Protein AF-A0A257LVV8-F1 (afdb_monomer)

Nearest PDB structures (foldseek):
  3ak5-assembly2_B  TM=1.690E-01  e=4.657E+00  Escherichia coli

Foldseek 3Di:
DAEAAEDEAEDQAAEFWEDEDDDDAEEDEGEYAYNEYEYEHEEYEAFYAAYQDPHAYGYGYEYHYQAYEYEYAEAEFWHHADNPDAYETAYEYEFQAYEYEYNEEHEYPPHPHHGAAEYAHHHYEYHDLQYEYYECHFHHYHYAEHEYENHNEHHNLAEHEDAYAYEYEYAADHERQHEYEYQDHEYEYQHAYHQNHAYEYAAYEYEDAYQEEHHHCAYEFHAHEYEYEDAHPDHAYEHEHEYYHYDANGAYEYEYPPDPHYFYFYPQADDLQASAQRYHHQQAGWHQPVVGTTDGGDPADEFAQAVTEEQEADQSHAYEYAHDDHHGDAHEYNDLEGHYAEYEQDCHPHAAEYEHQNANGEYEYLEYEYGQRHHAYEYHPAAQGHEYEHNDAQGEYEYEYNHPPYYHHYRHHYDGPVHDYHYHYYDDDD

Structure (mmCIF, N/CA/C/O backbone):
data_AF-A0A257LVV8-F1
#
_entry.id   AF-A0A257LVV8-F1
#
loop_
_atom_site.group_PDB
_atom_site.id
_atom_site.type_symbol
_atom_site.label_atom_id
_atom_site.label_alt_id
_atom_site.label_comp_id
_atom_site.label_asym_id
_atom_site.label_entity_id
_atom_site.label_seq_id
_atom_site.pdbx_PDB_ins_code
_atom_site.Cartn_x
_atom_site.Cartn_y
_atom_site.Cartn_z
_atom_site.occupancy
_atom_site.B_iso_or_equiv
_atom_site.auth_seq_id
_atom_site.auth_comp_id
_atom_site.auth_asym_id
_atom_site.auth_atom_id
_atom_site.pdbx_PDB_model_num
ATOM 1 N N . GLU A 1 1 ? 31.522 7.917 -22.500 1.00 91.88 1 GLU A N 1
ATOM 2 C CA . GLU A 1 1 ? 30.280 8.571 -22.048 1.00 91.88 1 GLU A CA 1
ATOM 3 C C . GLU A 1 1 ? 29.671 9.295 -23.235 1.00 91.88 1 GLU A C 1
ATOM 5 O O . GLU A 1 1 ? 30.430 9.820 -24.041 1.00 91.88 1 GLU A O 1
ATOM 10 N N . ILE A 1 2 ? 28.350 9.245 -23.392 1.00 93.50 2 ILE A N 1
ATOM 11 C CA . ILE A 1 2 ? 27.605 9.974 -24.424 1.00 93.50 2 ILE A CA 1
ATOM 12 C C . ILE A 1 2 ? 26.550 10.810 -23.709 1.00 93.50 2 ILE A C 1
ATOM 14 O O . ILE A 1 2 ? 25.803 10.263 -22.900 1.00 93.50 2 ILE A O 1
ATOM 18 N N . THR A 1 3 ? 26.456 12.091 -24.052 1.00 96.38 3 THR A N 1
ATOM 19 C CA . THR A 1 3 ? 25.418 12.995 -23.546 1.00 96.38 3 THR A CA 1
ATOM 20 C C . THR A 1 3 ? 24.669 13.606 -24.722 1.00 96.38 3 THR A C 1
ATOM 22 O O . THR A 1 3 ? 25.287 14.025 -25.701 1.00 96.38 3 THR A O 1
ATOM 25 N N . PHE A 1 4 ? 23.342 13.619 -24.643 1.00 97.31 4 PHE A N 1
ATOM 26 C CA . PHE A 1 4 ? 22.460 14.176 -25.660 1.00 97.31 4 PHE A CA 1
ATOM 27 C C . PHE A 1 4 ? 21.374 15.026 -25.004 1.00 97.31 4 PHE A C 1
ATOM 29 O O . PHE A 1 4 ? 20.543 14.505 -24.263 1.00 97.31 4 PHE A O 1
ATOM 36 N N . ASP A 1 5 ? 21.367 16.324 -25.300 1.00 95.94 5 ASP A N 1
ATOM 37 C CA . ASP A 1 5 ? 20.530 17.286 -24.573 1.00 95.94 5 ASP A CA 1
ATOM 38 C C . ASP A 1 5 ? 19.396 17.883 -25.415 1.00 95.94 5 ASP A C 1
ATOM 40 O O . ASP A 1 5 ? 18.349 18.234 -24.877 1.00 95.94 5 ASP A O 1
ATOM 44 N N . THR A 1 6 ? 19.563 18.013 -26.735 1.00 95.69 6 THR A N 1
ATOM 45 C CA . THR A 1 6 ? 18.555 18.618 -27.626 1.00 95.69 6 THR A CA 1
ATOM 46 C C . THR A 1 6 ? 18.601 18.014 -29.032 1.00 95.69 6 THR A C 1
ATOM 48 O O . THR A 1 6 ? 19.588 17.395 -29.422 1.00 95.69 6 THR A O 1
ATOM 51 N N . GLY A 1 7 ? 17.542 18.222 -29.821 1.00 97.38 7 GLY A N 1
ATOM 52 C CA . GLY A 1 7 ? 17.459 17.766 -31.213 1.00 97.38 7 GLY A CA 1
ATOM 53 C C . GLY A 1 7 ? 16.895 16.351 -31.356 1.00 97.38 7 GLY A C 1
ATOM 54 O O . GLY A 1 7 ? 16.061 15.927 -30.553 1.00 97.38 7 GLY A O 1
ATOM 55 N N . THR A 1 8 ? 17.345 15.622 -32.386 1.00 97.50 8 THR A N 1
ATOM 56 C CA . THR A 1 8 ? 16.972 14.216 -32.627 1.00 97.50 8 THR A CA 1
ATOM 57 C C . THR A 1 8 ? 18.205 13.316 -32.645 1.00 97.50 8 THR A C 1
ATOM 59 O O . THR A 1 8 ? 19.123 13.545 -33.428 1.00 97.50 8 THR A O 1
ATOM 62 N N . LEU A 1 9 ? 18.201 12.266 -31.825 1.00 96.75 9 LEU A N 1
ATOM 63 C CA . LEU A 1 9 ? 19.157 11.163 -31.874 1.00 96.75 9 LEU A CA 1
ATOM 64 C C . LEU A 1 9 ? 18.457 9.938 -32.461 1.00 96.75 9 LEU A C 1
ATOM 66 O O . LEU A 1 9 ? 17.406 9.533 -31.973 1.00 96.75 9 LEU A O 1
ATOM 70 N N . SER A 1 10 ? 19.044 9.324 -33.482 1.00 96.69 10 SER A N 1
ATOM 71 C CA . SER A 1 10 ? 18.554 8.069 -34.049 1.00 96.69 10 SER A CA 1
ATOM 72 C C . SER A 1 10 ? 19.703 7.076 -34.142 1.00 96.69 10 SER A C 1
ATOM 74 O O . SER A 1 10 ? 20.728 7.366 -34.758 1.00 96.69 10 SER A O 1
ATOM 76 N N . ALA A 1 11 ? 19.544 5.916 -33.512 1.00 96.12 11 ALA A N 1
ATOM 77 C CA . ALA A 1 11 ? 20.502 4.822 -33.570 1.00 96.12 11 ALA A CA 1
ATOM 78 C C . ALA A 1 11 ? 19.753 3.522 -33.857 1.00 96.12 11 ALA A C 1
ATOM 80 O O . ALA A 1 11 ? 18.865 3.147 -33.100 1.00 96.12 11 ALA A O 1
ATOM 81 N N . LEU A 1 12 ? 20.127 2.804 -34.919 1.00 95.19 12 LEU A N 1
ATOM 82 C CA . LEU A 1 12 ? 19.520 1.504 -35.243 1.00 95.19 12 LEU A CA 1
ATOM 83 C C . LEU A 1 12 ? 19.854 0.429 -34.193 1.00 95.19 12 LEU A C 1
ATOM 85 O O . LEU A 1 12 ? 19.052 -0.458 -33.913 1.00 95.19 12 LEU A O 1
ATOM 89 N N . THR A 1 13 ? 21.040 0.513 -33.598 1.00 95.56 13 THR A N 1
ATOM 90 C CA . THR A 1 13 ? 21.495 -0.363 -32.514 1.00 95.56 13 THR A CA 1
ATOM 91 C C . THR A 1 13 ? 22.334 0.441 -31.535 1.00 95.56 13 THR A C 1
ATOM 93 O O . THR A 1 13 ? 23.171 1.239 -31.959 1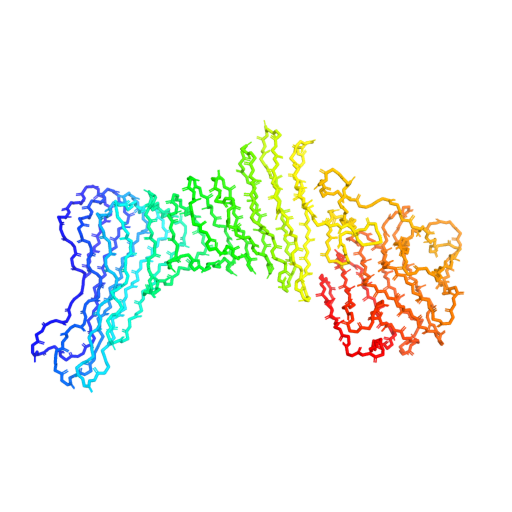.00 95.56 13 THR A O 1
ATOM 96 N N . THR A 1 14 ? 22.170 0.177 -30.243 1.00 96.12 14 THR A N 1
ATOM 97 C CA . THR A 1 14 ? 22.904 0.855 -29.173 1.00 96.12 14 THR A CA 1
ATOM 98 C C . THR A 1 14 ? 23.541 -0.182 -28.257 1.00 96.12 14 THR A C 1
ATOM 100 O O . THR A 1 14 ? 22.874 -0.776 -27.414 1.00 96.12 14 THR A O 1
ATOM 103 N N . THR A 1 15 ? 24.849 -0.394 -28.380 1.00 94.56 15 THR A N 1
ATOM 104 C CA . THR A 1 15 ? 25.611 -1.245 -27.455 1.00 94.56 15 THR A CA 1
ATOM 105 C C . THR A 1 15 ? 26.387 -0.359 -26.492 1.00 94.56 15 THR A C 1
ATOM 107 O O . THR A 1 15 ? 27.301 0.350 -26.897 1.00 94.56 15 THR A O 1
ATOM 110 N N . MET A 1 16 ? 26.022 -0.379 -25.211 1.00 95.00 16 MET A N 1
ATOM 111 C CA . MET A 1 16 ? 26.584 0.563 -24.235 1.00 95.00 16 MET A CA 1
ATOM 112 C C . MET A 1 16 ? 27.927 0.107 -23.676 1.00 95.00 16 MET A C 1
ATOM 114 O O . MET A 1 16 ? 28.816 0.919 -23.428 1.00 95.00 16 MET A O 1
ATOM 118 N N . THR A 1 17 ? 28.075 -1.191 -23.410 1.00 91.69 17 THR A N 1
ATOM 119 C CA . THR A 1 17 ? 29.296 -1.741 -22.810 1.00 91.69 17 THR A CA 1
ATOM 120 C C . THR A 1 17 ? 29.394 -3.230 -23.090 1.00 91.69 17 THR A C 1
ATOM 122 O O . THR A 1 17 ? 28.424 -3.960 -22.886 1.00 91.69 17 THR A O 1
ATOM 125 N N . GLY A 1 18 ? 30.575 -3.684 -23.508 1.00 87.62 18 GLY A N 1
ATOM 126 C CA . GLY A 1 18 ? 30.867 -5.090 -23.748 1.00 87.62 18 GLY A CA 1
ATOM 127 C C . GLY A 1 18 ? 32.313 -5.435 -23.396 1.00 87.62 18 GLY A C 1
ATOM 128 O O . GLY A 1 18 ? 33.232 -4.696 -23.736 1.00 87.62 18 GLY A O 1
ATOM 129 N N . ARG A 1 19 ? 32.517 -6.573 -22.735 1.00 87.06 19 ARG A N 1
ATOM 130 C CA . ARG A 1 19 ? 33.800 -7.263 -22.593 1.00 87.06 19 ARG A CA 1
ATOM 131 C C . ARG A 1 19 ? 33.719 -8.556 -23.394 1.00 87.06 19 ARG A C 1
ATOM 133 O O . ARG A 1 19 ? 33.265 -9.578 -22.884 1.00 87.06 19 ARG A O 1
ATOM 140 N N . GLY A 1 20 ? 34.156 -8.485 -24.646 1.00 77.00 20 GLY A N 1
ATOM 141 C CA . GLY A 1 20 ? 34.410 -9.639 -25.506 1.00 77.00 20 GLY A CA 1
ATOM 142 C C . GLY A 1 20 ? 35.852 -9.578 -26.013 1.00 77.00 20 GLY A C 1
ATOM 143 O O . GLY A 1 20 ? 36.301 -8.512 -26.421 1.00 77.00 20 GLY A O 1
ATOM 144 N N . GLY A 1 21 ? 36.593 -10.689 -25.952 1.00 66.81 21 GLY A N 1
ATOM 145 C CA . GLY A 1 21 ? 37.979 -10.770 -26.443 1.00 66.81 21 GLY A CA 1
ATOM 146 C C . GLY A 1 21 ? 39.080 -10.819 -25.367 1.00 66.81 21 GLY A C 1
ATOM 147 O O . GLY A 1 21 ? 38.837 -10.633 -24.176 1.00 66.81 21 GLY A O 1
ATOM 148 N N . ALA A 1 22 ? 40.305 -11.121 -25.810 1.00 59.16 22 ALA A N 1
ATOM 149 C CA . ALA A 1 22 ? 41.353 -11.784 -25.023 1.00 59.16 22 ALA A CA 1
ATOM 150 C C . ALA A 1 22 ? 42.231 -10.916 -24.093 1.00 59.16 22 ALA A C 1
ATOM 152 O O . ALA A 1 22 ? 43.123 -11.458 -23.450 1.00 59.16 22 ALA A O 1
ATOM 153 N N . THR A 1 23 ? 42.034 -9.598 -23.986 1.00 60.69 23 THR A N 1
ATOM 154 C CA . THR A 1 23 ? 43.064 -8.727 -23.362 1.00 60.69 23 THR A CA 1
ATOM 155 C C . THR A 1 23 ? 42.558 -7.638 -22.417 1.00 60.69 23 THR A C 1
ATOM 157 O O . THR A 1 23 ? 43.364 -6.887 -21.872 1.00 60.69 23 THR A O 1
ATOM 160 N N . VAL A 1 24 ? 41.252 -7.546 -22.145 1.00 60.62 24 VAL A N 1
ATOM 161 C CA . VAL A 1 24 ? 40.735 -6.499 -21.243 1.00 60.62 24 VAL A CA 1
ATOM 162 C C . VAL A 1 24 ? 40.844 -6.941 -19.781 1.00 60.62 24 VAL A C 1
ATOM 164 O O . VAL A 1 24 ? 39.983 -7.666 -19.276 1.00 60.62 24 VAL A O 1
ATOM 167 N N . SER A 1 25 ? 41.890 -6.483 -19.092 1.00 69.69 25 SER A N 1
ATOM 168 C CA . SER A 1 25 ? 41.992 -6.533 -17.628 1.00 69.69 25 SER A CA 1
ATOM 169 C C . SER A 1 25 ? 41.281 -5.320 -17.016 1.00 69.69 25 SER A C 1
ATOM 171 O O . SER A 1 25 ? 41.481 -4.199 -17.476 1.00 69.69 25 SER A O 1
ATOM 173 N N . GLY A 1 26 ? 40.448 -5.538 -15.995 1.00 79.50 26 GLY A N 1
ATOM 174 C CA . GLY A 1 26 ? 39.775 -4.464 -15.255 1.00 79.50 26 GLY A CA 1
ATOM 175 C C . GLY A 1 26 ? 38.312 -4.186 -15.648 1.00 79.50 26 GLY A C 1
ATOM 176 O O . GLY A 1 26 ? 37.785 -4.775 -16.601 1.00 79.50 26 GLY A O 1
ATOM 177 N N .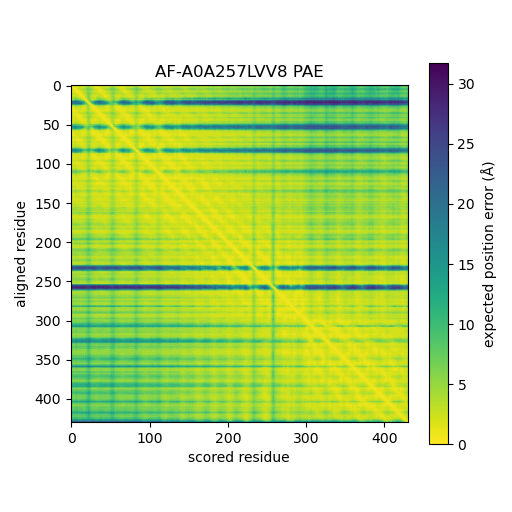 PRO A 1 27 ? 37.621 -3.342 -14.856 1.00 88.81 27 PRO A N 1
ATOM 178 C CA . PRO A 1 27 ? 36.225 -2.975 -15.075 1.00 88.81 27 PRO A CA 1
ATOM 179 C C . PRO A 1 27 ? 36.068 -2.021 -16.268 1.00 88.81 27 PRO A C 1
ATOM 181 O O . PRO A 1 27 ? 36.911 -1.157 -16.496 1.00 88.81 27 PRO A O 1
ATOM 184 N N . VAL A 1 28 ? 34.960 -2.142 -16.999 1.00 91.81 28 VAL A N 1
ATOM 185 C CA . VAL A 1 28 ? 34.564 -1.196 -18.054 1.00 91.81 28 VAL A CA 1
ATOM 186 C C . VAL A 1 28 ? 33.194 -0.609 -17.747 1.00 91.81 28 VAL A C 1
ATOM 188 O O . VAL A 1 28 ? 32.286 -1.333 -17.337 1.00 91.81 28 VAL A O 1
ATOM 191 N N . THR A 1 29 ? 33.043 0.694 -17.984 1.00 95.56 29 THR A N 1
ATOM 192 C CA . THR A 1 29 ? 31.790 1.416 -17.750 1.00 95.56 29 THR A CA 1
ATOM 193 C C . THR A 1 29 ? 31.406 2.231 -18.977 1.00 95.56 29 THR A C 1
ATOM 195 O O . THR A 1 29 ? 32.198 3.040 -19.459 1.00 95.56 29 THR A O 1
ATOM 198 N N . GLY A 1 30 ? 30.182 2.050 -19.465 1.00 97.19 30 GLY A N 1
ATOM 199 C CA . GLY A 1 30 ? 29.561 2.906 -20.468 1.00 97.19 30 GLY A CA 1
ATOM 200 C C . GLY A 1 30 ? 28.373 3.655 -19.881 1.00 97.19 30 GLY A C 1
ATOM 201 O O . GLY A 1 30 ? 27.520 3.066 -19.221 1.00 97.19 30 GLY A O 1
ATOM 202 N N . THR A 1 31 ? 28.298 4.952 -20.157 1.00 98.19 31 THR A N 1
ATOM 203 C CA . THR A 1 31 ? 27.182 5.804 -19.736 1.00 98.19 31 THR A CA 1
ATOM 204 C C . THR A 1 31 ? 26.614 6.522 -20.951 1.00 98.19 31 THR A C 1
ATOM 206 O O . THR A 1 31 ? 27.380 7.106 -21.723 1.00 98.19 31 THR A O 1
ATOM 209 N N . ILE A 1 32 ? 25.292 6.466 -21.108 1.00 98.00 32 ILE A N 1
ATOM 210 C CA . ILE A 1 32 ? 24.517 7.322 -22.009 1.00 98.00 32 ILE A CA 1
ATOM 211 C C . ILE A 1 32 ? 23.590 8.167 -21.139 1.00 98.00 32 ILE A C 1
ATOM 213 O O . ILE A 1 32 ? 22.840 7.615 -20.337 1.00 98.00 32 ILE A O 1
ATOM 217 N N . THR A 1 33 ? 23.620 9.480 -21.326 1.00 98.31 33 THR A N 1
ATOM 218 C CA . THR A 1 33 ? 22.743 10.435 -20.651 1.00 98.31 33 THR A CA 1
ATOM 219 C C . THR A 1 33 ? 21.914 11.188 -21.684 1.00 98.31 33 THR A C 1
ATOM 221 O O . THR A 1 33 ? 22.458 11.834 -22.575 1.00 98.31 33 THR A O 1
ATOM 224 N N . ILE A 1 34 ? 20.592 11.112 -21.554 1.00 98.25 34 ILE A N 1
ATOM 225 C CA . ILE A 1 34 ? 19.630 11.884 -22.336 1.00 98.25 34 ILE A CA 1
ATOM 226 C C . ILE A 1 34 ? 19.089 13.008 -21.448 1.00 98.25 34 ILE A C 1
ATOM 228 O O . ILE A 1 34 ? 18.314 12.757 -20.523 1.00 98.25 34 ILE A O 1
ATOM 232 N N . GLY A 1 35 ? 19.530 14.240 -21.698 1.00 97.12 35 GLY A N 1
ATOM 233 C CA . GLY A 1 35 ? 19.073 15.450 -21.014 1.00 97.12 35 GLY A CA 1
ATOM 234 C C . GLY A 1 35 ? 17.785 16.036 -21.598 1.00 97.12 35 GLY A C 1
ATOM 235 O O . GLY A 1 35 ? 17.022 16.674 -20.876 1.00 97.12 35 GLY A O 1
ATOM 236 N N . GLY A 1 36 ? 17.503 15.787 -22.881 1.00 95.81 36 GLY A N 1
ATOM 237 C CA . GLY A 1 36 ? 16.352 16.349 -23.589 1.00 95.81 36 GLY A CA 1
ATOM 238 C C . GLY A 1 36 ? 16.246 15.877 -25.043 1.00 95.81 36 GLY A C 1
ATOM 239 O O . GLY A 1 36 ? 16.862 14.889 -25.436 1.00 95.81 36 GLY A O 1
ATOM 240 N N . GLY A 1 37 ? 15.434 16.566 -25.850 1.00 97.88 37 GLY A N 1
ATOM 241 C CA . GLY A 1 37 ? 15.199 16.210 -27.256 1.00 97.88 37 GLY A CA 1
ATOM 242 C C . GLY A 1 37 ? 14.401 14.913 -27.455 1.00 97.88 37 GLY A C 1
ATOM 243 O O . GLY A 1 37 ? 13.694 14.452 -26.556 1.00 97.88 37 GLY A O 1
ATOM 244 N N . THR A 1 38 ? 14.492 14.344 -28.660 1.00 98.31 38 THR A N 1
ATOM 245 C CA . THR A 1 38 ? 13.891 13.045 -29.009 1.00 98.31 38 THR A CA 1
ATOM 246 C C . THR A 1 38 ? 14.987 12.040 -29.342 1.00 98.31 38 THR A C 1
ATOM 248 O O . THR A 1 38 ? 15.811 12.297 -30.216 1.00 98.31 38 THR A O 1
ATOM 251 N N . ALA A 1 39 ? 14.997 10.886 -28.679 1.00 98.12 39 ALA A N 1
ATOM 252 C CA . ALA A 1 39 ? 15.935 9.804 -28.956 1.00 98.12 39 ALA A CA 1
ATOM 253 C C . ALA A 1 39 ? 15.186 8.539 -29.394 1.00 98.12 39 ALA A C 1
ATOM 255 O O . ALA A 1 39 ? 14.360 8.002 -28.660 1.00 98.12 39 ALA A O 1
ATOM 256 N N . SER A 1 40 ? 15.493 8.045 -30.587 1.00 97.88 40 SER A N 1
ATOM 257 C CA . SER A 1 40 ? 15.040 6.753 -31.091 1.00 97.88 40 SER A CA 1
ATOM 258 C C . SER A 1 40 ? 16.196 5.771 -31.03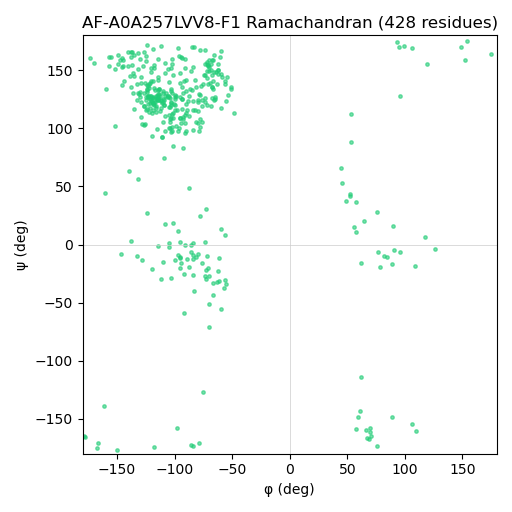2 1.00 97.88 40 SER A C 1
ATOM 260 O O . SER A 1 40 ? 17.080 5.774 -31.891 1.00 97.88 40 SER A O 1
ATOM 262 N N . LEU A 1 41 ? 16.196 4.938 -30.000 1.00 97.88 41 LEU A N 1
ATOM 263 C CA . LEU A 1 41 ? 17.142 3.846 -29.859 1.00 97.88 41 LEU A CA 1
ATOM 264 C C . LEU A 1 41 ? 16.503 2.589 -30.456 1.00 97.88 41 LEU A C 1
ATOM 266 O O . LEU A 1 41 ? 15.363 2.240 -30.162 1.00 97.88 41 LEU A O 1
ATOM 270 N N . GLY A 1 42 ? 17.224 1.891 -31.321 1.00 97.06 42 GLY A N 1
ATOM 271 C CA . GLY A 1 42 ? 16.785 0.602 -31.828 1.00 97.06 42 GLY A CA 1
ATOM 272 C C . GLY A 1 42 ? 16.972 -0.481 -30.769 1.00 97.06 42 GLY A C 1
ATOM 273 O O . GLY A 1 42 ? 16.510 -0.347 -29.633 1.00 97.06 42 GLY A O 1
ATOM 274 N N . ALA A 1 43 ? 17.653 -1.572 -31.110 1.00 97.44 43 ALA A N 1
ATOM 275 C CA . ALA A 1 43 ? 17.983 -2.588 -30.113 1.00 97.44 43 ALA A CA 1
ATOM 276 C C . ALA A 1 43 ? 19.073 -2.068 -29.160 1.00 97.44 43 ALA A C 1
ATOM 278 O O . ALA A 1 43 ? 20.184 -1.751 -29.594 1.00 97.44 43 ALA A O 1
ATOM 279 N N . VAL A 1 44 ? 18.774 -1.999 -27.861 1.00 98.19 44 VAL A N 1
ATOM 280 C CA . VAL A 1 44 ? 19.723 -1.586 -26.822 1.00 98.19 44 VAL A CA 1
ATOM 281 C C . VAL A 1 44 ? 20.290 -2.817 -26.120 1.00 98.19 44 VAL A C 1
ATOM 283 O O . VAL A 1 44 ? 19.548 -3.641 -25.593 1.00 98.19 44 VAL A O 1
ATOM 286 N N . THR A 1 45 ? 21.615 -2.936 -26.086 1.00 97.19 45 THR A N 1
ATOM 287 C CA . THR A 1 45 ? 22.335 -3.971 -25.334 1.00 97.19 45 THR A CA 1
ATOM 288 C C . THR A 1 45 ? 23.183 -3.319 -24.248 1.00 97.19 45 THR A C 1
ATOM 290 O O . THR A 1 45 ? 24.086 -2.523 -24.533 1.00 97.19 45 THR A O 1
ATOM 293 N N . MET A 1 46 ? 22.900 -3.665 -22.994 1.00 98.06 46 MET A N 1
ATOM 294 C CA . MET A 1 46 ? 23.515 -3.071 -21.810 1.00 98.06 46 MET A CA 1
ATOM 295 C C . MET A 1 46 ? 24.352 -4.104 -21.060 1.00 98.06 46 MET A C 1
ATOM 297 O O . MET A 1 46 ? 23.824 -5.125 -20.632 1.00 98.06 46 MET A O 1
ATOM 301 N N . ALA A 1 47 ? 25.632 -3.790 -20.843 1.00 96.44 47 ALA A N 1
ATOM 302 C CA . ALA A 1 47 ? 26.573 -4.575 -20.044 1.00 96.44 47 ALA A CA 1
ATOM 303 C C . ALA A 1 47 ? 26.673 -6.054 -20.457 1.00 96.44 47 ALA A C 1
ATOM 305 O O . ALA A 1 47 ? 26.025 -6.932 -19.894 1.00 96.44 47 ALA A O 1
ATOM 306 N N . VAL A 1 48 ? 27.556 -6.346 -21.410 1.00 93.94 48 VAL A N 1
ATOM 307 C CA . VAL A 1 48 ? 27.912 -7.721 -21.786 1.00 93.94 48 VAL A CA 1
ATOM 308 C C . VAL A 1 48 ? 29.290 -8.058 -21.221 1.00 93.94 48 VAL A C 1
ATOM 310 O O . VAL A 1 48 ? 30.246 -7.328 -21.447 1.00 93.94 48 VAL A O 1
ATOM 313 N N . ASN A 1 49 ? 29.422 -9.159 -20.493 1.00 92.12 49 ASN A N 1
ATOM 314 C CA . ASN A 1 49 ? 30.672 -9.698 -19.971 1.00 92.12 49 ASN A CA 1
ATOM 315 C C . ASN A 1 49 ? 30.772 -11.183 -20.338 1.00 92.12 49 ASN A C 1
ATOM 317 O O . ASN A 1 49 ? 30.573 -12.078 -19.516 1.00 92.12 49 ASN A O 1
ATOM 321 N N . THR A 1 50 ? 31.064 -11.426 -21.613 1.00 88.50 50 THR A N 1
ATOM 322 C CA . THR A 1 50 ? 31.193 -12.759 -22.218 1.00 88.50 50 THR A CA 1
ATOM 323 C C . THR A 1 50 ? 32.661 -13.168 -22.380 1.00 88.50 50 THR A C 1
ATOM 325 O O . THR A 1 50 ? 32.986 -14.028 -23.196 1.00 88.50 50 THR A O 1
ATOM 328 N N . ASN A 1 51 ? 33.576 -12.522 -21.650 1.00 79.12 51 ASN A N 1
ATOM 329 C CA . ASN A 1 51 ? 35.004 -12.800 -21.742 1.00 79.12 51 ASN A CA 1
ATOM 330 C C . ASN A 1 51 ? 35.309 -14.222 -21.239 1.00 79.12 51 ASN A C 1
ATOM 332 O O . ASN A 1 51 ? 34.992 -14.560 -20.100 1.00 79.12 51 ASN A O 1
ATOM 336 N N . THR A 1 52 ? 35.959 -15.026 -22.081 1.00 75.25 52 THR A N 1
ATOM 337 C CA . THR A 1 52 ? 36.272 -16.441 -21.837 1.00 75.25 52 THR A CA 1
ATOM 338 C C . THR A 1 52 ? 37.569 -16.681 -21.050 1.00 75.25 52 THR A C 1
ATOM 340 O O . THR A 1 52 ? 37.920 -17.830 -20.798 1.00 75.25 52 THR A O 1
ATOM 343 N N . PHE A 1 53 ? 38.309 -15.634 -20.667 1.00 72.38 53 PHE A N 1
ATOM 344 C CA . PHE A 1 53 ? 39.615 -15.739 -20.002 1.00 72.38 53 PHE A CA 1
ATOM 345 C C . PHE A 1 53 ? 39.524 -15.632 -18.472 1.00 72.38 53 PHE A C 1
ATOM 347 O O . PHE A 1 53 ? 38.556 -15.122 -17.908 1.00 72.38 53 PHE A O 1
ATOM 354 N N . THR A 1 54 ? 40.573 -16.072 -17.773 1.00 71.56 54 THR A N 1
ATOM 355 C CA . THR A 1 54 ? 40.680 -16.125 -16.301 1.00 71.56 54 THR A CA 1
ATOM 356 C C . THR A 1 54 ? 40.973 -14.768 -15.638 1.00 71.56 54 THR A C 1
ATOM 358 O O . THR A 1 54 ? 41.485 -14.708 -14.523 1.00 71.56 54 THR A O 1
ATOM 361 N N . THR A 1 55 ? 40.632 -13.647 -16.275 1.00 70.69 55 THR A N 1
ATOM 362 C CA . THR A 1 55 ? 40.787 -12.318 -15.666 1.00 70.69 55 THR A CA 1
ATOM 363 C C . THR A 1 55 ? 39.515 -11.890 -14.939 1.00 70.69 55 THR A C 1
ATOM 365 O O . THR A 1 55 ? 38.390 -12.123 -15.398 1.00 70.69 55 THR A O 1
ATOM 368 N N . THR A 1 56 ? 39.673 -11.246 -13.785 1.00 73.25 56 THR A N 1
ATOM 369 C CA . THR A 1 56 ? 38.567 -10.581 -13.093 1.00 73.25 56 THR A CA 1
ATOM 370 C C . THR A 1 56 ? 38.150 -9.316 -13.853 1.00 73.25 56 THR A C 1
ATOM 372 O O . THR A 1 56 ? 38.889 -8.763 -14.673 1.00 73.25 56 THR A O 1
ATOM 375 N N . GLY A 1 57 ? 36.912 -8.875 -13.643 1.00 80.25 57 GLY A N 1
ATOM 376 C CA . GLY A 1 57 ? 36.429 -7.586 -14.136 1.00 80.25 57 GLY A CA 1
ATOM 377 C C . GLY A 1 57 ? 34.927 -7.576 -14.390 1.00 80.25 57 GLY A C 1
ATOM 378 O O . GLY A 1 57 ? 34.299 -8.624 -14.579 1.00 80.25 57 GLY A O 1
ATOM 379 N N . SER A 1 58 ? 34.366 -6.373 -14.405 1.00 90.88 58 SER A N 1
ATOM 380 C CA . SER A 1 58 ? 32.940 -6.116 -14.574 1.00 90.88 58 SER A CA 1
ATOM 381 C C . SER A 1 58 ? 32.660 -5.312 -15.841 1.00 90.88 58 SER A C 1
ATOM 383 O O . SER A 1 58 ? 33.499 -4.536 -16.296 1.00 90.88 58 SER A O 1
ATOM 385 N N . ALA A 1 59 ? 31.474 -5.503 -16.414 1.00 94.62 59 ALA A N 1
ATOM 386 C CA . ALA A 1 59 ? 30.912 -4.594 -17.406 1.00 94.62 59 ALA A CA 1
ATOM 387 C C . ALA A 1 59 ? 29.745 -3.842 -16.767 1.00 94.62 59 ALA A C 1
ATOM 389 O O . ALA A 1 59 ? 28.816 -4.482 -16.279 1.00 94.62 59 ALA A O 1
ATOM 390 N N . THR A 1 60 ? 29.782 -2.513 -16.780 1.00 97.44 60 THR A N 1
ATOM 391 C CA . THR A 1 60 ? 28.729 -1.662 -16.218 1.00 97.44 60 THR A CA 1
ATOM 392 C C . THR A 1 60 ? 28.159 -0.754 -17.300 1.00 97.44 60 THR A C 1
ATOM 394 O O . THR A 1 60 ? 28.911 -0.043 -17.955 1.00 97.44 60 THR A O 1
ATOM 397 N N . ALA A 1 61 ? 26.841 -0.736 -17.477 1.00 98.56 61 ALA A N 1
ATOM 398 C CA . ALA A 1 61 ? 26.154 0.162 -18.401 1.00 98.56 61 ALA A CA 1
ATOM 399 C C . ALA A 1 61 ? 25.111 1.001 -17.656 1.00 98.56 61 ALA A C 1
ATOM 401 O O . ALA A 1 61 ? 24.253 0.441 -16.978 1.00 98.56 61 ALA A O 1
ATOM 402 N N . ASN A 1 62 ? 25.159 2.325 -17.815 1.00 98.50 62 ASN A N 1
ATOM 403 C CA . ASN A 1 62 ? 24.213 3.265 -17.211 1.00 98.50 62 ASN A CA 1
ATOM 404 C C . ASN A 1 62 ? 23.480 4.058 -18.298 1.00 98.50 62 ASN A C 1
ATOM 406 O O . ASN A 1 62 ? 24.104 4.854 -19.000 1.00 98.50 62 ASN A O 1
ATOM 410 N N . LEU A 1 63 ? 22.173 3.848 -18.436 1.00 98.50 63 LEU A N 1
ATOM 411 C CA . LEU A 1 63 ? 21.296 4.665 -19.273 1.00 98.50 63 LEU A CA 1
ATOM 412 C C . LEU A 1 63 ? 20.528 5.636 -18.379 1.00 98.50 63 LEU A C 1
ATOM 414 O O . LEU A 1 63 ? 19.641 5.224 -17.637 1.00 98.50 63 LEU A O 1
ATOM 418 N N . ASN A 1 64 ? 20.865 6.918 -18.455 1.00 98.62 64 ASN A N 1
ATOM 419 C CA . ASN A 1 64 ? 20.216 7.974 -17.691 1.00 98.62 64 ASN A CA 1
ATOM 420 C C . ASN A 1 64 ? 19.277 8.761 -18.603 1.00 98.62 64 ASN A C 1
ATOM 422 O O . ASN A 1 64 ? 19.701 9.282 -19.632 1.00 98.62 64 ASN A O 1
ATOM 426 N N . ILE A 1 65 ? 18.016 8.875 -18.210 1.00 98.56 65 ILE A N 1
ATOM 427 C CA . ILE A 1 65 ? 17.005 9.689 -18.878 1.00 98.56 65 ILE A CA 1
ATOM 428 C C . ILE A 1 65 ? 16.609 10.774 -17.886 1.00 98.56 65 ILE A C 1
ATOM 430 O O . ILE A 1 65 ? 15.866 10.534 -16.936 1.00 98.56 65 ILE A O 1
ATOM 434 N N . ASN A 1 66 ? 17.182 11.957 -18.080 1.00 98.38 66 ASN A N 1
ATOM 435 C CA . ASN A 1 66 ? 16.948 13.135 -17.251 1.00 98.38 66 ASN A CA 1
ATOM 436 C C . ASN A 1 66 ? 15.864 14.041 -17.859 1.00 98.38 66 ASN A C 1
ATOM 438 O O . ASN A 1 66 ? 15.246 14.823 -17.144 1.00 98.38 66 ASN A O 1
ATOM 442 N N . GLY A 1 67 ? 15.600 13.910 -19.162 1.00 97.19 67 GLY A N 1
ATOM 443 C CA . GLY A 1 67 ? 14.577 14.660 -19.887 1.00 97.19 67 GLY A CA 1
ATOM 444 C C . GLY A 1 67 ? 14.308 14.075 -21.274 1.00 97.19 67 GLY A C 1
ATOM 445 O O . GLY A 1 67 ? 14.842 13.028 -21.637 1.00 97.19 67 GLY A O 1
ATOM 446 N N . GLY A 1 68 ? 13.468 14.755 -22.057 1.00 97.88 68 GLY A N 1
ATOM 447 C CA . GLY A 1 68 ? 13.174 14.378 -23.443 1.00 97.88 68 GLY A CA 1
ATOM 448 C C . GLY A 1 68 ? 12.230 13.182 -23.604 1.00 97.88 68 GLY A C 1
ATOM 449 O O . GLY A 1 68 ? 11.637 12.687 -22.644 1.00 97.88 68 GLY A O 1
ATOM 450 N N . THR A 1 69 ? 12.071 12.745 -24.853 1.00 98.38 69 THR A N 1
ATOM 451 C CA . THR A 1 69 ? 11.267 11.574 -25.232 1.00 98.38 69 THR A CA 1
ATOM 452 C C . THR A 1 69 ? 12.171 10.514 -25.834 1.00 98.38 69 THR A C 1
ATOM 454 O O . THR A 1 69 ? 12.789 10.737 -26.873 1.00 98.38 69 THR A O 1
ATOM 457 N N . VAL A 1 70 ? 12.247 9.354 -25.191 1.00 98.69 70 VAL A N 1
ATOM 458 C CA . VAL A 1 70 ? 13.082 8.234 -25.621 1.00 98.69 70 VAL A CA 1
ATOM 459 C C . VAL A 1 70 ? 12.192 7.077 -26.043 1.00 98.69 70 VAL A C 1
ATOM 461 O O . VAL A 1 70 ? 11.264 6.698 -25.331 1.00 98.69 70 VAL A O 1
ATOM 464 N N . THR A 1 71 ? 12.492 6.478 -27.187 1.00 98.56 71 THR A N 1
ATOM 465 C CA . THR A 1 71 ? 11.950 5.178 -27.586 1.00 98.56 71 THR A CA 1
ATOM 466 C C . THR A 1 71 ? 13.078 4.158 -27.650 1.00 98.56 71 THR A C 1
ATOM 468 O O . THR A 1 71 ? 14.205 4.502 -28.010 1.00 98.56 71 THR A O 1
ATOM 471 N N . ALA A 1 72 ? 12.791 2.914 -27.272 1.00 98.38 72 ALA A N 1
ATOM 472 C CA . ALA A 1 72 ? 13.704 1.791 -27.452 1.00 98.38 72 ALA A CA 1
ATOM 473 C C . ALA A 1 72 ? 12.966 0.606 -28.087 1.00 98.38 72 ALA A C 1
ATOM 475 O O . ALA A 1 72 ? 11.896 0.215 -27.613 1.00 98.38 72 ALA A O 1
ATOM 476 N N . SER A 1 73 ? 13.532 0.021 -29.148 1.00 97.62 73 SER A N 1
ATOM 477 C CA . SER A 1 73 ? 12.898 -1.128 -29.818 1.00 97.62 73 SER A CA 1
ATOM 478 C C . SER A 1 73 ? 12.870 -2.358 -28.913 1.00 97.62 73 SER A C 1
ATOM 480 O O . SER A 1 73 ? 11.856 -3.035 -28.802 1.00 97.62 73 SER A O 1
ATOM 482 N N . SER A 1 74 ? 13.979 -2.620 -28.227 1.00 95.75 74 SER A N 1
ATOM 483 C CA . SER A 1 74 ? 14.111 -3.642 -27.189 1.00 95.75 74 SER A CA 1
ATOM 484 C C . SER A 1 74 ? 15.275 -3.272 -26.281 1.00 95.75 74 SER A C 1
ATOM 486 O O . SER A 1 74 ? 16.226 -2.639 -26.747 1.00 95.75 74 SER A O 1
ATOM 488 N N . ILE A 1 75 ? 15.264 -3.716 -25.025 1.00 98.38 75 ILE A N 1
ATOM 489 C CA . ILE A 1 75 ? 16.419 -3.552 -24.136 1.00 98.38 75 ILE A CA 1
ATOM 490 C C . ILE A 1 75 ? 16.811 -4.905 -23.553 1.00 98.38 75 ILE A C 1
ATOM 492 O O . ILE A 1 75 ? 16.033 -5.527 -22.838 1.00 98.38 75 ILE A O 1
ATOM 496 N N . MET A 1 76 ? 18.040 -5.332 -23.829 1.00 97.88 76 MET A N 1
ATOM 497 C CA . MET A 1 76 ? 18.684 -6.462 -23.169 1.00 97.88 76 MET A CA 1
ATOM 498 C C . MET A 1 76 ? 19.624 -5.929 -22.086 1.00 97.88 76 MET A C 1
ATOM 500 O O . MET A 1 76 ? 20.564 -5.185 -22.375 1.00 97.88 76 MET A O 1
ATOM 504 N N . MET A 1 77 ? 19.379 -6.323 -20.843 1.00 98.19 77 MET A N 1
ATOM 505 C CA . MET A 1 77 ? 20.132 -5.925 -19.662 1.00 98.19 77 MET A CA 1
ATOM 506 C C . MET A 1 77 ? 20.981 -7.080 -19.161 1.00 98.19 77 MET A C 1
ATOM 508 O O . MET A 1 77 ? 20.443 -8.152 -18.930 1.00 98.19 77 MET A O 1
ATOM 512 N N . ALA A 1 78 ? 22.264 -6.823 -18.920 1.00 97.19 78 ALA A N 1
ATOM 513 C CA . ALA A 1 78 ? 23.210 -7.721 -18.268 1.00 97.19 78 ALA A CA 1
ATOM 514 C C . ALA A 1 78 ? 23.300 -9.124 -18.903 1.00 97.19 78 ALA A C 1
ATOM 516 O O . ALA A 1 78 ? 22.396 -9.956 -18.825 1.00 97.19 78 ALA A O 1
ATOM 517 N N . ASN A 1 79 ? 24.453 -9.401 -19.499 1.00 94.94 79 ASN A N 1
ATOM 518 C CA . ASN A 1 79 ? 24.804 -10.733 -19.968 1.00 94.94 79 ASN A CA 1
ATOM 519 C C . ASN A 1 79 ? 26.176 -11.105 -19.439 1.00 94.94 79 ASN A C 1
ATOM 521 O O . ASN A 1 79 ? 27.167 -10.526 -19.877 1.00 94.94 79 ASN A O 1
ATOM 525 N N . ALA A 1 80 ? 26.245 -12.044 -18.504 1.00 92.75 80 ALA A N 1
ATOM 526 C CA . ALA A 1 80 ? 27.499 -12.541 -17.964 1.00 92.75 80 ALA A CA 1
ATOM 527 C C . ALA A 1 80 ? 27.605 -14.057 -18.141 1.00 92.75 80 ALA A C 1
ATOM 529 O O . ALA A 1 80 ? 26.742 -14.817 -17.707 1.00 92.75 80 ALA A O 1
ATOM 530 N N . VAL A 1 81 ? 28.711 -14.519 -18.725 1.00 87.44 81 VAL A N 1
ATOM 531 C CA . VAL A 1 81 ? 29.029 -15.956 -18.799 1.00 87.44 81 VAL A CA 1
ATOM 532 C C . VAL A 1 81 ? 29.863 -16.382 -17.594 1.00 87.44 81 VAL A C 1
ATOM 534 O O . VAL A 1 81 ? 30.517 -15.558 -16.958 1.00 87.44 81 VAL A O 1
ATOM 537 N N . ASN A 1 82 ? 29.887 -17.681 -17.295 1.00 81.25 82 ASN A N 1
ATOM 538 C CA . ASN A 1 82 ? 30.759 -18.246 -16.267 1.00 81.25 82 ASN A CA 1
ATOM 539 C C . ASN A 1 82 ? 31.705 -19.283 -16.879 1.00 81.25 82 ASN A C 1
ATOM 541 O O . ASN A 1 82 ? 31.366 -20.454 -17.017 1.00 81.25 82 ASN A O 1
ATOM 545 N N . THR A 1 83 ? 32.899 -18.838 -17.266 1.00 72.88 83 THR A N 1
ATOM 546 C CA . THR A 1 83 ? 33.980 -19.688 -17.788 1.00 72.88 83 THR A CA 1
ATOM 547 C C . THR A 1 83 ? 35.105 -19.757 -16.751 1.00 72.88 83 THR A C 1
ATOM 549 O O . THR A 1 83 ? 36.120 -19.071 -16.866 1.00 72.88 83 THR A O 1
ATOM 552 N N . GLY A 1 84 ? 34.888 -20.521 -15.675 1.00 72.25 84 GLY A N 1
ATOM 553 C CA . GLY A 1 84 ? 35.886 -20.813 -14.631 1.00 72.25 84 GLY A CA 1
ATOM 554 C C . GLY A 1 84 ? 36.136 -19.709 -13.592 1.00 72.25 84 GLY A C 1
ATOM 555 O O . GLY A 1 84 ? 36.628 -20.008 -12.509 1.00 72.25 84 GLY A O 1
ATOM 556 N N . ILE A 1 85 ? 35.774 -18.452 -13.876 1.00 77.19 85 ILE A N 1
ATOM 557 C CA . ILE A 1 85 ? 35.783 -17.334 -12.917 1.00 77.19 85 ILE A CA 1
ATOM 558 C C . ILE A 1 85 ? 34.499 -16.530 -13.093 1.00 77.19 85 ILE A C 1
ATOM 560 O O . ILE A 1 85 ? 34.191 -16.116 -14.214 1.00 77.19 85 ILE A O 1
ATOM 564 N N . ALA A 1 86 ? 33.807 -16.257 -11.983 1.00 74.50 86 ALA A N 1
ATOM 565 C CA . ALA A 1 86 ? 32.582 -15.467 -11.971 1.00 74.50 86 ALA A CA 1
ATOM 566 C C . ALA A 1 86 ? 32.803 -14.094 -12.625 1.00 74.50 86 ALA A C 1
ATOM 568 O O . ALA A 1 86 ? 33.686 -13.323 -12.237 1.00 74.50 86 ALA A O 1
ATOM 569 N N . LYS A 1 87 ? 32.002 -13.803 -13.651 1.00 87.50 87 LYS A N 1
ATOM 570 C CA . LYS A 1 87 ? 31.981 -12.519 -14.354 1.00 87.50 87 LYS A CA 1
ATOM 571 C C . LYS A 1 87 ? 30.793 -11.708 -13.872 1.00 87.50 87 LYS A C 1
ATOM 573 O O . LYS A 1 87 ? 29.744 -12.282 -13.607 1.00 87.50 87 LYS A O 1
ATOM 578 N N . THR A 1 88 ? 30.947 -10.387 -13.811 1.00 92.25 88 THR A N 1
ATOM 579 C CA . THR A 1 88 ? 29.861 -9.489 -13.396 1.00 92.25 88 THR A CA 1
ATOM 580 C C . THR A 1 88 ? 29.427 -8.590 -14.545 1.00 92.25 88 THR A C 1
ATOM 582 O O . THR A 1 88 ? 30.264 -7.923 -15.159 1.00 92.25 88 THR A O 1
ATOM 585 N N . ALA A 1 89 ? 28.129 -8.540 -14.817 1.00 96.12 89 ALA A N 1
ATOM 586 C CA . ALA A 1 89 ? 27.503 -7.556 -15.689 1.00 96.12 89 ALA A CA 1
ATOM 587 C C . ALA A 1 89 ? 26.461 -6.763 -14.891 1.00 96.12 89 ALA A C 1
ATOM 589 O O . ALA A 1 89 ? 25.598 -7.354 -14.249 1.00 96.12 89 ALA A O 1
ATOM 590 N N . THR A 1 90 ? 26.539 -5.435 -14.932 1.00 97.75 90 THR A N 1
ATOM 591 C CA . THR A 1 90 ? 25.622 -4.533 -14.230 1.00 97.75 90 THR A CA 1
ATOM 592 C C . THR A 1 90 ? 25.004 -3.555 -15.223 1.00 97.75 90 THR A C 1
ATOM 594 O O . THR A 1 90 ? 25.706 -2.734 -15.805 1.00 97.75 90 THR A O 1
ATOM 597 N N . ALA A 1 91 ? 23.692 -3.619 -15.418 1.00 98.69 91 ALA A N 1
ATOM 598 C CA . ALA A 1 91 ? 22.940 -2.707 -16.270 1.00 98.69 91 ALA A CA 1
ATOM 599 C C . ALA A 1 91 ? 21.957 -1.887 -15.427 1.00 98.69 91 ALA A C 1
ATOM 601 O O . ALA A 1 91 ? 21.126 -2.451 -14.717 1.00 98.69 91 ALA A O 1
ATOM 602 N N . ASN A 1 92 ? 22.035 -0.562 -15.540 1.00 98.69 92 ASN A N 1
ATOM 603 C CA . ASN A 1 92 ? 21.193 0.379 -14.811 1.00 98.69 92 ASN A CA 1
A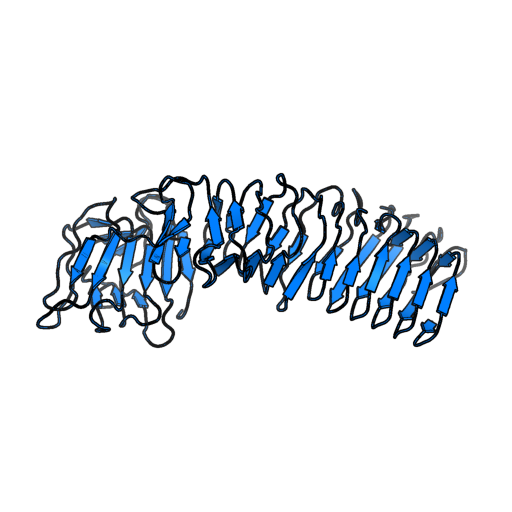TOM 604 C C . ASN A 1 92 ? 20.455 1.295 -15.787 1.00 98.69 92 ASN A C 1
ATOM 606 O O . ASN A 1 92 ? 21.091 1.952 -16.613 1.00 98.69 92 ASN A O 1
ATOM 610 N N . ILE A 1 93 ? 19.134 1.379 -15.659 1.00 98.75 93 ILE A N 1
ATOM 611 C CA . ILE A 1 93 ? 18.308 2.396 -16.317 1.00 98.75 93 ILE A CA 1
ATOM 612 C C . ILE A 1 93 ? 17.793 3.337 -15.232 1.00 98.75 93 ILE A C 1
ATOM 614 O O . ILE A 1 93 ? 17.127 2.888 -14.304 1.00 98.75 93 ILE A O 1
ATOM 618 N N . ASN A 1 94 ? 18.075 4.629 -15.351 1.00 98.75 94 ASN A N 1
ATOM 619 C CA . ASN A 1 94 ? 17.648 5.647 -14.396 1.00 98.75 94 ASN A CA 1
ATOM 620 C C . ASN A 1 94 ? 16.743 6.656 -15.103 1.00 98.75 94 ASN A C 1
ATOM 622 O O . ASN A 1 94 ? 17.194 7.365 -15.999 1.00 98.75 94 ASN A O 1
ATOM 626 N N . LEU A 1 95 ? 15.476 6.724 -14.701 1.00 98.75 95 LEU A N 1
ATOM 627 C CA . LEU A 1 95 ? 14.502 7.686 -15.210 1.00 98.75 95 LEU A CA 1
ATOM 628 C C . LEU A 1 95 ? 14.331 8.818 -14.195 1.00 98.75 95 LEU A C 1
ATOM 630 O O . LEU A 1 95 ? 13.431 8.771 -13.358 1.00 98.75 95 LEU A O 1
ATOM 634 N N . ASN A 1 96 ? 15.209 9.817 -14.273 1.00 98.12 96 ASN A N 1
ATOM 635 C CA . ASN A 1 96 ? 15.195 11.003 -13.408 1.00 98.12 96 ASN A CA 1
ATOM 636 C C . ASN A 1 96 ? 14.227 12.095 -13.908 1.00 98.12 96 ASN A C 1
ATOM 638 O O . ASN A 1 96 ? 13.945 13.065 -13.211 1.00 98.12 96 ASN A O 1
ATOM 642 N N . GLY A 1 97 ? 13.748 11.948 -15.142 1.00 97.31 97 GLY A N 1
ATOM 643 C CA . GLY A 1 97 ? 12.806 12.827 -15.821 1.00 97.31 97 GLY A CA 1
ATOM 644 C C . GLY A 1 97 ? 12.473 12.260 -17.202 1.00 97.31 97 GLY A C 1
ATOM 645 O O . GLY A 1 97 ? 12.768 11.097 -17.485 1.00 97.31 97 GLY A O 1
ATOM 646 N N . GLY A 1 98 ? 11.860 13.069 -18.067 1.00 98.19 98 GLY A N 1
ATOM 647 C CA . GLY A 1 98 ? 11.538 12.669 -19.442 1.00 98.19 98 GLY A CA 1
ATOM 648 C C . GLY A 1 98 ? 10.656 11.419 -19.537 1.00 98.19 98 GLY A C 1
ATOM 649 O O . GLY A 1 98 ? 9.949 11.054 -18.595 1.00 98.19 98 GLY A O 1
ATOM 650 N N . SER A 1 99 ? 10.691 10.755 -20.692 1.00 98.44 99 SER A N 1
ATOM 651 C CA . SER A 1 99 ? 9.974 9.497 -20.915 1.00 98.44 99 SER A CA 1
ATOM 652 C C . SER A 1 99 ? 10.813 8.457 -21.653 1.00 98.44 99 SER A C 1
ATOM 654 O O . SER A 1 99 ? 11.617 8.796 -22.517 1.00 98.44 99 SER A O 1
ATOM 656 N N . LEU A 1 100 ? 10.587 7.184 -21.330 1.00 98.81 100 LEU A N 1
ATOM 657 C CA . LEU A 1 100 ? 11.062 6.016 -22.065 1.00 98.81 100 LEU A CA 1
ATOM 658 C C . LEU A 1 100 ? 9.860 5.172 -22.487 1.00 98.81 100 LEU A C 1
ATOM 660 O O . LEU A 1 100 ? 9.142 4.661 -21.630 1.00 98.81 100 LEU A O 1
ATOM 664 N N . THR A 1 101 ? 9.654 5.007 -23.791 1.00 98.75 101 THR A N 1
ATOM 665 C CA . THR A 1 101 ? 8.621 4.132 -24.359 1.00 98.75 101 THR A CA 1
ATOM 666 C C . THR A 1 101 ? 9.247 2.920 -25.038 1.00 98.75 101 THR A C 1
ATOM 668 O O . THR A 1 101 ? 10.183 3.049 -25.828 1.00 98.75 101 THR A O 1
ATOM 671 N N . LEU A 1 102 ? 8.727 1.734 -24.733 1.00 98.50 102 LEU A N 1
ATOM 672 C CA . LEU A 1 102 ? 9.260 0.466 -25.219 1.00 98.50 102 LEU A CA 1
ATOM 673 C C . LEU A 1 102 ? 8.396 -0.094 -26.347 1.00 98.50 102 LEU A C 1
ATOM 675 O O . LEU A 1 102 ? 7.179 -0.168 -26.208 1.00 98.50 102 LEU A O 1
ATOM 679 N N . ALA A 1 103 ? 9.026 -0.551 -27.430 1.00 98.25 103 ALA A N 1
ATOM 680 C CA . ALA A 1 103 ? 8.334 -1.320 -28.470 1.00 98.25 103 ALA A CA 1
ATOM 681 C C . ALA A 1 103 ? 8.349 -2.840 -28.205 1.00 98.25 103 ALA A C 1
ATOM 683 O O . ALA A 1 103 ? 7.618 -3.583 -28.855 1.00 98.25 103 ALA A O 1
ATOM 684 N N . SER A 1 104 ? 9.173 -3.306 -27.262 1.00 98.38 104 SER A N 1
ATOM 685 C CA . SER A 1 104 ? 9.275 -4.711 -26.859 1.00 98.38 104 SER A CA 1
ATOM 686 C C . SER A 1 104 ? 9.674 -4.837 -25.386 1.00 98.38 104 SER A C 1
ATOM 688 O O . SER A 1 104 ? 9.814 -3.847 -24.669 1.00 98.38 104 SER A O 1
ATOM 690 N N . ASN A 1 105 ? 9.863 -6.064 -24.912 1.00 97.81 105 ASN A N 1
ATOM 691 C CA . ASN A 1 105 ? 10.234 -6.337 -23.529 1.00 97.81 105 ASN A CA 1
ATOM 692 C C . ASN A 1 105 ? 11.600 -5.731 -23.168 1.00 97.81 105 ASN A C 1
ATOM 694 O O . ASN A 1 105 ? 12.522 -5.662 -23.989 1.00 97.81 105 ASN A O 1
ATOM 698 N N . ILE A 1 106 ? 11.746 -5.377 -21.892 1.00 98.44 106 ILE A N 1
ATOM 699 C CA . ILE A 1 106 ? 13.060 -5.256 -21.260 1.00 98.44 106 ILE A CA 1
ATOM 700 C C . ILE A 1 106 ? 13.398 -6.638 -20.711 1.00 98.44 106 ILE A C 1
ATOM 702 O O . ILE A 1 106 ? 12.631 -7.181 -19.923 1.00 98.44 106 ILE A O 1
ATOM 706 N N . THR A 1 107 ? 14.521 -7.227 -21.103 1.00 97.75 107 THR A N 1
ATOM 707 C CA . THR A 1 107 ? 14.903 -8.582 -20.684 1.00 97.75 107 THR A CA 1
ATOM 708 C C . THR A 1 107 ? 16.231 -8.574 -19.948 1.00 97.75 107 THR A C 1
ATOM 710 O O . THR A 1 107 ? 17.111 -7.773 -20.252 1.00 97.75 107 THR A O 1
ATOM 713 N N . ARG A 1 108 ? 16.395 -9.493 -18.992 1.00 96.88 108 ARG A N 1
ATOM 714 C CA . ARG A 1 108 ? 17.713 -9.902 -18.497 1.00 96.88 108 ARG A CA 1
ATOM 715 C C . ARG A 1 108 ? 18.044 -11.272 -19.064 1.00 96.88 108 ARG A C 1
ATOM 717 O O . ARG A 1 108 ? 17.148 -12.107 -19.171 1.00 96.88 108 ARG A O 1
ATOM 724 N N . THR A 1 109 ? 19.295 -11.499 -19.455 1.00 91.25 109 THR A N 1
ATOM 725 C CA . THR A 1 109 ? 19.634 -12.723 -20.199 1.00 91.25 109 THR A CA 1
ATOM 726 C C . THR A 1 109 ? 19.631 -13.988 -19.343 1.00 91.25 109 THR A C 1
ATOM 728 O O . THR A 1 109 ? 19.294 -15.050 -19.858 1.00 91.25 109 THR A O 1
ATOM 731 N N . GLY A 1 110 ? 19.934 -13.891 -18.045 1.00 87.44 110 GLY A N 1
ATOM 732 C CA . GLY A 1 110 ? 19.992 -15.063 -17.172 1.00 87.44 110 GLY A CA 1
ATOM 733 C C . GLY A 1 110 ? 21.255 -15.897 -17.383 1.00 87.44 110 GLY A C 1
ATOM 734 O O . GLY A 1 110 ? 21.221 -17.108 -17.179 1.00 87.44 110 GLY A O 1
ATOM 735 N N . GLY A 1 111 ? 22.348 -15.273 -17.826 1.00 89.06 111 GLY A N 1
ATOM 736 C CA . GLY A 1 111 ? 23.640 -15.917 -18.001 1.00 89.06 111 GLY A CA 1
ATOM 737 C C . GLY A 1 111 ? 24.206 -16.485 -16.697 1.00 89.06 111 GLY A C 1
ATOM 738 O O . GLY A 1 111 ? 23.791 -16.143 -15.591 1.00 89.06 111 GLY A O 1
ATOM 739 N N . ALA A 1 112 ? 25.170 -17.398 -16.835 1.00 88.50 112 ALA A N 1
ATOM 740 C CA . ALA A 1 112 ? 25.723 -18.167 -15.718 1.00 88.50 112 ALA A CA 1
ATOM 741 C C . ALA A 1 112 ? 26.624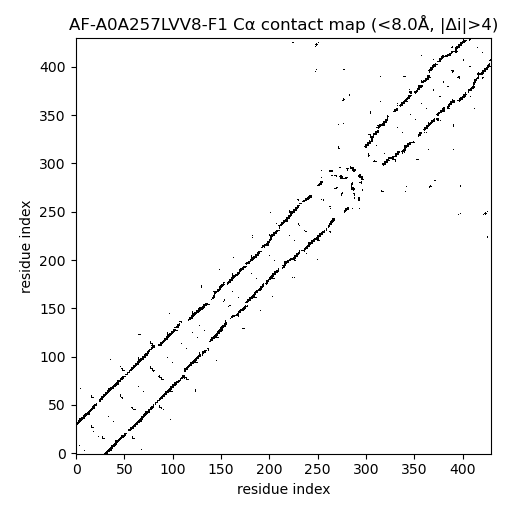 -17.353 -14.761 1.00 88.50 112 ALA A C 1
ATOM 743 O O . ALA A 1 112 ? 27.043 -17.879 -13.729 1.00 88.50 112 ALA A O 1
ATOM 744 N N . GLY A 1 113 ? 26.986 -16.116 -15.122 1.00 90.19 113 GLY A N 1
ATOM 745 C CA . GLY A 1 113 ? 27.724 -15.185 -14.267 1.00 90.19 113 GLY A CA 1
ATOM 746 C C . GLY A 1 113 ? 26.819 -14.372 -13.331 1.00 90.19 113 GLY A C 1
ATOM 747 O O . GLY A 1 113 ? 25.614 -14.587 -13.243 1.00 90.19 113 GLY A O 1
ATOM 748 N N . THR A 1 114 ? 27.400 -13.400 -12.628 1.00 92.56 114 THR A N 1
ATOM 749 C CA . THR A 1 114 ? 26.652 -12.448 -11.797 1.00 92.56 114 THR A CA 1
ATOM 750 C C . THR A 1 114 ? 26.049 -11.359 -12.675 1.00 92.56 114 THR A C 1
ATOM 752 O O . THR A 1 114 ? 26.765 -10.540 -13.254 1.00 92.56 114 THR A O 1
ATOM 755 N N . GLU A 1 115 ? 24.726 -11.304 -12.738 1.00 95.62 115 GLU A N 1
ATOM 756 C CA . GLU A 1 115 ? 24.001 -10.304 -13.517 1.00 95.62 115 GLU A CA 1
ATOM 757 C C . GLU A 1 115 ? 23.134 -9.432 -12.619 1.00 95.62 115 GLU A C 1
ATOM 759 O O . GLU A 1 115 ? 22.205 -9.912 -11.972 1.00 95.62 115 GLU A O 1
ATOM 764 N N . ASN A 1 116 ? 23.406 -8.133 -12.639 1.00 96.94 116 ASN A N 1
ATOM 765 C CA . ASN A 1 116 ? 22.605 -7.126 -11.964 1.00 96.94 116 ASN A CA 1
ATOM 766 C C . ASN A 1 116 ? 21.875 -6.302 -13.027 1.00 96.94 116 ASN A C 1
ATOM 768 O O . ASN A 1 116 ? 22.515 -5.674 -13.870 1.00 96.94 116 ASN A O 1
ATOM 772 N N . ALA A 1 117 ? 20.547 -6.287 -12.991 1.00 98.44 117 ALA A N 1
ATOM 773 C CA . ALA A 1 117 ? 19.731 -5.437 -13.851 1.00 98.44 117 ALA A CA 1
ATOM 774 C C . ALA A 1 117 ? 18.771 -4.631 -12.981 1.00 98.44 117 ALA A C 1
ATOM 776 O O . ALA A 1 117 ? 17.940 -5.220 -12.286 1.00 98.44 117 ALA A O 1
ATOM 777 N N . THR A 1 118 ? 18.887 -3.307 -13.033 1.00 98.62 118 THR A N 1
ATOM 778 C CA . THR A 1 118 ? 18.088 -2.399 -12.210 1.00 98.62 118 THR A CA 1
ATOM 779 C C . THR A 1 118 ? 17.463 -1.309 -13.065 1.00 98.62 118 THR A C 1
ATOM 781 O O . THR A 1 118 ? 18.145 -0.641 -13.841 1.00 98.62 118 THR A O 1
ATOM 784 N N . ILE A 1 119 ? 16.166 -1.101 -12.882 1.00 98.81 119 ILE A N 1
ATOM 785 C CA . ILE A 1 119 ? 15.435 0.060 -13.379 1.00 98.81 119 ILE A CA 1
ATOM 786 C C . ILE A 1 119 ? 15.064 0.913 -12.174 1.00 98.81 119 ILE A C 1
ATOM 788 O O . ILE A 1 119 ? 14.415 0.426 -11.252 1.00 98.81 119 ILE A O 1
ATOM 792 N N . THR A 1 120 ? 15.439 2.184 -12.198 1.00 98.75 120 THR A N 1
ATOM 793 C CA . THR A 1 120 ? 15.066 3.172 -11.188 1.00 98.75 120 THR A CA 1
ATOM 794 C C . THR A 1 120 ? 14.138 4.203 -11.811 1.00 98.75 120 THR A C 1
ATOM 796 O O . THR A 1 120 ? 14.551 4.958 -12.689 1.00 98.75 120 THR A O 1
ATOM 799 N N . LEU A 1 121 ? 12.892 4.249 -11.345 1.00 98.75 121 LEU A N 1
ATOM 800 C CA . LEU A 1 121 ? 11.914 5.271 -11.713 1.00 98.75 121 LEU A CA 1
ATOM 801 C C . LEU A 1 121 ? 11.932 6.372 -10.645 1.00 98.75 121 LEU A C 1
ATOM 803 O O . LEU A 1 121 ? 11.524 6.125 -9.510 1.00 98.75 121 LEU A O 1
ATOM 807 N N . ASN A 1 122 ? 12.453 7.551 -10.989 1.00 98.12 122 ASN A N 1
ATOM 808 C CA . ASN A 1 122 ? 12.650 8.676 -10.073 1.00 98.12 122 ASN A CA 1
ATOM 809 C C . ASN A 1 122 ? 12.302 10.026 -10.734 1.00 98.12 122 ASN A C 1
ATOM 811 O O . ASN A 1 122 ? 13.160 10.877 -10.932 1.00 98.12 122 ASN A O 1
ATOM 815 N N . GLY A 1 123 ? 11.037 10.204 -11.104 1.00 97.19 123 GLY A N 1
ATOM 816 C CA . GLY A 1 123 ? 10.484 11.456 -11.630 1.00 97.19 123 GLY A CA 1
ATOM 817 C C . GLY A 1 123 ? 10.152 11.424 -13.123 1.00 97.19 123 GLY A C 1
ATOM 818 O O . GLY A 1 123 ? 9.353 12.236 -13.582 1.00 97.19 123 GLY A O 1
ATOM 819 N N . GLY A 1 124 ? 10.709 10.472 -13.881 1.00 98.38 124 GLY A N 1
ATOM 820 C CA . GLY A 1 124 ? 10.381 10.260 -15.295 1.00 98.38 124 GLY A CA 1
ATOM 821 C C . GLY A 1 124 ? 9.135 9.402 -15.541 1.00 98.38 124 GLY A C 1
ATOM 822 O O . GLY A 1 124 ? 8.423 9.006 -14.619 1.00 98.38 124 GLY A O 1
ATOM 823 N N . THR A 1 125 ? 8.892 9.089 -16.814 1.00 98.81 125 THR A N 1
ATOM 824 C CA . THR A 1 125 ? 7.846 8.156 -17.262 1.00 98.81 125 THR A CA 1
ATOM 825 C C . THR A 1 125 ? 8.456 6.914 -17.907 1.00 98.81 125 THR A C 1
ATOM 827 O O . THR A 1 125 ? 9.186 7.026 -18.889 1.00 98.81 125 THR A O 1
ATOM 830 N N . LEU A 1 126 ? 8.110 5.725 -17.413 1.00 98.81 126 LEU A N 1
ATOM 831 C CA . LEU A 1 126 ? 8.360 4.448 -18.077 1.00 98.81 126 LEU A CA 1
ATOM 832 C C . LEU A 1 126 ? 7.054 3.923 -18.681 1.00 98.81 126 LEU A C 1
ATOM 834 O O . LEU A 1 126 ? 6.160 3.470 -17.966 1.00 98.81 126 LEU A O 1
ATOM 838 N N . ASN A 1 127 ? 6.951 3.967 -20.005 1.00 98.75 127 ASN A N 1
ATOM 839 C CA . ASN A 1 127 ? 5.825 3.433 -20.757 1.00 98.75 127 ASN A CA 1
ATOM 840 C C . ASN A 1 127 ? 6.208 2.103 -21.405 1.00 98.75 127 ASN A C 1
ATOM 842 O O . ASN A 1 127 ? 6.956 2.059 -22.381 1.00 98.75 127 ASN A O 1
ATOM 846 N N . MET A 1 128 ? 5.655 1.012 -20.889 1.00 98.69 128 MET A N 1
ATOM 847 C CA . MET A 1 128 ? 5.937 -0.319 -21.419 1.00 98.69 128 MET A CA 1
ATOM 848 C C . MET A 1 128 ? 5.102 -0.657 -22.659 1.00 98.69 128 MET A C 1
ATOM 850 O O . MET A 1 128 ? 5.401 -1.642 -23.322 1.00 98.69 128 MET A O 1
ATOM 854 N N . ALA A 1 129 ? 4.085 0.143 -22.997 1.00 98.25 129 ALA A N 1
ATOM 855 C CA . ALA A 1 129 ? 3.212 -0.055 -24.159 1.00 98.25 129 ALA A CA 1
ATOM 856 C C . ALA A 1 129 ? 2.657 -1.494 -24.300 1.00 98.25 129 ALA A C 1
ATOM 858 O O . ALA A 1 129 ? 2.541 -2.023 -25.401 1.00 98.25 129 ALA A O 1
ATOM 859 N N . GLY A 1 130 ? 2.336 -2.138 -23.174 1.00 98.19 130 GLY A N 1
ATOM 860 C CA . GLY A 1 130 ? 1.849 -3.519 -23.091 1.00 98.19 130 GLY A CA 1
ATOM 861 C C . GLY A 1 130 ? 2.946 -4.577 -22.927 1.00 98.19 130 GLY A C 1
ATOM 862 O O . GLY A 1 130 ? 2.639 -5.751 -22.737 1.00 98.19 130 GLY A O 1
ATOM 863 N N . ASN A 1 131 ? 4.222 -4.189 -22.965 1.00 98.50 131 ASN A N 1
ATOM 864 C CA . ASN A 1 131 ? 5.360 -5.098 -22.838 1.00 98.50 131 ASN A CA 1
ATOM 865 C C . ASN A 1 131 ? 5.736 -5.388 -21.376 1.00 98.50 131 ASN A C 1
ATOM 867 O O . ASN A 1 131 ? 5.266 -4.754 -20.429 1.00 98.50 131 ASN A O 1
ATOM 871 N N . SER A 1 132 ? 6.618 -6.368 -21.195 1.00 98.00 132 SER A N 1
ATOM 872 C CA . SER A 1 132 ? 7.053 -6.870 -19.892 1.00 98.00 132 SER A CA 1
ATOM 873 C C . SER A 1 132 ? 8.435 -6.362 -19.484 1.00 98.00 132 SER A C 1
ATOM 875 O O . SER A 1 132 ? 9.299 -6.087 -20.321 1.00 98.00 132 SER A O 1
ATOM 877 N N . ILE A 1 133 ? 8.644 -6.279 -18.172 1.00 98.50 133 ILE A N 1
ATOM 878 C CA . ILE A 1 133 ? 9.944 -6.046 -17.542 1.00 98.50 133 ILE A CA 1
ATOM 879 C C . ILE A 1 133 ? 10.440 -7.379 -16.987 1.00 98.50 133 ILE A C 1
ATOM 881 O O . ILE A 1 133 ? 9.798 -7.962 -16.120 1.00 98.50 133 ILE A O 1
ATOM 885 N N . GLY A 1 134 ? 11.590 -7.844 -17.463 1.00 97.69 134 GLY A N 1
ATOM 886 C CA . GLY A 1 134 ? 12.199 -9.106 -17.060 1.00 97.69 134 GLY A CA 1
ATOM 887 C C . GLY A 1 134 ? 11.416 -10.349 -17.497 1.00 97.69 134 GLY A C 1
ATOM 888 O O . GLY A 1 134 ? 10.526 -10.304 -18.344 1.00 97.69 134 GLY A O 1
ATOM 889 N N . GLY A 1 135 ? 11.791 -11.484 -16.914 1.00 95.31 135 GLY A N 1
ATOM 890 C CA . GLY A 1 135 ? 11.172 -12.795 -17.122 1.00 95.31 135 GLY A CA 1
ATOM 891 C C . GLY A 1 135 ? 11.558 -13.725 -15.974 1.00 95.31 135 GLY A C 1
ATOM 892 O O . GLY A 1 135 ? 11.661 -13.270 -14.837 1.00 95.31 135 GLY A O 1
ATOM 893 N N . ALA A 1 136 ? 11.865 -14.995 -16.260 1.00 93.38 136 ALA A N 1
ATOM 894 C CA . ALA A 1 136 ? 12.449 -15.897 -15.256 1.00 93.38 136 ALA A CA 1
ATOM 895 C C . ALA A 1 136 ? 13.761 -15.329 -14.673 1.00 93.38 136 ALA A C 1
ATOM 897 O O . ALA A 1 136 ? 14.023 -15.413 -13.474 1.00 93.38 136 ALA A O 1
ATOM 898 N N . ALA A 1 137 ? 14.561 -14.681 -15.522 1.00 95.62 137 ALA A N 1
ATOM 899 C CA . ALA A 1 137 ? 15.652 -13.823 -15.095 1.00 95.62 137 ALA A CA 1
ATOM 900 C C . ALA A 1 137 ? 15.088 -12.464 -14.647 1.00 95.62 137 ALA A C 1
ATOM 902 O O . ALA A 1 137 ? 14.748 -11.611 -15.471 1.00 95.62 137 ALA A O 1
ATOM 903 N N . ALA A 1 138 ? 14.976 -12.277 -13.330 1.00 96.81 138 ALA A N 1
ATOM 904 C CA . ALA A 1 138 ? 14.363 -11.082 -12.762 1.00 96.81 138 ALA A CA 1
ATOM 905 C C . ALA A 1 138 ? 15.178 -9.802 -13.021 1.00 96.81 138 ALA A C 1
ATOM 907 O O . ALA A 1 138 ? 16.406 -9.808 -12.906 1.00 96.81 138 ALA A O 1
ATOM 908 N N . VAL A 1 139 ? 14.484 -8.705 -13.315 1.00 98.38 139 VAL A N 1
ATOM 909 C CA . VAL A 1 139 ? 14.990 -7.327 -13.306 1.00 98.38 139 VAL A CA 1
ATOM 910 C C . VAL A 1 139 ? 14.484 -6.645 -12.036 1.00 98.38 139 VAL A C 1
ATOM 912 O O . VAL A 1 139 ? 13.299 -6.734 -11.709 1.00 98.38 139 VAL A O 1
ATOM 915 N N . SER A 1 140 ? 15.375 -5.969 -11.314 1.00 97.94 140 SER A N 1
ATOM 916 C CA . SER A 1 140 ? 15.008 -5.175 -10.143 1.00 97.94 140 SER A CA 1
ATOM 917 C C . SER A 1 140 ? 14.312 -3.890 -10.587 1.00 97.94 140 SER A C 1
ATOM 919 O O . SER A 1 140 ? 14.877 -3.111 -11.355 1.00 97.94 140 SER A O 1
ATOM 921 N N . LEU A 1 141 ? 13.088 -3.668 -10.112 1.00 98.12 141 LEU A N 1
ATOM 922 C CA . LEU A 1 141 ? 12.304 -2.469 -10.395 1.00 98.12 141 LEU A CA 1
ATOM 923 C C . LEU A 1 141 ? 12.202 -1.621 -9.124 1.00 98.12 141 LEU A C 1
ATOM 925 O O . LEU A 1 141 ? 11.462 -1.952 -8.201 1.00 98.12 141 LEU A O 1
ATOM 929 N N . ASN A 1 142 ? 12.950 -0.523 -9.085 1.00 97.81 142 ASN A N 1
ATOM 930 C CA . ASN A 1 142 ? 12.956 0.440 -7.994 1.00 97.81 142 ASN A CA 1
ATOM 931 C C . ASN A 1 142 ? 12.038 1.621 -8.329 1.00 97.81 142 ASN A C 1
ATOM 933 O O . ASN A 1 142 ? 12.423 2.548 -9.047 1.00 97.81 142 ASN A O 1
ATOM 937 N N . THR A 1 143 ? 10.808 1.581 -7.823 1.00 97.38 143 THR A N 1
ATOM 938 C CA . THR A 1 143 ? 9.805 2.624 -8.054 1.00 97.38 143 THR A CA 1
ATOM 939 C C . THR A 1 143 ? 9.882 3.688 -6.954 1.00 97.38 143 THR A C 1
ATOM 941 O O . THR A 1 143 ? 9.297 3.504 -5.886 1.00 97.38 143 THR A O 1
ATOM 944 N N . GLN A 1 144 ? 10.590 4.795 -7.196 1.00 98.06 144 GLN A N 1
ATOM 945 C CA . GLN A 1 144 ? 10.725 5.885 -6.222 1.00 98.06 144 GLN A CA 1
ATOM 946 C C . GLN A 1 144 ? 9.640 6.949 -6.408 1.00 98.06 144 GLN A C 1
ATOM 948 O O . GLN A 1 144 ? 8.840 7.209 -5.508 1.00 98.06 144 GLN A O 1
ATOM 953 N N . SER A 1 145 ? 9.591 7.538 -7.602 1.00 98.44 145 SER A N 1
ATOM 954 C CA . SER A 1 145 ? 8.607 8.546 -7.999 1.00 98.44 145 SER A CA 1
ATOM 955 C C . SER A 1 145 ? 8.457 8.595 -9.522 1.00 98.44 145 SER A C 1
ATOM 957 O O . SER A 1 145 ? 9.347 8.129 -10.225 1.00 98.44 145 SER A O 1
ATOM 959 N N . GLY A 1 146 ? 7.374 9.165 -10.053 1.00 98.56 146 GLY A N 1
ATOM 960 C CA . GLY A 1 146 ? 7.144 9.300 -11.503 1.00 98.56 146 GLY A CA 1
ATOM 961 C C . GLY A 1 146 ? 6.022 8.398 -12.017 1.00 98.56 146 GLY A C 1
ATOM 962 O O . GLY A 1 146 ? 5.193 7.947 -11.231 1.00 98.56 146 GLY A O 1
ATOM 963 N N . THR A 1 147 ? 5.982 8.129 -13.322 1.00 98.81 147 THR A N 1
ATOM 964 C CA . THR A 1 147 ? 4.881 7.386 -13.961 1.00 98.81 147 THR A CA 1
ATOM 965 C C . THR A 1 147 ? 5.352 6.045 -14.512 1.00 98.81 147 THR A C 1
ATOM 967 O O . THR A 1 147 ? 6.281 5.983 -15.312 1.00 98.81 147 THR A O 1
ATOM 970 N N . LEU A 1 148 ? 4.682 4.964 -14.123 1.00 98.69 148 LEU A N 1
ATOM 971 C CA . LEU A 1 148 ? 4.764 3.648 -14.748 1.00 98.69 148 LEU A CA 1
ATOM 972 C C . LEU A 1 148 ? 3.454 3.406 -15.496 1.00 98.69 148 LEU A C 1
ATOM 974 O O . LEU A 1 148 ? 2.383 3.573 -14.920 1.00 98.69 148 LEU A O 1
ATOM 978 N N . GLN A 1 149 ? 3.502 3.042 -16.775 1.00 98.31 149 GLN A N 1
ATOM 979 C CA . GLN A 1 149 ? 2.270 2.899 -17.550 1.00 98.31 149 GLN A CA 1
ATOM 980 C C . GLN A 1 149 ? 2.305 1.781 -18.579 1.00 98.31 149 GLN A C 1
ATOM 982 O O . GLN A 1 149 ? 3.362 1.427 -19.109 1.00 98.31 149 GLN A O 1
ATOM 987 N N . ASN A 1 150 ? 1.108 1.278 -18.887 1.00 98.44 150 ASN A N 1
ATOM 988 C CA . ASN A 1 150 ? 0.875 0.200 -19.846 1.00 98.44 150 ASN A CA 1
ATOM 989 C C . ASN A 1 150 ? 1.735 -1.039 -19.551 1.00 98.44 150 ASN A C 1
ATOM 991 O O . ASN A 1 150 ? 2.367 -1.597 -20.448 1.00 98.44 150 ASN A O 1
ATOM 995 N N . LEU A 1 151 ? 1.835 -1.421 -18.278 1.00 98.12 151 LEU A N 1
ATOM 996 C CA . LEU A 1 151 ? 2.697 -2.506 -17.830 1.00 98.12 151 LEU A CA 1
ATOM 997 C C . LEU A 1 151 ? 2.089 -3.872 -18.170 1.00 98.12 151 LEU A C 1
ATOM 999 O O . LEU A 1 151 ? 1.021 -4.222 -17.666 1.00 98.12 151 LEU A O 1
ATOM 1003 N N . GLY A 1 152 ? 2.805 -4.653 -18.981 1.00 98.00 152 GLY A N 1
ATOM 1004 C CA . GLY A 1 152 ? 2.427 -6.009 -19.373 1.00 98.00 152 GLY A CA 1
ATOM 1005 C C . GLY A 1 152 ? 2.546 -7.001 -18.217 1.00 98.00 152 GLY A C 1
ATOM 1006 O O . GLY A 1 152 ? 1.545 -7.468 -17.678 1.00 98.00 152 GLY A O 1
ATOM 1007 N N . GLN A 1 153 ? 3.784 -7.308 -17.828 1.00 97.19 153 GLN A N 1
ATOM 1008 C CA . GLN A 1 153 ? 4.145 -8.129 -16.667 1.00 97.19 153 GLN A CA 1
ATOM 1009 C C . GLN A 1 153 ? 5.450 -7.620 -16.041 1.00 97.19 153 GLN A C 1
ATOM 1011 O O . GLN A 1 153 ? 6.258 -6.965 -16.702 1.00 97.19 153 GLN A O 1
ATOM 1016 N N . VAL A 1 154 ? 5.685 -7.984 -14.781 1.00 97.50 154 VAL A N 1
ATOM 1017 C CA . VAL A 1 154 ? 6.990 -7.860 -14.115 1.00 97.50 154 VAL A CA 1
ATOM 1018 C C . VAL A 1 154 ? 7.478 -9.265 -13.798 1.00 97.50 154 VAL A C 1
ATOM 1020 O O . VAL A 1 154 ? 6.752 -10.024 -13.171 1.00 97.50 154 VAL A O 1
ATOM 1023 N N . ASN A 1 155 ? 8.679 -9.631 -14.242 1.00 97.44 155 ASN A N 1
ATOM 1024 C CA . ASN A 1 155 ? 9.382 -10.870 -13.897 1.00 97.44 155 ASN A CA 1
ATOM 1025 C C . ASN A 1 155 ? 8.489 -12.124 -13.951 1.00 97.44 155 ASN A C 1
ATOM 1027 O O . ASN A 1 155 ? 8.371 -12.852 -12.970 1.00 97.44 155 ASN A O 1
ATOM 1031 N N . SER A 1 156 ? 7.808 -12.338 -15.084 1.00 95.75 156 SER A N 1
ATOM 1032 C CA . SER A 1 156 ? 6.857 -13.447 -15.283 1.00 95.75 156 SER A CA 1
ATOM 1033 C C . SER A 1 156 ? 5.697 -13.496 -14.268 1.00 95.75 156 SER A C 1
ATOM 1035 O O . SER A 1 156 ? 5.264 -14.575 -13.872 1.00 95.75 156 SER A O 1
ATOM 1037 N N . GLY A 1 157 ? 5.185 -12.334 -13.851 1.00 94.75 157 GLY A N 1
ATOM 1038 C CA . GLY A 1 157 ? 4.113 -12.218 -12.852 1.00 94.75 157 GLY A CA 1
ATOM 1039 C C . GLY A 1 157 ? 4.615 -12.121 -11.408 1.00 94.75 157 GLY A C 1
ATOM 1040 O O . GLY A 1 157 ? 3.841 -12.314 -10.474 1.00 94.75 157 GLY A O 1
ATOM 1041 N N . GLY A 1 158 ? 5.900 -11.825 -11.214 1.00 95.50 158 GLY A N 1
ATOM 1042 C CA . GLY A 1 158 ? 6.474 -11.517 -9.912 1.00 95.50 158 GLY A CA 1
ATOM 1043 C C . GLY A 1 158 ? 5.870 -10.259 -9.281 1.00 95.50 158 GLY A C 1
ATOM 1044 O O . GLY A 1 158 ? 5.366 -9.363 -9.962 1.00 95.50 158 GLY A O 1
ATOM 1045 N N . ALA A 1 159 ? 5.937 -10.197 -7.952 1.00 94.25 159 ALA A N 1
ATOM 1046 C CA . ALA A 1 159 ? 5.516 -9.028 -7.192 1.00 94.25 159 ALA A CA 1
ATOM 1047 C C . ALA A 1 159 ? 6.498 -7.858 -7.364 1.00 94.25 159 ALA A C 1
ATOM 1049 O O . ALA A 1 159 ? 7.691 -8.055 -7.614 1.00 94.25 159 ALA A O 1
ATOM 1050 N N . TRP A 1 160 ? 6.004 -6.639 -7.169 1.00 95.50 160 TRP A N 1
ATOM 1051 C CA . TRP A 1 160 ? 6.829 -5.436 -7.094 1.00 95.50 160 TRP A CA 1
ATOM 1052 C C . TRP A 1 160 ? 6.362 -4.531 -5.952 1.00 95.50 160 TRP A C 1
ATOM 1054 O O . TRP A 1 160 ? 5.205 -4.586 -5.525 1.00 95.50 160 TRP A O 1
ATOM 1064 N N . THR A 1 161 ? 7.282 -3.712 -5.440 1.00 96.31 161 THR A N 1
ATOM 1065 C CA . THR A 1 161 ? 7.080 -2.982 -4.186 1.00 96.31 161 THR A CA 1
ATOM 1066 C C . THR A 1 161 ? 7.409 -1.505 -4.332 1.00 96.31 161 THR A C 1
ATOM 1068 O O . THR A 1 161 ? 8.512 -1.139 -4.733 1.00 96.31 161 THR A O 1
ATOM 1071 N N . LYS A 1 162 ? 6.478 -0.659 -3.894 1.00 97.56 162 LYS A N 1
ATOM 1072 C CA . LYS A 1 162 ? 6.671 0.765 -3.636 1.00 97.56 162 LYS A CA 1
ATOM 1073 C C . LYS A 1 162 ? 7.001 0.968 -2.153 1.00 97.56 162 LYS A C 1
ATOM 1075 O O . LYS A 1 162 ? 6.124 0.838 -1.304 1.00 97.56 162 LYS A O 1
ATOM 1080 N N . SER A 1 163 ? 8.267 1.241 -1.829 1.00 95.19 163 SER A N 1
ATOM 1081 C CA . SER A 1 163 ? 8.765 1.303 -0.438 1.00 95.19 163 SER A CA 1
ATOM 1082 C C . SER A 1 163 ? 9.339 2.656 -0.013 1.00 95.19 163 SER A C 1
ATOM 1084 O O . SER A 1 163 ? 9.424 2.933 1.179 1.00 95.19 163 SER A O 1
ATOM 1086 N N . THR A 1 164 ? 9.753 3.506 -0.952 1.00 96.75 164 THR A N 1
ATOM 1087 C CA . THR A 1 164 ? 10.363 4.805 -0.631 1.00 96.75 164 THR A CA 1
ATOM 1088 C C . THR A 1 164 ? 9.307 5.875 -0.369 1.00 96.75 164 THR A C 1
ATOM 1090 O O . THR A 1 164 ? 8.138 5.707 -0.711 1.00 96.75 164 THR A O 1
ATOM 1093 N N . ALA A 1 165 ? 9.719 7.039 0.136 1.00 95.38 165 ALA A N 1
ATOM 1094 C CA . ALA A 1 165 ? 8.906 8.250 0.029 1.00 95.38 165 ALA A CA 1
ATOM 1095 C C . ALA A 1 165 ? 8.638 8.619 -1.451 1.00 95.38 165 ALA A C 1
ATOM 1097 O O . ALA A 1 165 ? 9.275 8.083 -2.361 1.00 95.38 165 ALA A O 1
ATOM 1098 N N . GLY A 1 166 ? 7.690 9.528 -1.689 1.00 97.94 166 GLY A N 1
ATOM 1099 C CA . GLY A 1 166 ? 7.300 9.981 -3.030 1.00 97.94 166 GLY A CA 1
ATOM 1100 C C . GLY A 1 166 ? 6.121 9.214 -3.632 1.00 97.94 166 GLY A C 1
ATOM 1101 O O . GLY A 1 166 ? 5.640 8.229 -3.059 1.00 97.94 166 GLY A O 1
ATOM 1102 N N . THR A 1 167 ? 5.662 9.684 -4.793 1.00 98.44 167 THR A N 1
ATOM 1103 C CA . THR A 1 167 ? 4.470 9.176 -5.487 1.00 98.44 167 THR A CA 1
ATOM 1104 C C . THR A 1 167 ? 4.843 8.520 -6.804 1.00 98.44 167 THR A C 1
ATOM 1106 O O . THR A 1 167 ? 5.495 9.140 -7.644 1.00 98.44 167 THR A O 1
ATOM 1109 N N . VAL A 1 168 ? 4.377 7.290 -6.998 1.00 98.69 168 VAL A N 1
ATOM 1110 C CA . VAL A 1 168 ? 4.400 6.606 -8.292 1.00 98.69 168 VAL A CA 1
ATOM 1111 C C . VAL A 1 168 ? 2.985 6.577 -8.844 1.00 98.69 168 VAL A C 1
ATOM 1113 O O . VAL A 1 168 ? 2.064 6.149 -8.153 1.00 98.69 168 VAL A O 1
ATOM 1116 N N . ILE A 1 169 ? 2.820 7.041 -10.076 1.00 98.56 169 ILE A N 1
ATOM 1117 C CA . ILE A 1 169 ? 1.567 6.991 -10.818 1.00 98.56 169 ILE A CA 1
ATOM 1118 C C . ILE A 1 169 ? 1.578 5.726 -11.670 1.00 98.56 169 ILE A C 1
ATOM 1120 O O . ILE A 1 169 ? 2.494 5.521 -12.462 1.00 98.56 169 ILE A O 1
ATOM 1124 N N . LEU A 1 170 ? 0.557 4.894 -11.522 1.00 98.25 170 LEU A N 1
ATOM 1125 C CA . LEU A 1 170 ? 0.304 3.736 -12.360 1.00 98.25 170 LEU A CA 1
ATOM 1126 C C . LEU A 1 170 ? -0.815 4.073 -13.351 1.00 98.25 170 LEU A C 1
ATOM 1128 O O . LEU A 1 170 ? -1.995 4.086 -12.992 1.00 98.25 170 LEU A O 1
ATOM 1132 N N . ALA A 1 171 ? -0.430 4.380 -14.588 1.00 98.25 171 ALA A N 1
ATOM 1133 C CA . ALA A 1 171 ? -1.325 4.888 -15.629 1.00 98.25 171 ALA A CA 1
ATOM 1134 C C . ALA A 1 171 ? -1.544 3.878 -16.770 1.00 98.25 171 ALA A C 1
ATOM 1136 O O . ALA A 1 171 ? -0.875 2.846 -16.865 1.00 98.25 171 ALA A O 1
ATOM 1137 N N . GLY A 1 172 ? -2.489 4.181 -17.663 1.00 97.75 172 GLY A N 1
ATOM 1138 C CA . GLY A 1 172 ? -2.797 3.343 -18.825 1.00 97.75 172 GLY A CA 1
ATOM 1139 C C . GLY A 1 172 ? -3.386 1.973 -18.464 1.00 97.75 172 GLY A C 1
ATOM 1140 O O . GLY A 1 172 ? -3.918 1.781 -17.371 1.00 97.75 172 GLY A O 1
ATOM 1141 N N . THR A 1 173 ? -3.309 1.013 -19.386 1.00 97.50 173 THR A N 1
ATOM 1142 C CA . THR A 1 173 ? -3.856 -0.338 -19.180 1.00 97.50 173 THR A CA 1
ATOM 1143 C C . THR A 1 173 ? -2.774 -1.280 -18.676 1.00 97.50 173 THR A C 1
ATOM 1145 O O . THR A 1 173 ? -1.883 -1.664 -19.430 1.00 97.50 173 THR A O 1
ATOM 1148 N N . ASN A 1 174 ? -2.850 -1.674 -17.406 1.00 97.56 174 ASN A N 1
ATOM 1149 C CA . ASN A 1 174 ? -1.869 -2.570 -16.799 1.00 97.56 174 ASN A CA 1
ATOM 1150 C C . ASN A 1 174 ? -2.444 -3.985 -16.692 1.00 97.56 174 ASN A C 1
ATOM 1152 O O . ASN A 1 174 ? -3.494 -4.196 -16.085 1.00 97.56 174 ASN A O 1
ATOM 1156 N N . THR A 1 175 ? -1.757 -4.958 -17.288 1.00 96.75 175 THR A N 1
ATOM 1157 C CA . THR A 1 175 ? -2.226 -6.351 -17.387 1.00 96.75 175 THR A CA 1
ATOM 1158 C C . THR A 1 175 ? -1.512 -7.304 -16.436 1.00 96.75 175 THR A C 1
ATOM 1160 O O . THR A 1 175 ? -1.852 -8.490 -16.413 1.00 96.75 175 THR A O 1
ATOM 1163 N N . TYR A 1 176 ? -0.540 -6.809 -15.665 1.00 96.56 176 TYR A N 1
ATOM 1164 C CA . TYR A 1 176 ? 0.251 -7.636 -14.762 1.00 96.56 176 TYR A CA 1
ATOM 1165 C C . TYR A 1 176 ? -0.636 -8.336 -13.730 1.00 96.56 176 TYR A C 1
ATOM 1167 O O . TYR A 1 176 ? -1.655 -7.805 -13.291 1.00 96.56 176 TYR A O 1
ATOM 1175 N N . THR A 1 177 ? -0.235 -9.541 -13.340 1.00 95.06 177 THR A N 1
ATOM 1176 C CA . THR A 1 177 ? -0.991 -10.379 -12.393 1.00 95.06 177 THR A CA 1
ATOM 1177 C C . THR A 1 177 ? -0.297 -10.524 -11.042 1.00 95.06 177 THR A C 1
ATOM 1179 O O . THR A 1 177 ? -0.924 -10.953 -10.080 1.00 95.06 177 THR A O 1
ATOM 1182 N N . GLY A 1 178 ? 0.990 -10.172 -10.958 1.00 94.12 178 GLY A N 1
ATOM 1183 C CA . GLY A 1 178 ? 1.744 -10.166 -9.705 1.00 94.12 178 GLY A CA 1
ATOM 1184 C C . GLY A 1 178 ? 1.244 -9.113 -8.716 1.00 94.12 178 GLY A C 1
ATOM 1185 O O . GLY A 1 178 ? 0.620 -8.125 -9.102 1.00 94.12 178 GLY A O 1
ATOM 1186 N N . ALA 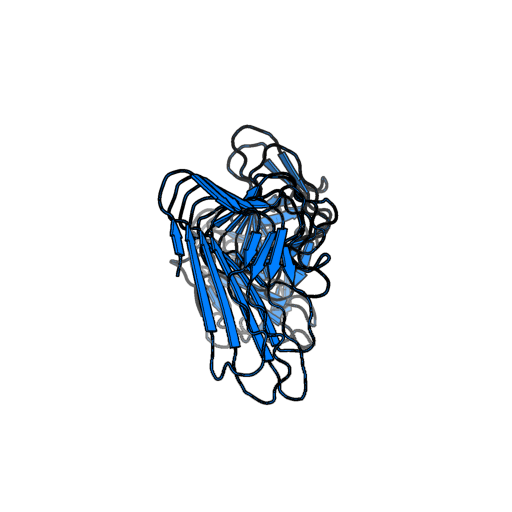A 1 179 ? 1.544 -9.308 -7.432 1.00 93.81 179 ALA A N 1
ATOM 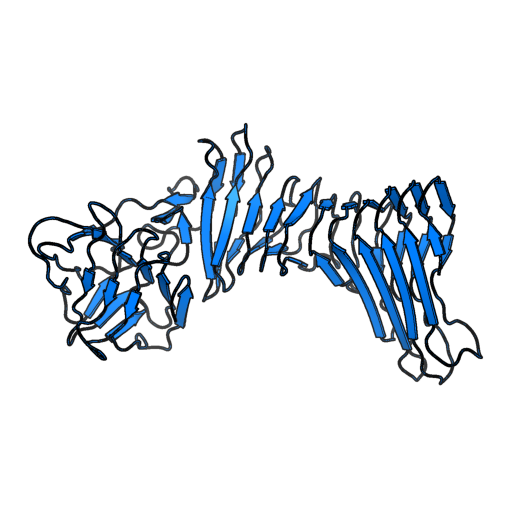1187 C CA . ALA A 1 179 ? 1.126 -8.377 -6.390 1.00 93.81 179 ALA A CA 1
ATOM 1188 C C . ALA A 1 179 ? 1.837 -7.017 -6.515 1.00 93.81 179 ALA A C 1
ATOM 1190 O O . ALA A 1 179 ? 3.061 -6.969 -6.668 1.00 93.81 179 ALA A O 1
ATOM 1191 N N . ALA A 1 180 ? 1.092 -5.919 -6.373 1.00 96.56 180 ALA A N 1
ATOM 1192 C CA . ALA A 1 180 ? 1.665 -4.591 -6.142 1.00 96.56 180 ALA A CA 1
ATOM 1193 C C . ALA A 1 180 ? 1.615 -4.274 -4.642 1.00 96.56 180 ALA A C 1
ATOM 1195 O O . ALA A 1 180 ? 0.534 -4.180 -4.062 1.00 96.56 180 ALA A O 1
ATOM 1196 N N . THR A 1 181 ? 2.783 -4.133 -4.012 1.00 97.56 181 THR A N 1
ATOM 1197 C CA . THR A 1 181 ? 2.901 -3.899 -2.565 1.00 97.56 181 THR A CA 1
ATOM 1198 C C . THR A 1 181 ? 3.280 -2.450 -2.270 1.00 97.56 181 THR A C 1
ATOM 1200 O O . THR A 1 181 ? 4.281 -1.956 -2.784 1.00 97.56 181 THR A O 1
ATOM 1203 N N . VAL A 1 182 ? 2.528 -1.769 -1.409 1.00 98.50 182 VAL A N 1
ATOM 1204 C CA . VAL A 1 182 ? 2.761 -0.375 -1.011 1.00 98.50 182 VAL A CA 1
ATOM 1205 C C . VAL A 1 182 ? 3.203 -0.321 0.454 1.00 98.50 182 VAL A C 1
ATOM 1207 O O . VAL A 1 182 ? 2.385 -0.263 1.371 1.00 98.50 182 VAL A O 1
ATOM 1210 N N . ASN A 1 183 ? 4.517 -0.339 0.673 1.00 96.69 183 ASN A N 1
ATOM 1211 C CA . ASN A 1 183 ? 5.140 -0.285 2.002 1.00 96.69 183 ASN A CA 1
ATOM 1212 C C . ASN A 1 183 ? 5.584 1.130 2.408 1.00 96.69 183 ASN A C 1
ATOM 1214 O O . ASN A 1 183 ? 5.973 1.342 3.550 1.00 96.69 183 ASN A O 1
ATOM 1218 N N . GLY A 1 184 ? 5.550 2.102 1.492 1.00 96.69 184 GLY A N 1
ATOM 1219 C CA . GLY A 1 184 ? 5.896 3.489 1.798 1.00 96.69 184 GLY A CA 1
ATOM 1220 C C . GLY A 1 184 ? 5.563 4.464 0.669 1.00 96.69 184 GLY A C 1
ATOM 1221 O O . GLY A 1 184 ? 5.473 4.091 -0.505 1.00 96.69 184 GLY A O 1
ATOM 1222 N N . GLY A 1 185 ? 5.377 5.738 1.022 1.00 98.12 185 GLY A N 1
ATOM 1223 C CA . GLY A 1 185 ? 4.930 6.777 0.088 1.00 98.12 185 GLY A CA 1
ATOM 1224 C C . GLY A 1 185 ? 3.573 6.444 -0.540 1.00 98.12 185 GLY A C 1
ATOM 1225 O O . GLY A 1 185 ? 2.753 5.781 0.090 1.00 98.12 185 GLY A O 1
ATOM 1226 N N . THR A 1 186 ? 3.353 6.882 -1.783 1.00 98.25 186 THR A N 1
ATOM 1227 C CA . THR A 1 186 ? 2.061 6.724 -2.469 1.00 98.25 186 THR A CA 1
ATOM 1228 C C . THR A 1 186 ? 2.197 5.954 -3.781 1.00 98.25 186 THR A C 1
ATOM 1230 O O . THR A 1 186 ? 3.074 6.249 -4.598 1.00 98.25 186 THR A O 1
ATOM 1233 N N . LEU A 1 187 ? 1.293 5.002 -4.007 1.00 98.31 187 LEU A N 1
ATOM 1234 C CA . LEU A 1 187 ? 0.971 4.461 -5.325 1.00 98.31 187 LEU A CA 1
ATOM 1235 C C . LEU A 1 187 ? -0.380 5.042 -5.758 1.00 98.31 187 LEU A C 1
ATOM 1237 O O . LEU A 1 187 ? -1.400 4.713 -5.158 1.00 98.31 187 LEU A O 1
ATOM 1241 N N . SER A 1 188 ? -0.386 5.907 -6.773 1.00 97.19 188 SER A N 1
ATOM 1242 C CA . SER A 1 188 ? -1.606 6.477 -7.354 1.00 97.19 188 SER A CA 1
ATOM 1243 C C . SER A 1 188 ? -1.976 5.737 -8.634 1.00 97.19 188 SER A C 1
ATOM 1245 O O . SER A 1 188 ? -1.224 5.754 -9.603 1.00 97.19 188 SER A O 1
ATOM 1247 N N . VAL A 1 189 ? -3.116 5.062 -8.648 1.00 96.50 189 VAL A N 1
ATOM 1248 C CA . VAL A 1 189 ? -3.619 4.300 -9.789 1.00 96.50 189 VAL A CA 1
ATOM 1249 C C . VAL A 1 189 ? -4.594 5.175 -10.566 1.00 96.50 189 VAL A C 1
ATOM 1251 O O . VAL A 1 189 ? -5.754 5.302 -10.185 1.00 96.50 189 VAL A O 1
ATOM 1254 N N . THR A 1 190 ? -4.120 5.756 -11.667 1.00 95.06 190 THR A N 1
ATOM 1255 C CA . THR A 1 190 ? -4.932 6.562 -12.598 1.00 95.06 190 THR A CA 1
ATOM 1256 C C . THR A 1 190 ? -5.354 5.774 -13.841 1.00 95.06 190 THR A C 1
ATOM 1258 O O . THR A 1 190 ? -6.217 6.201 -14.602 1.00 95.06 190 THR A O 1
ATOM 1261 N N . GLY A 1 191 ? -4.738 4.608 -14.057 1.00 94.44 191 GLY A N 1
ATOM 1262 C CA . GLY A 1 191 ? -5.073 3.647 -15.102 1.00 94.44 191 GLY A CA 1
ATOM 1263 C C . GLY A 1 191 ? -5.955 2.496 -14.612 1.00 94.44 191 GLY A C 1
ATOM 1264 O O . GLY A 1 191 ? -6.643 2.599 -13.597 1.00 94.44 191 GLY A O 1
ATOM 1265 N N . THR A 1 192 ? -5.928 1.376 -15.335 1.00 94.44 192 THR A N 1
ATOM 1266 C CA . THR A 1 192 ? -6.620 0.136 -14.950 1.00 94.44 192 THR A CA 1
ATOM 1267 C C . THR A 1 192 ? -5.634 -0.912 -14.449 1.00 94.44 192 THR A C 1
ATOM 1269 O O . THR A 1 192 ? -4.487 -0.967 -14.904 1.00 94.44 192 THR A O 1
ATOM 1272 N N . LEU A 1 193 ? -6.111 -1.776 -13.557 1.00 96.25 193 LEU A N 1
ATOM 1273 C CA . LEU A 1 193 ? -5.427 -2.976 -13.082 1.00 96.25 193 LEU A CA 1
ATOM 1274 C C . LEU A 1 193 ? -6.099 -4.231 -13.643 1.00 96.25 193 LEU A C 1
ATOM 1276 O O . LEU A 1 193 ? -7.296 -4.234 -13.943 1.00 96.25 193 LEU A O 1
ATOM 1280 N N . ASN A 1 194 ? -5.348 -5.327 -13.711 1.00 95.50 194 ASN A N 1
ATOM 1281 C CA . ASN A 1 194 ? -5.917 -6.642 -13.972 1.00 95.50 194 ASN A CA 1
ATOM 1282 C C . ASN A 1 194 ? -6.788 -7.081 -12.781 1.00 95.50 194 ASN A C 1
ATOM 1284 O O . ASN A 1 194 ? -6.355 -6.980 -11.633 1.00 95.50 194 ASN A O 1
ATOM 1288 N N . ALA A 1 195 ? -7.980 -7.624 -13.038 1.00 94.81 195 ALA A N 1
ATOM 1289 C CA . ALA A 1 195 ? -8.864 -8.127 -11.984 1.00 94.81 195 ALA A CA 1
ATOM 1290 C C . ALA A 1 195 ? -8.264 -9.289 -11.173 1.00 94.81 195 ALA A C 1
ATOM 1292 O O . ALA A 1 195 ? -8.650 -9.501 -10.030 1.00 94.81 195 ALA A O 1
ATOM 1293 N N . LEU A 1 196 ? -7.298 -10.014 -11.745 1.00 93.38 196 LEU A N 1
ATOM 1294 C CA . LEU A 1 196 ? -6.541 -11.072 -11.075 1.00 93.38 196 LEU A CA 1
ATOM 1295 C C . LEU A 1 196 ? -5.351 -10.546 -10.261 1.00 93.38 196 LEU A C 1
ATOM 1297 O O . LEU A 1 196 ? -4.727 -11.326 -9.546 1.00 93.38 196 LEU A O 1
ATOM 1301 N N . SER A 1 197 ? -5.001 -9.262 -10.379 1.00 92.44 197 SER A N 1
ATOM 1302 C CA . SER A 1 197 ? -3.919 -8.693 -9.575 1.00 92.44 197 SER A CA 1
ATOM 1303 C C . SER A 1 197 ? -4.342 -8.615 -8.110 1.00 92.44 197 SER A C 1
ATOM 1305 O O . SER A 1 197 ? -5.483 -8.272 -7.798 1.00 92.44 197 SER A O 1
ATOM 1307 N N . SER A 1 198 ? -3.423 -8.946 -7.207 1.00 91.50 198 SER A N 1
ATOM 1308 C CA . SER A 1 198 ? -3.580 -8.669 -5.783 1.00 91.50 198 SER A CA 1
ATOM 1309 C C . SER A 1 198 ? -2.887 -7.359 -5.423 1.00 91.50 198 SER A C 1
ATOM 1311 O O . SER A 1 198 ? -1.862 -6.979 -5.999 1.00 91.50 198 SER A O 1
ATOM 1313 N N . LEU A 1 199 ? -3.455 -6.656 -4.451 1.00 97.31 199 LEU A N 1
ATOM 1314 C CA . LEU A 1 199 ? -2.844 -5.476 -3.859 1.00 97.31 199 LEU A CA 1
ATOM 1315 C C . LEU A 1 199 ? -2.370 -5.817 -2.455 1.00 97.31 199 LEU A C 1
ATOM 1317 O O . LEU A 1 199 ? -2.985 -6.619 -1.755 1.00 97.31 199 LEU A O 1
ATOM 1321 N N . ALA A 1 200 ? -1.280 -5.197 -2.031 1.00 98.00 200 ALA A N 1
ATOM 1322 C CA . ALA A 1 200 ? -0.837 -5.270 -0.654 1.00 98.00 200 ALA A CA 1
ATOM 1323 C C . ALA A 1 200 ? -0.434 -3.886 -0.157 1.00 98.00 200 ALA A C 1
ATOM 1325 O O . ALA A 1 200 ? 0.126 -3.084 -0.902 1.00 98.00 200 ALA A O 1
ATOM 1326 N N . VAL A 1 201 ? -0.693 -3.609 1.113 1.00 98.50 201 VAL A N 1
ATOM 1327 C CA . VAL A 1 201 ? -0.280 -2.376 1.789 1.00 98.50 201 VAL A CA 1
ATOM 1328 C C . VAL A 1 201 ? 0.423 -2.730 3.095 1.00 98.50 201 VAL A C 1
ATOM 1330 O O . VAL A 1 201 ? 0.067 -3.721 3.721 1.00 98.50 201 VAL A O 1
ATOM 1333 N N . GLY A 1 202 ? 1.444 -1.972 3.482 1.00 96.75 202 GLY A N 1
ATOM 1334 C CA . GLY A 1 202 ? 2.268 -2.250 4.664 1.00 96.75 202 GLY A CA 1
ATOM 1335 C C . GLY A 1 202 ? 3.031 -1.025 5.155 1.00 96.75 202 GLY A C 1
ATOM 1336 O O . GLY A 1 202 ? 4.230 -1.105 5.395 1.00 96.75 202 GLY A O 1
ATOM 1337 N N . GLY A 1 203 ? 2.362 0.131 5.209 1.00 95.81 203 GLY A N 1
ATOM 1338 C CA . GLY A 1 203 ? 2.955 1.398 5.661 1.00 95.81 203 GLY A CA 1
ATOM 1339 C C . GLY A 1 203 ? 2.829 2.570 4.684 1.00 95.81 203 GLY A C 1
ATOM 1340 O O . GLY A 1 203 ? 3.266 3.675 4.998 1.00 95.81 203 GLY A O 1
ATOM 1341 N N . GLY A 1 204 ? 2.268 2.351 3.491 1.00 97.38 204 GLY A N 1
ATOM 1342 C CA . GLY A 1 204 ? 2.076 3.401 2.488 1.00 97.38 204 GLY A CA 1
ATOM 1343 C C . GLY A 1 204 ? 0.614 3.669 2.133 1.00 97.38 204 GLY A C 1
ATOM 1344 O O . GLY A 1 204 ? -0.316 3.105 2.716 1.00 97.38 204 GLY A O 1
ATOM 1345 N N . THR A 1 205 ? 0.430 4.537 1.142 1.00 97.88 205 THR A N 1
ATOM 1346 C CA . THR A 1 205 ? -0.878 4.950 0.632 1.00 97.88 205 THR A CA 1
ATOM 1347 C C . THR A 1 205 ? -1.127 4.369 -0.753 1.00 97.88 205 THR A C 1
ATOM 1349 O O . THR A 1 205 ? -0.401 4.661 -1.704 1.00 97.88 205 THR A O 1
ATOM 1352 N N . LEU A 1 206 ? -2.186 3.581 -0.884 1.00 97.62 206 LEU A N 1
ATOM 1353 C CA . LEU A 1 206 ? -2.760 3.208 -2.170 1.00 97.62 206 LEU A CA 1
ATOM 1354 C C . LEU A 1 206 ? -3.885 4.195 -2.494 1.00 97.62 206 LEU A C 1
ATOM 1356 O O . LEU A 1 206 ? -4.882 4.231 -1.782 1.00 97.62 206 LEU A O 1
ATOM 1360 N N . SER A 1 207 ? -3.743 4.962 -3.569 1.00 95.62 207 SER A N 1
ATOM 1361 C CA . SER A 1 207 ? -4.781 5.877 -4.042 1.00 95.62 207 SER A CA 1
ATOM 1362 C C . SER A 1 207 ? -5.336 5.388 -5.364 1.00 95.62 207 SER A C 1
ATOM 1364 O O . SER A 1 207 ? -4.602 5.317 -6.343 1.00 95.62 207 SER A O 1
ATOM 1366 N N . TYR A 1 208 ? -6.621 5.060 -5.413 1.00 94.38 208 TYR A N 1
ATOM 1367 C CA . TYR A 1 208 ? -7.323 4.841 -6.669 1.00 94.38 208 TYR A CA 1
ATOM 1368 C C . TYR A 1 208 ? -7.905 6.166 -7.158 1.00 94.38 208 TYR A C 1
ATOM 1370 O O . TYR A 1 208 ? -8.755 6.760 -6.498 1.00 94.38 208 TYR A O 1
ATOM 1378 N N . ASP A 1 209 ? -7.414 6.639 -8.298 1.00 91.69 209 ASP A N 1
ATOM 1379 C CA . ASP A 1 209 ? -7.691 7.965 -8.846 1.00 91.69 209 ASP A CA 1
ATOM 1380 C C . ASP A 1 209 ? -8.082 7.866 -10.327 1.00 91.69 209 ASP A C 1
ATOM 1382 O O . ASP A 1 209 ? -7.434 8.404 -11.223 1.00 91.69 209 ASP A O 1
ATOM 1386 N N . ASN A 1 210 ? -9.123 7.079 -10.600 1.00 90.00 210 ASN A N 1
ATOM 1387 C CA . ASN A 1 210 ? -9.645 6.845 -11.943 1.00 90.00 210 ASN A CA 1
ATOM 1388 C C . ASN A 1 210 ? -11.178 6.848 -11.917 1.00 90.00 210 ASN A C 1
ATOM 1390 O O . ASN A 1 210 ? -11.782 6.400 -10.953 1.00 90.00 210 ASN A O 1
ATOM 1394 N N . ALA A 1 211 ? -11.826 7.342 -12.970 1.00 88.12 211 ALA A N 1
ATOM 1395 C CA . ALA A 1 211 ? -13.283 7.375 -13.086 1.00 88.12 211 ALA A CA 1
ATOM 1396 C C . ALA A 1 211 ? -13.943 6.018 -13.342 1.00 88.12 211 ALA A C 1
ATOM 1398 O O . ALA A 1 211 ? -15.132 5.863 -13.066 1.00 88.12 211 ALA A O 1
ATOM 1399 N N . ALA A 1 212 ? -13.204 5.043 -13.868 1.00 89.56 212 ALA A N 1
ATOM 1400 C CA . ALA A 1 212 ? -13.732 3.701 -14.071 1.00 89.56 212 ALA A CA 1
ATOM 1401 C C . ALA A 1 212 ? -13.922 2.962 -12.730 1.00 89.56 212 ALA A C 1
ATOM 1403 O O . ALA A 1 212 ? -13.236 3.259 -11.757 1.00 89.56 212 ALA A O 1
ATOM 1404 N N . PRO A 1 213 ? -14.834 1.983 -12.642 1.00 91.81 213 PRO A N 1
ATOM 1405 C CA . PRO A 1 213 ? -14.791 1.010 -11.562 1.00 91.81 213 PRO A CA 1
ATOM 1406 C C . PRO A 1 213 ? -13.585 0.074 -11.733 1.00 91.81 213 PRO A C 1
ATOM 1408 O O . PRO A 1 213 ? -13.194 -0.265 -12.852 1.00 91.81 213 PRO A O 1
ATOM 1411 N N . GLN A 1 214 ? -13.038 -0.402 -10.618 1.00 94.75 214 GLN A N 1
ATOM 1412 C CA . GLN A 1 214 ? -11.956 -1.381 -10.581 1.00 94.75 214 GLN A CA 1
ATOM 1413 C C . GLN A 1 214 ? -12.321 -2.531 -9.652 1.00 94.75 214 GLN A C 1
ATOM 1415 O O . GLN A 1 214 ? -12.839 -2.330 -8.559 1.00 94.75 214 GLN A O 1
ATOM 1420 N N . THR A 1 215 ? -12.001 -3.749 -10.074 1.00 95.94 215 THR A N 1
ATOM 1421 C CA . THR A 1 215 ? -11.999 -4.936 -9.209 1.00 95.94 215 THR A CA 1
ATOM 1422 C C . THR A 1 215 ? -10.591 -5.503 -9.165 1.00 95.94 215 THR A C 1
ATOM 1424 O O . THR A 1 215 ? -9.908 -5.502 -10.186 1.00 95.94 215 THR A O 1
ATOM 1427 N N . VAL A 1 216 ? -10.152 -5.965 -8.002 1.00 96.75 216 VAL A N 1
ATOM 1428 C CA . VAL A 1 216 ? -8.900 -6.712 -7.819 1.00 96.75 216 VAL A CA 1
ATOM 1429 C C . VAL A 1 216 ? -9.183 -8.024 -7.091 1.00 96.75 216 VAL A C 1
ATOM 1431 O O . VAL A 1 216 ? -10.262 -8.207 -6.527 1.00 96.75 216 VAL A O 1
ATOM 1434 N N . ALA A 1 217 ? -8.226 -8.949 -7.105 1.00 96.31 217 ALA A N 1
ATOM 1435 C CA . ALA A 1 217 ? -8.419 -10.287 -6.550 1.00 96.31 217 ALA A CA 1
ATOM 1436 C C . ALA A 1 217 ? -8.510 -10.291 -5.015 1.00 96.31 217 ALA A C 1
ATOM 1438 O O . ALA A 1 217 ? -9.111 -11.186 -4.424 1.00 96.31 217 ALA A O 1
ATOM 1439 N N . GLY A 1 218 ? -7.884 -9.308 -4.371 1.00 97.50 218 GLY A N 1
ATOM 1440 C CA . GLY A 1 218 ? -7.769 -9.232 -2.924 1.00 97.50 218 GLY A CA 1
ATOM 1441 C C . GLY A 1 218 ? -6.894 -8.066 -2.482 1.00 97.50 218 GLY A C 1
ATOM 1442 O O . GLY A 1 218 ? -6.092 -7.540 -3.266 1.00 97.50 218 GLY A O 1
ATOM 1443 N N . LEU A 1 219 ? -7.004 -7.724 -1.201 1.00 98.44 219 LEU A N 1
ATOM 1444 C CA . LEU A 1 219 ? -6.092 -6.814 -0.515 1.00 98.44 219 LEU A CA 1
ATOM 1445 C C . LEU A 1 219 ? -5.414 -7.533 0.653 1.00 98.44 219 LEU A C 1
ATOM 1447 O O . LEU A 1 219 ? -6.087 -8.042 1.546 1.00 98.44 219 LEU A O 1
ATOM 1451 N N . THR A 1 220 ? -4.087 -7.509 0.701 1.00 98.50 220 THR A N 1
ATOM 1452 C CA . THR A 1 220 ? -3.323 -7.929 1.880 1.00 98.50 220 THR A CA 1
ATOM 1453 C C . THR A 1 220 ? -2.898 -6.714 2.700 1.00 98.50 220 THR A C 1
ATOM 1455 O O . THR A 1 220 ? -2.265 -5.799 2.177 1.00 98.50 220 THR A O 1
ATOM 1458 N N . VAL A 1 221 ? -3.193 -6.712 3.998 1.00 98.44 221 VAL A N 1
ATOM 1459 C CA . VAL A 1 221 ? -2.741 -5.676 4.938 1.00 98.44 221 VAL A CA 1
ATOM 1460 C C . VAL A 1 221 ? -1.574 -6.235 5.748 1.00 98.44 221 VAL A C 1
ATOM 1462 O O . VAL A 1 221 ? -1.765 -6.991 6.698 1.00 98.44 221 VAL A O 1
ATOM 1465 N N . ASN A 1 222 ? -0.358 -5.902 5.327 1.00 97.69 222 ASN A N 1
ATOM 1466 C CA . ASN A 1 222 ? 0.895 -6.216 6.008 1.00 97.69 222 ASN A CA 1
ATOM 1467 C C . ASN A 1 222 ? 1.139 -5.276 7.188 1.00 97.69 222 ASN A C 1
ATOM 1469 O O . ASN A 1 222 ? 0.496 -4.235 7.303 1.00 97.69 222 ASN A O 1
ATOM 1473 N N . ALA A 1 223 ? 2.105 -5.638 8.036 1.00 96.00 223 ALA A N 1
ATOM 1474 C CA . ALA A 1 223 ? 2.517 -4.821 9.169 1.00 96.00 223 ALA A CA 1
ATOM 1475 C C . ALA A 1 223 ? 2.826 -3.371 8.762 1.00 96.00 223 ALA A C 1
ATOM 1477 O O . ALA A 1 223 ? 3.534 -3.137 7.783 1.00 96.00 223 ALA A O 1
ATOM 1478 N N . GLY A 1 224 ? 2.299 -2.419 9.534 1.00 95.25 224 GLY A N 1
ATOM 1479 C CA . GLY A 1 224 ? 2.402 -0.985 9.268 1.00 95.25 224 GLY A CA 1
ATOM 1480 C C . GLY A 1 224 ? 1.039 -0.317 9.078 1.00 95.25 224 GLY A C 1
ATOM 1481 O O . GLY A 1 224 ? 0.052 -0.949 8.701 1.00 95.25 224 GLY A O 1
ATOM 1482 N N . SER A 1 225 ? 0.989 0.988 9.346 1.00 94.25 225 SER A N 1
ATOM 1483 C CA . SER A 1 225 ? -0.204 1.813 9.144 1.00 94.25 225 SER A CA 1
ATOM 1484 C C . SER A 1 225 ? -0.311 2.252 7.691 1.00 94.25 225 SER A C 1
ATOM 1486 O O . SER A 1 225 ? 0.526 3.002 7.196 1.00 94.25 225 SER A O 1
ATOM 1488 N N . SER A 1 226 ? -1.353 1.791 7.014 1.00 97.25 226 SER A N 1
ATOM 1489 C CA . SER A 1 226 ? -1.595 2.064 5.601 1.00 97.25 226 SER A CA 1
ATOM 1490 C C . SER A 1 226 ? -2.847 2.907 5.398 1.00 97.25 226 SER A C 1
ATOM 1492 O O . SER A 1 226 ? -3.745 2.927 6.239 1.00 97.25 226 SER A O 1
ATOM 1494 N N . THR A 1 227 ? -2.938 3.566 4.248 1.00 97.06 227 THR A N 1
ATOM 1495 C CA . THR A 1 227 ? -4.173 4.227 3.809 1.00 97.06 227 THR A CA 1
ATOM 1496 C C . THR A 1 227 ? -4.573 3.704 2.437 1.00 97.06 227 THR A C 1
ATOM 1498 O O . THR A 1 227 ? -3.730 3.553 1.555 1.00 97.06 227 THR A O 1
ATOM 1501 N N . VAL A 1 228 ? -5.861 3.434 2.251 1.00 97.50 228 VAL A N 1
ATOM 1502 C CA . VAL A 1 228 ? -6.451 3.153 0.942 1.00 97.50 228 VAL A CA 1
ATOM 1503 C C . VAL A 1 228 ? -7.472 4.239 0.658 1.00 97.50 228 VAL A C 1
ATOM 1505 O O . VAL A 1 228 ? -8.394 4.440 1.449 1.00 97.50 228 VAL A O 1
ATOM 1508 N N . THR A 1 229 ? -7.305 4.944 -0.455 1.00 94.44 229 THR A N 1
ATOM 1509 C CA . THR A 1 229 ? -8.205 6.020 -0.864 1.00 94.44 229 THR A CA 1
ATOM 1510 C C . THR A 1 229 ? -8.833 5.755 -2.216 1.00 94.44 229 THR A C 1
ATOM 1512 O O . THR A 1 229 ? -8.252 5.101 -3.082 1.00 94.44 229 THR A O 1
ATOM 1515 N N . ASN A 1 230 ? -10.025 6.312 -2.400 1.00 92.25 230 ASN A N 1
ATOM 1516 C CA . ASN A 1 230 ? -10.696 6.381 -3.686 1.00 92.25 230 ASN A CA 1
ATOM 1517 C C . ASN A 1 230 ? -11.069 7.850 -3.966 1.00 92.25 230 ASN A C 1
ATOM 1519 O O . ASN A 1 230 ? -11.968 8.397 -3.320 1.00 92.25 230 ASN A O 1
ATOM 1523 N N . THR A 1 231 ? -10.300 8.518 -4.836 1.00 79.88 231 THR A N 1
ATOM 1524 C CA . THR A 1 231 ? -10.152 9.989 -4.859 1.00 79.88 231 THR A CA 1
ATOM 1525 C C . THR A 1 231 ? -10.690 10.706 -6.086 1.00 79.88 231 THR A C 1
ATOM 1527 O O . THR A 1 231 ? -10.637 11.933 -6.113 1.00 79.88 231 THR A O 1
ATOM 1530 N N . ASN A 1 232 ? -11.229 9.996 -7.076 1.00 72.75 232 ASN A N 1
ATOM 1531 C CA . ASN A 1 232 ? -11.572 10.627 -8.346 1.00 72.75 232 ASN A CA 1
ATOM 1532 C C . ASN A 1 232 ? -12.602 11.766 -8.186 1.00 72.75 232 ASN A C 1
ATOM 1534 O O . ASN A 1 232 ? -13.746 11.545 -7.778 1.00 72.75 232 ASN A O 1
ATOM 1538 N N . ALA A 1 233 ? -12.199 12.987 -8.537 1.00 60.91 233 ALA A N 1
ATOM 1539 C CA . ALA A 1 233 ? -13.044 14.170 -8.477 1.00 60.91 233 ALA A CA 1
ATOM 1540 C C . ALA A 1 233 ? -13.944 14.240 -9.721 1.00 60.91 233 ALA A C 1
ATOM 1542 O O . ALA A 1 233 ? -13.493 14.587 -10.809 1.00 60.91 233 ALA A O 1
ATOM 1543 N N . GLY A 1 234 ? -15.236 13.941 -9.559 1.00 60.91 234 GLY A N 1
ATOM 1544 C CA . GLY A 1 234 ? -16.250 14.225 -10.585 1.00 60.91 234 GLY A CA 1
ATOM 1545 C C . GLY A 1 234 ? -16.979 13.021 -11.185 1.00 60.91 234 GLY A C 1
ATOM 1546 O O . GLY A 1 234 ? -17.776 13.217 -12.099 1.00 60.91 234 GLY A O 1
ATOM 1547 N N . ALA A 1 235 ? -16.776 11.803 -10.674 1.00 65.38 235 ALA A N 1
ATOM 1548 C CA . ALA A 1 235 ? -17.612 10.645 -11.009 1.00 65.38 235 ALA A CA 1
ATOM 1549 C C . ALA A 1 235 ? -17.935 9.804 -9.765 1.00 65.38 235 ALA A C 1
ATOM 1551 O O . ALA A 1 235 ? -17.249 9.917 -8.759 1.00 65.38 235 ALA A O 1
ATOM 1552 N N . THR A 1 236 ? -18.971 8.964 -9.840 1.00 74.56 236 THR A N 1
ATOM 1553 C CA . THR A 1 236 ? -19.140 7.806 -8.947 1.00 74.56 236 THR A CA 1
ATOM 1554 C C . THR A 1 236 ? -18.248 6.676 -9.440 1.00 74.56 236 THR A C 1
ATOM 1556 O O . THR A 1 236 ? -18.410 6.244 -10.584 1.00 74.56 236 THR A O 1
ATOM 1559 N N . ASN A 1 237 ? -17.362 6.147 -8.604 1.00 85.88 237 ASN A N 1
ATOM 1560 C CA . ASN A 1 237 ? -16.609 4.939 -8.930 1.00 85.88 237 ASN A CA 1
ATOM 1561 C C . ASN A 1 237 ? -16.575 3.959 -7.746 1.00 85.88 237 ASN A C 1
ATOM 1563 O O . ASN A 1 237 ? -16.850 4.299 -6.592 1.00 85.88 237 ASN A O 1
ATOM 1567 N N . ILE A 1 238 ? -16.228 2.714 -8.058 1.00 91.06 238 ILE A N 1
ATOM 1568 C CA . ILE A 1 238 ? -16.109 1.639 -7.079 1.00 91.06 238 ILE A CA 1
ATOM 1569 C C . ILE A 1 238 ? -14.711 1.051 -7.195 1.00 91.06 238 ILE A C 1
ATOM 1571 O O . ILE A 1 238 ? -14.325 0.582 -8.266 1.00 91.06 238 ILE A O 1
ATOM 1575 N N . LEU A 1 239 ? -13.984 1.030 -6.081 1.00 94.75 239 LEU A N 1
ATOM 1576 C CA . LEU A 1 239 ? -12.814 0.181 -5.902 1.00 94.75 239 LEU A CA 1
ATOM 1577 C C . LEU A 1 239 ? -13.238 -1.064 -5.121 1.00 94.75 239 LEU A C 1
ATOM 1579 O O . LEU A 1 239 ? -13.400 -1.012 -3.904 1.00 94.75 239 LEU A O 1
ATOM 1583 N N . SER A 1 240 ? -13.419 -2.183 -5.816 1.00 96.12 240 SER A N 1
ATOM 1584 C CA . SER A 1 240 ? -13.734 -3.471 -5.202 1.00 96.12 240 SER A CA 1
ATOM 1585 C C . SER A 1 240 ? -12.454 -4.240 -4.896 1.00 96.12 240 SER A C 1
ATOM 1587 O O . SER A 1 240 ? -11.732 -4.669 -5.800 1.00 96.12 240 SER A O 1
ATOM 1589 N N . LEU A 1 241 ? -12.166 -4.397 -3.605 1.00 97.50 241 LEU A N 1
ATOM 1590 C CA . LEU A 1 241 ? -10.939 -5.008 -3.095 1.00 97.50 241 LEU A CA 1
ATOM 1591 C C . LEU A 1 241 ? -11.005 -6.534 -2.998 1.00 97.50 241 LEU A C 1
ATOM 1593 O O . LEU A 1 241 ? -10.003 -7.149 -2.650 1.00 97.50 241 LEU A O 1
ATOM 1597 N N . GLY A 1 242 ? -12.168 -7.148 -3.239 1.00 96.75 242 GLY A N 1
ATOM 1598 C CA . GLY A 1 242 ? -12.378 -8.565 -2.946 1.00 96.75 242 GLY A CA 1
ATOM 1599 C C . GLY A 1 242 ? -12.215 -8.868 -1.451 1.00 96.75 242 GLY A C 1
ATOM 1600 O O . GLY A 1 242 ? -12.608 -8.061 -0.597 1.00 96.75 242 GLY A O 1
ATOM 1601 N N . ALA A 1 243 ? -11.649 -10.033 -1.131 1.00 97.56 243 ALA A N 1
ATOM 1602 C CA . ALA A 1 243 ? -11.352 -10.423 0.245 1.00 97.56 243 ALA A CA 1
ATOM 1603 C C . ALA A 1 243 ? -10.114 -9.680 0.771 1.00 97.56 243 ALA A C 1
ATOM 1605 O O . ALA A 1 243 ? -9.103 -9.551 0.076 1.00 97.56 243 ALA A O 1
ATOM 1606 N N . ILE A 1 244 ? -10.180 -9.227 2.021 1.00 98.56 244 ILE A N 1
ATOM 1607 C CA . ILE A 1 244 ? -9.076 -8.581 2.722 1.00 98.56 244 ILE A CA 1
ATOM 1608 C C . ILE A 1 244 ? -8.429 -9.611 3.645 1.00 98.56 244 ILE A C 1
ATOM 1610 O O . ILE A 1 244 ? -9.076 -10.163 4.533 1.00 98.56 244 ILE A O 1
ATOM 1614 N N . THR A 1 245 ? -7.137 -9.861 3.443 1.00 98.06 245 THR A N 1
ATOM 1615 C CA . THR A 1 245 ? -6.322 -10.711 4.316 1.00 98.06 245 THR A CA 1
ATOM 1616 C C . THR A 1 245 ? -5.430 -9.829 5.171 1.00 98.06 245 THR A C 1
ATOM 1618 O O . THR A 1 245 ? -4.579 -9.106 4.656 1.00 98.06 245 THR A O 1
ATOM 1621 N N . ARG A 1 246 ? -5.600 -9.883 6.488 1.00 97.00 246 ARG A N 1
ATOM 1622 C CA . ARG A 1 246 ? -4.790 -9.097 7.418 1.00 97.00 246 ARG A CA 1
ATOM 1623 C C . ARG A 1 246 ? -3.673 -9.948 8.018 1.00 97.00 246 ARG A C 1
ATOM 1625 O O . ARG A 1 246 ? -3.942 -10.986 8.613 1.00 97.00 246 ARG A O 1
ATOM 1632 N N . ASN A 1 247 ? -2.438 -9.469 7.913 1.00 96.94 247 ASN A N 1
ATOM 1633 C CA . ASN A 1 247 ? -1.290 -9.984 8.655 1.00 96.94 247 ASN A CA 1
ATOM 1634 C C . ASN A 1 247 ? -1.135 -9.212 9.978 1.00 96.94 247 ASN A C 1
ATOM 1636 O O . ASN A 1 247 ? -1.520 -8.045 10.079 1.00 96.94 247 ASN A O 1
ATOM 1640 N N . ILE A 1 248 ? -0.573 -9.862 11.002 1.00 95.00 248 ILE A N 1
ATOM 1641 C CA . ILE A 1 248 ? -0.347 -9.255 12.327 1.00 95.00 248 ILE A CA 1
ATOM 1642 C C . ILE A 1 248 ? 0.497 -7.977 12.196 1.00 95.00 248 ILE A C 1
ATOM 1644 O O . ILE A 1 248 ? 1.406 -7.907 11.369 1.00 95.00 248 ILE A O 1
ATOM 1648 N N . GLY A 1 249 ? 0.164 -6.944 12.975 1.00 94.69 249 GLY A N 1
ATOM 1649 C CA . GLY A 1 249 ? 0.753 -5.606 12.868 1.00 94.69 249 GLY A CA 1
ATOM 1650 C C . GLY A 1 249 ? 0.143 -4.728 11.775 1.00 94.69 249 GLY A C 1
ATOM 1651 O O . GLY A 1 249 ? 0.466 -3.542 11.697 1.00 94.69 249 GLY A O 1
ATOM 1652 N N . GLY A 1 250 ? -0.698 -5.284 10.898 1.00 97.12 250 GLY A N 1
ATOM 1653 C CA . GLY A 1 250 ? -1.302 -4.540 9.800 1.00 97.12 250 GLY A CA 1
ATOM 1654 C C . GLY A 1 250 ? -2.479 -3.699 10.262 1.00 97.12 250 GLY A C 1
ATOM 1655 O O . GLY A 1 250 ? -3.372 -4.224 10.934 1.00 97.12 250 GLY A O 1
ATOM 1656 N N . ILE A 1 251 ? -2.465 -2.415 9.894 1.00 95.50 251 ILE A N 1
ATOM 1657 C CA . ILE A 1 251 ? -3.531 -1.439 10.140 1.00 95.50 251 ILE A CA 1
ATOM 1658 C C . ILE A 1 251 ? -3.819 -0.685 8.842 1.00 95.50 251 ILE A C 1
ATOM 1660 O O . ILE A 1 251 ? -2.895 -0.290 8.131 1.00 95.50 251 ILE A O 1
ATOM 1664 N N . VAL A 1 252 ? -5.093 -0.456 8.531 1.00 97.31 252 VAL A N 1
ATOM 1665 C CA . VAL A 1 252 ? -5.502 0.281 7.331 1.00 97.31 252 VAL A CA 1
ATOM 1666 C C . VAL A 1 252 ? -6.634 1.256 7.625 1.00 97.31 252 VAL A C 1
ATOM 1668 O O . VAL A 1 252 ? -7.610 0.911 8.286 1.00 97.31 252 VAL A O 1
ATOM 1671 N N . ASN A 1 253 ? -6.511 2.471 7.101 1.00 95.75 253 ASN A N 1
ATOM 1672 C CA . ASN A 1 253 ? -7.604 3.431 7.019 1.00 95.75 253 ASN A CA 1
ATOM 1673 C C . ASN A 1 253 ? -8.148 3.473 5.586 1.00 95.75 253 ASN A C 1
ATOM 1675 O O . ASN A 1 253 ? -7.408 3.770 4.645 1.00 95.75 253 ASN A O 1
ATOM 1679 N N . PHE A 1 254 ? -9.432 3.184 5.424 1.00 96.00 254 PHE A N 1
ATOM 1680 C CA . PHE A 1 254 ? -10.167 3.337 4.177 1.00 96.00 254 PHE A CA 1
ATOM 1681 C C . PHE A 1 254 ? -10.765 4.744 4.139 1.00 96.00 254 PHE A C 1
ATOM 1683 O O . PHE A 1 254 ? -11.809 5.015 4.731 1.00 96.00 254 PHE A O 1
ATOM 1690 N N . ALA A 1 255 ? -10.082 5.657 3.456 1.00 87.94 255 ALA A N 1
ATOM 1691 C CA . ALA A 1 255 ? -10.516 7.040 3.331 1.00 87.94 255 ALA A CA 1
ATOM 1692 C C . ALA A 1 255 ? -11.132 7.273 1.945 1.00 87.94 255 ALA A C 1
ATOM 1694 O O . ALA A 1 255 ? -10.437 7.524 0.957 1.00 87.94 255 ALA A O 1
ATOM 1695 N N . ASN A 1 256 ? -12.461 7.202 1.872 1.00 74.44 256 ASN A N 1
ATOM 1696 C CA . ASN A 1 256 ? -13.199 7.668 0.700 1.00 74.44 256 ASN A CA 1
ATOM 1697 C C . ASN A 1 256 ? -12.996 9.186 0.588 1.00 74.44 256 ASN A C 1
ATOM 1699 O O . ASN A 1 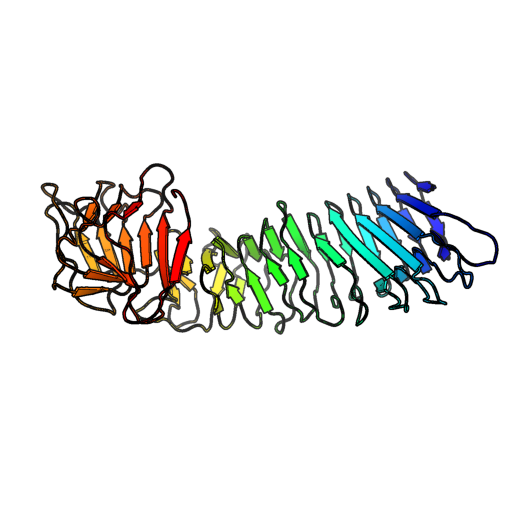256 ? -13.201 9.909 1.566 1.00 74.44 256 ASN A O 1
ATOM 1703 N N . ALA A 1 257 ? -12.555 9.685 -0.569 1.00 53.78 257 ALA A N 1
ATOM 1704 C CA . ALA A 1 257 ? -12.441 11.127 -0.739 1.00 53.78 257 ALA A CA 1
ATOM 1705 C C . ALA A 1 257 ? -13.824 11.778 -0.763 1.00 53.78 257 ALA A C 1
ATOM 1707 O O . ALA A 1 257 ? -14.817 11.165 -1.137 1.00 53.78 257 ALA A O 1
ATOM 1708 N N . THR A 1 258 ? -13.840 13.052 -0.397 1.00 48.38 258 THR A N 1
ATOM 1709 C CA . THR A 1 258 ? -14.967 13.957 -0.127 1.00 48.38 258 THR A CA 1
ATOM 1710 C C . THR A 1 258 ? -16.016 14.144 -1.238 1.00 48.38 258 THR A C 1
ATOM 1712 O O . THR A 1 258 ? -16.899 14.988 -1.090 1.00 48.38 258 THR A O 1
ATOM 1715 N N . ALA A 1 259 ? -15.986 13.376 -2.328 1.00 49.47 259 ALA A N 1
ATOM 1716 C CA . ALA A 1 259 ? -17.107 13.282 -3.256 1.00 49.47 259 ALA A CA 1
ATOM 1717 C C . ALA A 1 259 ? -18.053 12.186 -2.753 1.00 49.47 259 ALA A C 1
ATOM 1719 O O . ALA A 1 259 ? -17.627 11.062 -2.515 1.00 49.47 259 ALA A O 1
ATOM 1720 N N . THR A 1 260 ? -19.341 12.497 -2.614 1.00 55.66 260 THR A N 1
ATOM 1721 C CA . THR A 1 260 ? -20.412 11.676 -2.007 1.00 55.66 260 THR A CA 1
ATOM 1722 C C . THR A 1 260 ? -20.680 10.309 -2.669 1.00 55.66 260 THR A C 1
ATOM 1724 O O . THR A 1 260 ? -21.711 9.699 -2.421 1.00 55.66 260 THR A O 1
ATOM 1727 N N . ASN A 1 261 ? -19.782 9.840 -3.534 1.00 68.88 261 ASN A N 1
ATOM 1728 C CA . ASN A 1 261 ? -20.048 8.938 -4.641 1.00 68.88 261 ASN A CA 1
ATOM 1729 C C . ASN A 1 261 ? -18.894 7.956 -4.949 1.00 68.88 261 ASN A C 1
ATOM 1731 O O . ASN A 1 261 ? -19.086 7.049 -5.760 1.00 68.88 261 ASN A O 1
ATOM 1735 N N . ASN A 1 262 ? -17.720 8.111 -4.322 1.00 84.88 262 ASN A N 1
ATOM 1736 C CA . ASN A 1 262 ? -16.613 7.158 -4.447 1.00 84.88 262 ASN A CA 1
ATOM 1737 C C . ASN A 1 262 ? -16.678 6.144 -3.312 1.00 84.88 262 ASN A C 1
ATOM 1739 O O . ASN A 1 262 ? -16.694 6.515 -2.138 1.00 84.88 262 ASN A O 1
ATOM 1743 N N . VAL A 1 263 ? -16.697 4.863 -3.666 1.00 89.94 263 VAL A N 1
ATOM 1744 C CA . VAL A 1 263 ? -16.899 3.781 -2.704 1.00 89.94 263 VAL A CA 1
ATOM 1745 C C . VAL A 1 263 ? -15.737 2.802 -2.762 1.00 89.94 263 VAL A C 1
ATOM 1747 O O . VAL A 1 263 ? -15.274 2.422 -3.840 1.00 89.94 263 VAL A O 1
ATOM 1750 N N . ILE A 1 264 ? -15.262 2.384 -1.594 1.00 95.19 264 ILE A N 1
ATOM 1751 C CA . ILE A 1 264 ? -14.395 1.217 -1.451 1.00 95.19 264 ILE A CA 1
ATOM 1752 C C . ILE A 1 264 ? -15.273 0.054 -0.992 1.00 95.19 264 ILE A C 1
ATOM 1754 O O . ILE A 1 264 ? -16.026 0.185 -0.026 1.00 95.19 264 ILE A O 1
ATOM 1758 N N . GLN A 1 265 ? -15.183 -1.075 -1.691 1.00 95.88 265 GLN A N 1
ATOM 1759 C CA . GLN A 1 265 ? -15.944 -2.281 -1.391 1.00 95.88 265 GLN A CA 1
ATOM 1760 C C . GLN A 1 265 ? -15.044 -3.459 -1.021 1.00 95.88 265 GLN A C 1
ATOM 1762 O O . GLN A 1 265 ? -13.897 -3.558 -1.459 1.00 95.88 265 GLN A O 1
ATOM 1767 N N . THR A 1 266 ? -15.590 -4.394 -0.249 1.00 98.12 266 THR A N 1
ATOM 1768 C CA . THR A 1 266 ? -14.962 -5.669 0.093 1.00 98.12 266 THR A CA 1
ATOM 1769 C C . THR A 1 266 ? -15.996 -6.783 0.214 1.00 98.12 266 THR A C 1
ATOM 1771 O O . THR A 1 266 ? -17.151 -6.559 0.571 1.00 98.12 266 THR A O 1
ATOM 1774 N N . THR A 1 267 ? -15.559 -8.015 -0.035 1.00 98.06 267 THR A N 1
ATOM 1775 C CA . THR A 1 267 ? -16.331 -9.229 0.268 1.00 98.06 267 THR A CA 1
ATOM 1776 C C . THR A 1 267 ? -16.026 -9.783 1.661 1.00 98.06 267 THR A C 1
ATOM 1778 O O . THR A 1 267 ? -16.563 -10.821 2.039 1.00 98.06 267 THR A O 1
ATOM 1781 N N . THR A 1 268 ? -15.135 -9.140 2.420 1.00 98.38 268 THR A N 1
ATOM 1782 C CA . THR A 1 268 ? -14.766 -9.574 3.773 1.00 98.38 268 THR A CA 1
ATOM 1783 C C . THR A 1 268 ? -15.965 -9.405 4.707 1.00 98.38 268 THR A C 1
ATOM 1785 O O . THR A 1 268 ? -16.529 -8.305 4.757 1.00 98.38 268 THR A O 1
ATOM 1788 N N . PRO A 1 269 ? -16.384 -10.460 5.427 1.00 97.75 269 PRO A N 1
ATOM 1789 C CA . PRO A 1 269 ? -17.477 -10.364 6.380 1.00 97.75 269 PRO A CA 1
ATOM 1790 C C . PRO A 1 269 ? -17.041 -9.621 7.645 1.00 97.75 269 PRO A C 1
ATOM 1792 O O . PRO A 1 269 ? -15.868 -9.629 8.020 1.00 97.75 269 PRO A O 1
ATOM 1795 N N . ASN A 1 270 ? -18.009 -9.030 8.340 1.00 97.81 270 ASN A N 1
ATOM 1796 C CA . ASN A 1 270 ? -17.771 -8.477 9.667 1.00 97.81 270 ASN A CA 1
ATOM 1797 C C . ASN A 1 270 ? -17.658 -9.589 10.718 1.00 97.81 270 ASN A C 1
ATOM 1799 O O . ASN A 1 270 ? -18.392 -10.576 10.676 1.00 97.81 270 ASN A O 1
ATOM 1803 N N . THR A 1 271 ? -16.813 -9.365 11.718 1.00 95.94 271 THR A N 1
ATOM 1804 C CA . THR A 1 271 ? -16.790 -10.086 12.994 1.00 95.94 271 THR A CA 1
ATOM 1805 C C . THR A 1 271 ? -17.216 -9.114 14.089 1.00 95.94 271 THR A C 1
ATOM 1807 O O . THR A 1 271 ? -16.637 -8.036 14.214 1.00 95.94 271 THR A O 1
ATOM 1810 N N . SER A 1 272 ? -18.258 -9.457 14.853 1.00 96.88 272 SER A N 1
ATOM 1811 C CA . SER A 1 272 ? -18.814 -8.574 15.895 1.00 96.88 272 SER A CA 1
ATOM 1812 C C . SER A 1 272 ? -19.143 -7.162 15.372 1.00 96.88 272 SER A C 1
ATOM 1814 O O . SER A 1 272 ? -18.836 -6.155 16.001 1.00 96.88 272 SER A O 1
ATOM 1816 N N . GLY A 1 273 ? -19.722 -7.078 14.168 1.00 97.69 273 GLY A N 1
ATOM 1817 C CA . GLY A 1 273 ? -20.179 -5.822 13.558 1.00 97.69 273 GLY A CA 1
ATOM 1818 C C . GLY A 1 273 ? -19.127 -5.003 12.797 1.00 97.69 273 GLY A C 1
ATOM 1819 O O . GLY A 1 273 ? -19.520 -4.105 12.061 1.00 97.69 273 GLY A O 1
ATOM 1820 N N . ILE A 1 274 ? -17.833 -5.330 12.890 1.00 98.19 274 ILE A N 1
ATOM 1821 C CA . ILE A 1 274 ? -16.735 -4.614 12.206 1.00 98.19 274 ILE A CA 1
ATOM 1822 C C . ILE A 1 274 ? -15.878 -5.562 11.356 1.00 98.19 274 ILE A C 1
ATOM 1824 O O . ILE A 1 274 ? -15.885 -6.767 11.580 1.00 98.19 274 ILE A O 1
ATOM 1828 N N . LEU A 1 275 ? -15.083 -5.044 10.415 1.00 98.00 275 LEU A N 1
ATOM 1829 C CA . LEU A 1 275 ? -14.094 -5.851 9.675 1.00 98.00 275 LEU A CA 1
ATOM 1830 C C . LEU A 1 275 ? -13.007 -6.417 10.606 1.00 98.00 275 LEU A C 1
ATOM 1832 O O . LEU A 1 275 ? -12.482 -7.509 10.389 1.00 98.00 275 LEU A O 1
ATOM 1836 N N . GLY A 1 276 ? -12.685 -5.670 11.660 1.00 96.81 276 GLY A N 1
ATOM 1837 C CA . GLY A 1 276 ? -11.799 -6.069 12.744 1.00 96.81 276 GLY A CA 1
ATOM 1838 C C . GLY A 1 276 ? -11.050 -4.874 13.342 1.00 96.81 276 GLY A C 1
ATOM 1839 O O . GLY A 1 276 ? -11.050 -3.793 12.748 1.00 96.81 276 GLY A O 1
ATOM 1840 N N . PRO A 1 277 ? -10.361 -5.061 14.485 1.00 95.19 277 PRO A N 1
ATOM 1841 C CA . PRO A 1 277 ? -9.649 -4.010 15.232 1.00 95.19 277 PRO A CA 1
ATOM 1842 C C . PRO A 1 277 ? -8.343 -3.526 14.559 1.00 95.19 277 PRO A C 1
ATOM 1844 O O . PRO A 1 277 ? -7.368 -3.142 15.207 1.00 95.19 277 PRO A O 1
ATOM 1847 N N . TRP A 1 278 ? -8.308 -3.580 13.232 1.00 95.69 278 TRP A N 1
ATOM 1848 C CA . TRP A 1 278 ? -7.199 -3.211 12.356 1.00 95.69 278 TRP A CA 1
ATOM 1849 C C . TRP A 1 278 ? -7.653 -2.323 11.185 1.00 95.69 278 TRP A C 1
ATOM 1851 O O . TRP A 1 278 ? -6.809 -1.798 10.459 1.00 95.69 278 TRP A O 1
ATOM 1861 N N . ALA A 1 279 ? -8.964 -2.163 10.985 1.00 97.06 279 ALA A N 1
ATOM 1862 C CA . ALA A 1 279 ? -9.551 -1.450 9.858 1.00 97.06 279 ALA A CA 1
ATOM 1863 C C . ALA A 1 279 ? -10.328 -0.220 10.333 1.00 97.06 279 ALA A C 1
ATOM 1865 O O . ALA A 1 279 ? -11.164 -0.326 11.229 1.00 97.06 279 ALA A O 1
ATOM 1866 N N . PHE A 1 280 ? -10.104 0.919 9.684 1.00 95.19 280 PHE A N 1
ATOM 1867 C CA . PHE A 1 280 ? -10.724 2.197 10.030 1.00 95.19 280 PHE A CA 1
ATOM 1868 C C . PHE A 1 280 ? -11.394 2.856 8.825 1.00 95.19 280 PHE A C 1
ATOM 1870 O O . PHE A 1 280 ? -10.978 2.637 7.687 1.00 95.19 280 PHE A O 1
ATOM 1877 N N . VAL A 1 281 ? -12.400 3.687 9.088 1.00 93.75 281 VAL A N 1
ATOM 1878 C CA . VAL A 1 281 ? -12.911 4.706 8.165 1.00 93.75 281 VAL A CA 1
ATOM 1879 C C . VAL A 1 281 ? -12.877 6.034 8.905 1.00 93.75 281 VAL A C 1
ATOM 1881 O O . VAL A 1 281 ? -13.697 6.299 9.784 1.00 93.75 281 VAL A O 1
ATOM 1884 N N . GLY A 1 282 ? -11.893 6.868 8.570 1.00 88.06 282 GLY A N 1
ATOM 1885 C CA . GLY A 1 282 ? -11.649 8.103 9.308 1.00 88.06 282 GLY A CA 1
ATOM 1886 C C . GLY A 1 282 ? -11.280 7.798 10.760 1.00 88.06 282 GLY A C 1
ATOM 1887 O O . GLY A 1 282 ? -10.228 7.218 11.020 1.00 88.06 282 GLY A O 1
ATOM 1888 N N . SER A 1 283 ? -12.148 8.200 11.686 1.00 84.62 283 SER A N 1
ATOM 1889 C CA . SER A 1 283 ? -11.959 7.997 13.125 1.00 84.62 283 SER A CA 1
ATOM 1890 C C . SER A 1 283 ? -12.649 6.742 13.663 1.00 84.62 283 SER A C 1
ATOM 1892 O O . SER A 1 283 ? -12.387 6.350 14.791 1.00 84.62 283 SER A O 1
ATOM 1894 N N . ASP A 1 284 ? -13.507 6.086 12.892 1.00 91.94 284 ASP A N 1
ATOM 1895 C CA . ASP A 1 284 ? -14.284 4.944 13.370 1.00 91.94 284 ASP A CA 1
ATOM 1896 C C . ASP A 1 284 ? -13.702 3.618 12.892 1.00 91.94 284 ASP A C 1
ATOM 1898 O O . ASP A 1 284 ? -12.985 3.555 11.888 1.00 91.94 284 ASP A O 1
ATOM 1902 N N . TRP A 1 285 ? -14.051 2.531 13.583 1.00 96.12 285 TRP A N 1
ATOM 1903 C CA . TRP A 1 285 ? -13.818 1.193 13.046 1.00 96.12 285 TRP A CA 1
ATOM 1904 C C . TRP A 1 285 ? -14.547 1.029 11.714 1.00 96.12 285 TRP A C 1
ATOM 1906 O O . TRP A 1 285 ? -15.652 1.533 11.524 1.00 96.12 285 TRP A O 1
ATOM 1916 N N . ALA A 1 286 ? -13.937 0.304 10.785 1.00 97.19 286 ALA A N 1
ATOM 1917 C CA . ALA A 1 286 ? -14.560 0.001 9.508 1.00 97.19 286 ALA A CA 1
ATOM 1918 C C . ALA A 1 286 ? -15.512 -1.195 9.628 1.00 97.19 286 ALA A C 1
ATOM 1920 O O . ALA A 1 286 ? -15.190 -2.199 10.270 1.00 97.19 286 ALA A O 1
ATOM 1921 N N . MET A 1 287 ? -16.640 -1.136 8.928 1.00 97.31 287 MET A N 1
ATOM 1922 C CA . MET A 1 287 ? -17.551 -2.262 8.734 1.00 97.31 287 MET A CA 1
ATOM 1923 C C . MET A 1 287 ? -17.932 -2.413 7.263 1.00 97.31 287 MET A C 1
ATOM 1925 O O . MET A 1 287 ? -17.993 -1.437 6.520 1.00 97.31 287 MET A O 1
ATOM 1929 N N . ASN A 1 288 ? -18.223 -3.644 6.858 1.00 96.69 288 ASN A N 1
ATOM 1930 C CA . ASN A 1 288 ? -18.988 -3.938 5.655 1.00 96.69 288 ASN A CA 1
ATOM 1931 C C . ASN A 1 288 ? -20.477 -3.672 5.937 1.00 96.69 288 ASN A C 1
ATOM 1933 O O . ASN A 1 288 ? -21.028 -4.243 6.877 1.00 96.69 288 ASN A O 1
ATOM 1937 N N . ASP A 1 289 ? -21.142 -2.834 5.148 1.00 95.25 289 ASP A N 1
ATOM 1938 C CA . ASP A 1 289 ? -22.565 -2.499 5.333 1.00 95.25 289 ASP A CA 1
ATOM 1939 C C . ASP A 1 289 ? -23.553 -3.614 4.930 1.00 95.25 289 ASP A C 1
ATOM 1941 O O . ASP A 1 289 ? -24.767 -3.429 4.994 1.00 95.25 289 ASP A O 1
ATOM 1945 N N . GLY A 1 290 ? -23.048 -4.774 4.502 1.00 93.50 290 GLY A N 1
ATOM 1946 C CA . GLY A 1 290 ? -23.837 -5.903 4.006 1.00 93.50 290 GLY A CA 1
ATOM 1947 C C . GLY A 1 290 ? -24.113 -5.845 2.501 1.00 93.50 290 GLY A C 1
ATOM 1948 O O . GLY A 1 290 ? -24.416 -6.876 1.907 1.00 93.50 290 GLY A O 1
ATOM 1949 N N . SER A 1 291 ? -23.934 -4.681 1.869 1.00 92.50 291 SER A N 1
ATOM 1950 C CA . SER A 1 291 ? -23.920 -4.509 0.408 1.00 92.50 291 SER A CA 1
ATOM 1951 C C . SER A 1 291 ? -22.498 -4.529 -0.167 1.00 92.50 291 SER A C 1
ATOM 1953 O O . SER A 1 291 ? -22.311 -4.370 -1.372 1.00 92.50 291 SER A O 1
ATOM 1955 N N . GLY A 1 292 ? -21.492 -4.737 0.687 1.00 93.56 292 GLY A N 1
ATOM 1956 C CA . GLY A 1 292 ? -20.081 -4.765 0.327 1.00 93.56 292 GLY A CA 1
ATOM 1957 C C . GLY A 1 292 ? -19.363 -3.439 0.543 1.00 93.56 292 GLY A C 1
ATOM 1958 O O . GLY A 1 292 ? -18.146 -3.417 0.394 1.00 93.56 292 GLY A O 1
ATOM 1959 N N . ASN A 1 293 ? -20.045 -2.345 0.898 1.00 94.69 293 ASN A N 1
ATOM 1960 C CA . ASN A 1 293 ? -19.383 -1.052 1.076 1.00 94.69 293 ASN A CA 1
ATOM 1961 C C . ASN A 1 293 ? -18.642 -1.016 2.410 1.00 94.69 293 ASN A C 1
ATOM 1963 O O . ASN A 1 293 ? -19.185 -1.415 3.441 1.00 94.69 293 ASN A O 1
ATOM 1967 N N . ILE A 1 294 ? -17.416 -0.495 2.396 1.00 96.25 294 ILE A N 1
ATOM 1968 C CA . ILE A 1 294 ? -16.668 -0.206 3.616 1.00 96.25 294 ILE A CA 1
ATOM 1969 C C . ILE A 1 294 ? -17.106 1.165 4.133 1.00 96.25 294 ILE A C 1
ATOM 1971 O O . ILE A 1 294 ? -16.889 2.187 3.478 1.00 96.25 294 ILE A O 1
ATOM 1975 N N . VAL A 1 295 ? -17.722 1.178 5.313 1.00 94.69 295 VAL A N 1
ATOM 1976 C CA . VAL A 1 295 ? -18.265 2.374 5.971 1.00 94.69 295 VAL A CA 1
ATOM 1977 C C . VAL A 1 295 ? -17.821 2.449 7.433 1.00 94.69 295 VAL A C 1
ATOM 1979 O O . VAL A 1 295 ? -17.331 1.471 7.998 1.00 94.69 295 VAL A O 1
ATOM 1982 N N . ALA A 1 296 ? -17.983 3.621 8.046 1.00 94.94 296 ALA A N 1
ATOM 1983 C CA . ALA A 1 296 ? -17.754 3.812 9.474 1.00 94.94 296 ALA A CA 1
ATOM 1984 C C . ALA A 1 296 ? -18.789 3.036 10.305 1.00 94.94 296 ALA A C 1
ATOM 1986 O O . ALA A 1 296 ? -19.991 3.099 10.038 1.00 94.94 296 ALA A O 1
ATOM 1987 N N . TYR A 1 297 ? -18.322 2.324 11.326 1.00 96.38 297 TYR A N 1
ATOM 1988 C CA . TYR A 1 297 ? -19.169 1.658 12.306 1.00 96.38 297 TYR A CA 1
ATOM 1989 C C . TYR A 1 297 ? -19.850 2.682 13.217 1.00 96.38 297 TYR A C 1
ATOM 1991 O O . TYR A 1 297 ? -19.221 3.636 13.666 1.00 96.38 297 TYR A O 1
ATOM 1999 N N . THR A 1 298 ? -21.136 2.483 13.513 1.00 95.12 298 THR A N 1
ATOM 2000 C CA . THR A 1 298 ? -21.940 3.448 14.290 1.00 95.12 298 THR A CA 1
ATOM 2001 C C . THR A 1 298 ? -22.687 2.839 15.478 1.00 95.12 298 THR A C 1
ATOM 2003 O O . THR A 1 298 ? -23.135 3.577 16.353 1.00 95.12 298 THR A O 1
ATOM 2006 N N . ALA A 1 299 ? -22.795 1.510 15.564 1.00 96.88 299 ALA A N 1
ATOM 2007 C CA . ALA A 1 299 ? -23.580 0.808 16.584 1.00 96.88 299 ALA A CA 1
ATOM 2008 C C . ALA A 1 299 ? -22.778 0.536 17.876 1.00 96.88 299 ALA A C 1
ATOM 2010 O O . ALA A 1 299 ? -22.700 -0.597 18.354 1.00 96.88 299 ALA A O 1
ATOM 2011 N N . TYR A 1 300 ? -22.107 1.555 18.413 1.00 98.31 300 TYR A N 1
ATOM 2012 C CA . TYR A 1 300 ? -21.311 1.419 19.636 1.00 98.31 300 TYR A CA 1
ATOM 2013 C C . TYR A 1 300 ? -22.181 1.256 20.889 1.00 98.31 300 TYR A C 1
ATOM 2015 O O . TYR A 1 300 ? -23.267 1.827 20.984 1.00 98.31 300 TYR A O 1
ATOM 2023 N N . THR A 1 301 ? -21.660 0.530 21.881 1.00 98.44 301 THR A N 1
ATOM 2024 C CA . THR A 1 301 ? -22.150 0.608 23.265 1.00 98.44 301 THR A CA 1
ATOM 2025 C C . THR A 1 301 ? -21.405 1.732 23.973 1.00 98.44 301 THR A C 1
ATOM 2027 O O . THR A 1 301 ? -20.199 1.630 24.207 1.00 98.44 301 THR A O 1
ATOM 2030 N N . ASP A 1 302 ? -22.108 2.815 24.289 1.00 98.19 302 ASP A N 1
ATOM 2031 C CA . ASP A 1 302 ? -21.490 3.993 24.890 1.00 98.19 302 ASP A CA 1
ATOM 2032 C C . ASP A 1 302 ? -21.287 3.836 26.405 1.00 98.19 302 ASP A C 1
ATOM 2034 O O . ASP A 1 302 ? -22.184 3.417 27.137 1.00 98.19 302 ASP A O 1
ATOM 2038 N N . VAL A 1 303 ? -20.106 4.233 26.882 1.00 98.38 303 VAL A N 1
ATOM 2039 C CA . VAL A 1 303 ? -19.751 4.334 28.303 1.00 98.38 303 VAL A CA 1
ATOM 2040 C C . VAL A 1 303 ? -19.294 5.762 28.582 1.00 98.38 303 VAL A C 1
ATOM 2042 O O . VAL A 1 303 ? -18.342 6.257 27.984 1.00 98.38 303 VAL A O 1
ATOM 2045 N N . ALA A 1 304 ? -19.977 6.453 29.489 1.00 97.69 304 ALA A N 1
ATOM 2046 C CA . ALA A 1 304 ? -19.602 7.808 29.876 1.00 97.69 304 ALA A CA 1
ATOM 2047 C C . ALA A 1 304 ? -18.319 7.819 30.724 1.00 97.69 304 ALA A C 1
ATOM 2049 O O . ALA A 1 304 ? -18.127 6.936 31.564 1.00 97.69 304 ALA A O 1
ATOM 2050 N N . ARG A 1 305 ? -17.466 8.836 30.534 1.00 96.19 305 ARG A N 1
ATOM 2051 C CA . ARG A 1 305 ? -16.293 9.101 31.393 1.00 96.19 305 ARG A CA 1
ATOM 2052 C C . ARG A 1 305 ? -16.589 10.072 32.543 1.00 96.19 305 ARG A C 1
ATOM 2054 O O . ARG A 1 305 ? -15.916 10.014 33.567 1.00 96.19 305 ARG A O 1
ATOM 2061 N N . LEU A 1 306 ? -17.589 10.944 32.401 1.00 95.31 306 LEU A N 1
ATOM 2062 C CA . LEU A 1 306 ? -18.150 11.740 33.497 1.00 95.31 306 LEU A CA 1
ATOM 2063 C C . LEU A 1 306 ? -19.349 11.007 34.103 1.00 95.31 306 LEU A C 1
ATOM 2065 O O . LEU A 1 306 ? -20.168 10.463 33.366 1.00 95.31 306 LEU A O 1
ATOM 2069 N N . ASN A 1 307 ? -19.420 10.977 35.437 1.00 94.00 307 ASN A N 1
ATOM 2070 C CA . ASN A 1 307 ? -20.221 10.019 36.202 1.00 94.00 307 ASN A CA 1
ATOM 2071 C C . ASN A 1 307 ? -20.045 8.593 35.637 1.00 94.00 307 ASN A C 1
ATOM 2073 O O . ASN A 1 307 ? -20.965 8.056 35.015 1.00 94.00 307 ASN A O 1
ATOM 2077 N N . PRO A 1 308 ? -18.824 8.041 35.760 1.00 90.00 308 PRO A N 1
ATOM 2078 C CA . PRO A 1 308 ? -18.353 6.974 34.893 1.00 90.00 308 PRO A CA 1
ATOM 2079 C C . PRO A 1 308 ? -19.259 5.747 34.880 1.00 90.00 308 PRO A C 1
ATOM 2081 O O . PRO A 1 308 ? -19.718 5.285 35.926 1.00 90.00 308 PRO A O 1
ATOM 2084 N N . GLY A 1 309 ? -19.469 5.202 33.684 1.00 93.44 309 GLY A N 1
ATOM 2085 C CA . GLY A 1 309 ? -20.184 3.943 33.511 1.00 93.44 309 GLY A CA 1
ATOM 2086 C C . GLY A 1 309 ? -19.322 2.712 33.805 1.00 93.44 309 GLY A C 1
ATOM 2087 O O . GLY A 1 309 ? -18.179 2.792 34.262 1.00 93.44 309 GLY A O 1
ATOM 2088 N N . THR A 1 310 ? -19.881 1.552 33.472 1.00 97.62 310 THR A N 1
ATOM 2089 C CA . THR A 1 310 ? -19.221 0.250 33.578 1.00 97.62 310 THR A CA 1
ATOM 2090 C C . THR A 1 310 ? -19.103 -0.372 32.194 1.00 97.62 310 THR A C 1
ATOM 2092 O O . THR A 1 310 ? -20.071 -0.390 31.435 1.00 97.62 310 THR A O 1
ATOM 2095 N N . ILE A 1 311 ? -17.929 -0.907 31.870 1.00 98.62 311 ILE A N 1
ATOM 2096 C CA . ILE A 1 311 ? -17.726 -1.730 30.677 1.00 98.62 311 ILE A CA 1
ATOM 2097 C C . ILE A 1 311 ? -18.291 -3.119 30.978 1.00 98.62 311 ILE A C 1
ATOM 2099 O O . ILE A 1 311 ? -17.723 -3.853 31.784 1.00 98.62 311 ILE A O 1
ATOM 2103 N N . ALA A 1 312 ? -19.421 -3.466 30.365 1.00 98.50 312 ALA A N 1
ATOM 2104 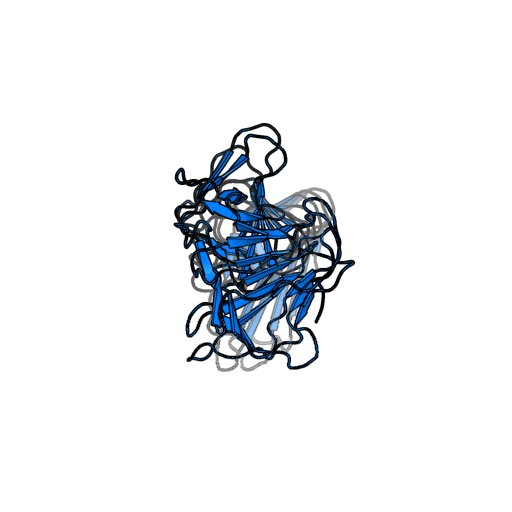C CA . ALA A 1 312 ? -20.036 -4.781 30.520 1.00 98.50 312 ALA A CA 1
ATOM 2105 C C . ALA A 1 312 ? -19.183 -5.891 29.875 1.00 98.50 312 ALA A C 1
ATOM 2107 O O . ALA A 1 312 ? -18.486 -5.651 28.890 1.00 98.50 312 ALA A O 1
ATOM 2108 N N . ASP A 1 313 ? -19.257 -7.105 30.427 1.00 98.56 313 ASP A N 1
ATOM 2109 C CA . ASP A 1 313 ? -18.625 -8.296 29.849 1.00 98.56 313 ASP A CA 1
ATOM 2110 C C . ASP A 1 313 ? -19.477 -8.833 28.692 1.00 98.56 313 ASP A C 1
ATOM 2112 O O . ASP A 1 313 ? -20.478 -9.517 28.899 1.00 98.56 313 ASP A O 1
ATOM 2116 N N . ASP A 1 314 ? -19.092 -8.466 27.472 1.00 98.38 314 ASP A N 1
ATOM 2117 C CA . ASP A 1 314 ? -19.708 -8.900 26.222 1.00 98.38 314 ASP A CA 1
ATOM 2118 C C . ASP A 1 314 ? -18.655 -8.886 25.108 1.00 98.38 314 ASP A C 1
ATOM 2120 O O . ASP A 1 314 ? -18.337 -7.845 24.525 1.00 98.38 314 ASP A O 1
ATOM 2124 N N . ALA A 1 315 ? -18.146 -10.072 24.769 1.00 97.94 315 ALA A N 1
ATOM 2125 C CA . ALA A 1 315 ? -17.102 -10.255 23.764 1.00 97.94 315 ALA A CA 1
ATOM 2126 C C . ALA A 1 315 ? -17.496 -9.790 22.347 1.00 97.94 315 ALA A C 1
ATOM 2128 O O . ALA A 1 315 ? -16.630 -9.694 21.476 1.00 97.94 315 ALA A O 1
ATOM 2129 N N . THR A 1 316 ? -18.776 -9.503 22.095 1.00 97.62 316 THR A N 1
ATOM 2130 C CA . THR A 1 316 ? -19.258 -8.963 20.816 1.00 97.62 316 THR A CA 1
ATOM 2131 C C . THR A 1 316 ? -19.373 -7.439 20.810 1.00 97.62 316 THR A C 1
ATOM 2133 O O . THR A 1 316 ? -19.507 -6.839 19.743 1.00 97.62 316 THR A O 1
ATOM 2136 N N . SER A 1 317 ? -19.273 -6.792 21.974 1.00 98.44 317 SER A N 1
ATOM 2137 C CA . SER A 1 317 ? -19.521 -5.360 22.106 1.00 98.44 317 SER A CA 1
ATOM 2138 C C . SER A 1 317 ? -18.345 -4.512 21.620 1.00 98.44 317 SER A C 1
ATOM 2140 O O . SER A 1 317 ? -17.199 -4.689 22.041 1.00 98.44 317 SER A O 1
ATOM 2142 N N . ASN A 1 318 ? -18.638 -3.549 20.745 1.00 98.69 318 ASN A N 1
ATOM 2143 C CA . ASN A 1 318 ? -17.738 -2.445 20.423 1.00 98.69 318 ASN A CA 1
ATOM 2144 C C . ASN A 1 318 ? -18.055 -1.284 21.363 1.00 98.69 318 ASN A C 1
ATOM 2146 O O . ASN A 1 318 ? -19.067 -0.599 21.190 1.00 98.69 318 ASN A O 1
ATOM 2150 N N . VAL A 1 319 ? -17.204 -1.071 22.363 1.00 98.75 319 VAL A N 1
ATOM 2151 C CA . VAL A 1 319 ? -17.431 -0.066 23.402 1.00 98.75 319 VAL A CA 1
ATOM 2152 C C . VAL A 1 319 ? -16.816 1.262 22.991 1.00 98.75 319 VAL A C 1
ATOM 2154 O O . VAL A 1 319 ? -15.651 1.319 22.594 1.00 98.75 319 VAL A O 1
ATOM 2157 N N . ARG A 1 320 ? -17.577 2.348 23.127 1.00 98.44 320 ARG A N 1
ATOM 2158 C CA . ARG A 1 320 ? -17.094 3.713 22.908 1.00 98.44 320 ARG A CA 1
ATOM 2159 C C . ARG A 1 320 ? -17.190 4.514 24.195 1.00 98.44 320 ARG A C 1
ATOM 2161 O O . ARG A 1 320 ? -18.259 4.685 24.767 1.00 98.44 320 ARG A O 1
ATOM 2168 N N . ILE A 1 321 ? -16.060 5.041 24.639 1.00 98.38 321 ILE A N 1
ATOM 2169 C CA . ILE A 1 321 ? -16.010 5.986 25.743 1.00 98.38 321 ILE A CA 1
ATOM 2170 C C . ILE A 1 321 ? -16.387 7.365 25.198 1.00 98.38 321 ILE A C 1
ATOM 2172 O O . ILE A 1 321 ? -15.734 7.874 24.280 1.00 98.38 321 ILE A O 1
ATOM 2176 N N . ILE A 1 322 ? -17.419 7.971 25.779 1.00 97.44 322 ILE A N 1
ATOM 2177 C CA . ILE A 1 322 ? -17.928 9.312 25.452 1.00 97.44 322 ILE A CA 1
ATOM 2178 C C . ILE A 1 322 ? -17.826 10.238 26.669 1.00 97.44 322 ILE A C 1
ATOM 2180 O O . ILE A 1 322 ? -17.589 9.773 27.785 1.00 97.44 322 ILE A O 1
ATOM 2184 N N . GLU A 1 323 ? -18.012 11.545 26.479 1.00 96.94 323 GLU A N 1
ATOM 2185 C CA . GLU A 1 323 ? -17.900 12.523 27.570 1.00 96.94 323 GLU A CA 1
ATOM 2186 C C . GLU A 1 323 ? -18.900 12.252 28.709 1.00 96.94 323 GLU A C 1
ATOM 2188 O O . GLU A 1 323 ? -18.500 12.056 29.856 1.00 96.94 323 GLU A O 1
ATOM 2193 N N . GLY A 1 324 ? -20.197 12.172 28.403 1.00 95.19 324 GLY A N 1
ATOM 2194 C CA . GLY A 1 324 ? -21.247 12.115 29.426 1.00 95.19 324 GLY A CA 1
ATOM 2195 C C . GLY A 1 324 ? -21.406 13.437 30.188 1.00 95.19 324 GLY A C 1
ATOM 2196 O O . GLY A 1 324 ? -21.059 14.502 29.683 1.00 95.19 324 GLY A O 1
ATOM 2197 N N . THR A 1 325 ? -21.968 13.386 31.398 1.00 94.44 325 THR A N 1
ATOM 2198 C CA . THR A 1 325 ? -22.181 14.564 32.258 1.00 94.44 325 THR A CA 1
ATOM 2199 C C . THR A 1 325 ? -21.892 14.236 33.724 1.00 94.44 325 THR A C 1
ATOM 2201 O O . THR A 1 325 ? -22.020 13.093 34.154 1.00 94.44 325 THR A O 1
ATOM 2204 N N . GLY A 1 326 ? -21.514 15.245 34.515 1.00 94.19 326 GLY A N 1
ATOM 2205 C CA . GLY A 1 326 ? -21.254 15.097 35.952 1.00 94.19 326 GLY A CA 1
ATOM 2206 C C . GLY A 1 326 ? -19.769 15.140 36.315 1.00 94.19 326 GLY A C 1
ATOM 2207 O O . GLY A 1 326 ? -18.969 15.772 35.629 1.00 94.19 326 GLY A O 1
ATOM 2208 N N . SER A 1 327 ? -19.412 14.512 37.435 1.00 93.00 327 SER A N 1
ATOM 2209 C CA . SER A 1 327 ? -18.053 14.543 37.988 1.00 93.00 327 SER A CA 1
ATOM 2210 C C . SER A 1 327 ? -17.155 13.472 37.377 1.00 93.00 327 SER A C 1
ATOM 2212 O O . SER A 1 327 ? -17.615 12.381 37.047 1.00 93.00 327 SER A O 1
ATOM 2214 N N . ALA A 1 328 ? -15.859 13.753 37.281 1.00 90.81 328 ALA A N 1
ATOM 2215 C CA . ALA A 1 328 ? -14.878 12.765 36.848 1.00 90.81 328 ALA A CA 1
ATOM 2216 C C . ALA A 1 328 ? -14.743 11.607 37.856 1.00 90.81 328 ALA A C 1
ATOM 2218 O O . ALA A 1 328 ? -14.862 11.796 39.068 1.00 90.81 328 ALA A O 1
ATOM 2219 N N . GLY A 1 329 ? -14.441 10.419 37.340 1.00 93.56 329 GLY A N 1
ATOM 2220 C CA . GLY A 1 329 ? -14.087 9.226 38.106 1.00 93.56 329 GLY A CA 1
ATOM 2221 C C . GLY A 1 329 ? -13.495 8.157 37.184 1.00 93.56 329 GLY A C 1
ATOM 2222 O O . GLY A 1 329 ? -13.254 8.424 36.006 1.00 93.56 329 GLY A O 1
ATOM 2223 N N . ASN A 1 330 ? -13.299 6.942 37.696 1.00 96.94 330 ASN A N 1
ATOM 2224 C CA . ASN A 1 330 ? -12.801 5.837 36.878 1.00 96.94 330 ASN A CA 1
ATOM 2225 C C . ASN A 1 330 ? -13.947 4.974 36.335 1.00 96.94 330 ASN A C 1
ATOM 2227 O O . ASN A 1 330 ? -14.879 4.646 37.066 1.00 96.94 330 ASN A O 1
ATOM 2231 N N . ILE A 1 331 ? -13.833 4.567 35.073 1.00 98.56 331 ILE A N 1
ATOM 2232 C CA . ILE A 1 331 ? -14.719 3.601 34.416 1.00 98.56 331 ILE A CA 1
ATOM 2233 C C . ILE A 1 331 ? -14.400 2.208 34.961 1.00 98.56 331 ILE A C 1
ATOM 2235 O O . ILE A 1 331 ? -13.244 1.789 34.913 1.00 98.56 331 ILE A O 1
ATOM 2239 N N . THR A 1 332 ? -15.398 1.483 35.459 1.00 97.81 332 THR A N 1
ATOM 2240 C CA . THR A 1 332 ? -15.205 0.152 36.057 1.00 97.81 332 THR A CA 1
ATOM 2241 C C . THR A 1 332 ? -15.428 -0.979 35.053 1.00 97.81 332 THR A C 1
ATOM 2243 O O . THR A 1 332 ? -16.058 -0.796 34.010 1.00 97.81 332 THR A O 1
ATOM 2246 N N . LEU A 1 333 ? -14.921 -2.171 35.372 1.00 98.62 333 LEU A N 1
ATOM 2247 C CA . LEU A 1 333 ? -15.218 -3.406 34.646 1.00 98.62 333 LEU A CA 1
ATOM 2248 C C . LEU A 1 333 ? -16.441 -4.118 35.245 1.00 98.62 333 LEU A C 1
ATOM 2250 O O . LEU A 1 333 ? -16.615 -4.146 36.462 1.00 98.62 333 LEU A O 1
ATOM 2254 N N . GLY A 1 334 ? -17.284 -4.704 34.393 1.00 97.62 334 GLY A N 1
ATOM 2255 C CA . GLY A 1 334 ? -18.520 -5.387 34.793 1.00 97.62 334 GLY A CA 1
ATOM 2256 C C . GLY A 1 334 ? -18.306 -6.775 35.400 1.00 97.62 334 GLY A C 1
ATOM 2257 O O . GLY A 1 334 ? -19.204 -7.297 36.058 1.00 97.62 334 GLY A O 1
ATOM 2258 N N . ALA A 1 335 ? -17.123 -7.362 35.210 1.00 98.25 335 ALA A N 1
ATOM 2259 C CA . ALA A 1 335 ? -16.714 -8.644 35.777 1.00 98.25 335 ALA A CA 1
ATOM 2260 C C . ALA A 1 335 ? -15.195 -8.677 36.066 1.00 98.25 335 ALA A C 1
ATOM 2262 O O . ALA A 1 335 ? -14.439 -7.940 35.423 1.00 98.25 335 ALA A O 1
ATOM 2263 N N . PRO A 1 336 ? -14.707 -9.569 36.961 1.00 98.06 336 PRO A N 1
ATOM 2264 C CA . PRO A 1 336 ? -13.271 -9.708 37.257 1.00 98.06 336 PRO A CA 1
ATOM 2265 C C . PRO A 1 336 ? -12.409 -9.990 36.021 1.00 98.06 336 PRO A C 1
ATOM 2267 O O . PRO A 1 336 ? -11.243 -9.613 35.948 1.00 98.06 336 PRO A O 1
ATOM 2270 N N . THR A 1 337 ? -12.982 -10.670 35.033 1.00 98.25 337 THR A N 1
ATOM 2271 C CA . THR A 1 337 ? -12.462 -10.724 33.671 1.00 98.25 337 THR A CA 1
ATOM 2272 C C . THR A 1 337 ? -13.561 -10.214 32.763 1.00 98.25 337 THR A C 1
ATOM 2274 O O . THR A 1 337 ? -14.605 -10.844 32.681 1.00 98.25 337 THR A O 1
ATOM 2277 N N . THR A 1 338 ? -13.333 -9.073 32.125 1.00 98.75 338 THR A N 1
ATOM 2278 C CA . THR A 1 338 ? -14.284 -8.444 31.205 1.00 98.75 338 THR A CA 1
ATOM 2279 C C . THR A 1 338 ? -13.712 -8.516 29.801 1.00 98.75 338 THR A C 1
ATOM 2281 O O . THR A 1 338 ? -12.591 -8.063 29.562 1.00 98.75 338 THR A O 1
ATOM 2284 N N . THR A 1 339 ? -14.467 -9.098 28.880 1.00 98.62 339 THR A N 1
ATOM 2285 C CA . THR A 1 339 ? -14.119 -9.216 27.467 1.00 98.62 339 THR A CA 1
ATOM 2286 C C . THR A 1 339 ? -15.025 -8.309 26.656 1.00 98.62 339 THR A C 1
ATOM 2288 O O . THR A 1 339 ? -16.239 -8.351 26.803 1.00 98.62 339 THR A O 1
ATOM 2291 N N . VAL A 1 340 ? -14.428 -7.511 25.778 1.00 98.75 340 VAL A N 1
ATOM 2292 C CA . VAL A 1 340 ? -15.126 -6.712 24.764 1.00 98.75 340 VAL A CA 1
ATOM 2293 C C . VAL A 1 340 ? -14.486 -6.953 23.404 1.00 98.75 340 VAL A C 1
ATOM 2295 O O . VAL A 1 340 ? -13.342 -7.402 23.328 1.00 98.75 340 VAL A O 1
ATOM 2298 N N . ASN A 1 341 ? -15.193 -6.660 22.314 1.00 98.50 341 ASN A N 1
ATOM 2299 C CA . ASN A 1 341 ? -14.598 -6.763 20.983 1.00 98.50 341 ASN A CA 1
ATOM 2300 C C . ASN A 1 341 ? -13.558 -5.655 20.766 1.00 98.50 341 ASN A C 1
ATOM 2302 O O . ASN A 1 341 ? -12.415 -5.923 20.390 1.00 98.50 341 ASN A O 1
ATOM 2306 N N . THR A 1 342 ? -13.954 -4.407 21.030 1.00 98.56 342 THR A N 1
ATOM 2307 C CA . THR A 1 342 ? -13.091 -3.224 20.917 1.00 98.56 342 THR A CA 1
ATOM 2308 C C . THR A 1 342 ? -13.402 -2.188 21.989 1.00 98.56 342 THR A C 1
ATOM 2310 O O . THR A 1 342 ? -14.505 -2.154 22.538 1.00 98.56 342 THR A O 1
ATOM 2313 N N . LEU A 1 343 ? -12.427 -1.316 22.254 1.00 98.50 343 LEU A N 1
ATOM 2314 C CA . LEU A 1 343 ? -12.589 -0.111 23.060 1.00 98.50 343 LEU A CA 1
ATOM 2315 C C . LEU A 1 343 ? -12.130 1.115 22.260 1.00 98.50 343 LEU A C 1
ATOM 2317 O O . LEU A 1 343 ? -11.004 1.155 21.768 1.00 98.50 343 LEU A O 1
ATOM 2321 N N . LEU A 1 344 ? -12.982 2.128 22.148 1.00 98.06 344 LEU A N 1
ATOM 2322 C CA . LEU A 1 344 ? -12.688 3.380 21.454 1.00 98.06 344 LEU A CA 1
ATOM 2323 C C . LEU A 1 344 ? -12.806 4.552 22.425 1.00 98.06 344 LEU A C 1
ATOM 2325 O O . LEU A 1 344 ? -13.865 4.765 23.003 1.00 98.06 344 LEU A O 1
ATOM 2329 N N . GLN A 1 345 ? -11.747 5.343 22.581 1.00 97.31 345 GLN A N 1
ATOM 2330 C CA . GLN A 1 345 ? -11.797 6.609 23.307 1.00 97.31 345 GLN A CA 1
ATOM 2331 C C . GLN A 1 345 ? -12.074 7.755 22.333 1.00 97.31 345 GLN A C 1
ATOM 2333 O O . GLN A 1 345 ? -11.214 8.093 21.516 1.00 97.31 345 GLN A O 1
ATOM 2338 N N . SER A 1 346 ? -13.281 8.322 22.417 1.00 96.44 346 SER A N 1
ATOM 2339 C CA . SER A 1 346 ? -13.788 9.329 21.478 1.00 96.44 346 SER A CA 1
ATOM 2340 C C . SER A 1 346 ? -13.613 10.769 21.963 1.00 96.44 346 SER A C 1
ATOM 2342 O O . SER A 1 346 ? -13.325 11.035 23.127 1.00 96.44 346 SER A O 1
ATOM 2344 N N . ASP A 1 347 ? -13.852 11.716 21.070 1.00 95.25 347 ASP A N 1
ATOM 2345 C CA . ASP A 1 347 ? -14.082 13.138 21.336 1.00 95.25 347 ASP A CA 1
ATOM 2346 C C . ASP A 1 347 ? -15.586 13.493 21.376 1.00 95.25 347 ASP A C 1
ATOM 2348 O O . ASP A 1 347 ? -15.967 14.665 21.390 1.00 95.25 347 ASP A O 1
ATOM 2352 N N . SER A 1 348 ? -16.471 12.486 21.409 1.00 95.62 348 SER A N 1
ATOM 2353 C CA . SER A 1 348 ? -17.919 12.693 21.386 1.00 95.62 348 SER A CA 1
ATOM 2354 C C . SER A 1 348 ? -18.408 13.345 22.678 1.00 95.62 348 SER A C 1
ATOM 2356 O O . SER A 1 348 ? -18.262 12.797 23.775 1.00 95.62 348 SER A O 1
ATOM 2358 N N . GLY A 1 349 ? -18.996 14.534 22.538 1.00 94.81 349 GLY A N 1
ATOM 2359 C CA . GLY A 1 349 ? -19.498 15.343 23.649 1.00 94.81 349 GLY A CA 1
ATOM 2360 C C . GLY A 1 349 ? -18.416 16.085 24.440 1.00 94.81 349 GLY A C 1
ATOM 2361 O O . GLY A 1 349 ? -18.767 16.900 25.287 1.00 94.81 349 GLY A O 1
ATOM 2362 N N . GLY A 1 350 ? -17.130 15.844 24.166 1.00 95.19 350 GLY A N 1
ATOM 2363 C CA . GLY A 1 350 ? -16.016 16.448 24.893 1.00 95.19 350 GLY A CA 1
ATOM 2364 C C . GLY A 1 350 ? -14.737 15.612 24.855 1.00 95.19 350 GLY A C 1
ATOM 2365 O O . GLY A 1 350 ? -14.697 14.495 24.332 1.00 95.19 350 GLY A O 1
ATOM 2366 N N . THR A 1 351 ? -13.670 16.182 25.414 1.00 96.12 351 THR A N 1
ATOM 2367 C CA . THR A 1 351 ? -12.299 15.657 25.331 1.00 96.12 351 THR A CA 1
ATOM 2368 C C . THR A 1 351 ? -11.677 15.445 26.711 1.00 96.12 351 THR A C 1
ATOM 2370 O O . THR A 1 351 ? -10.457 15.547 26.858 1.00 96.12 351 THR A O 1
ATOM 2373 N N . SER A 1 352 ? -12.487 15.198 27.745 1.00 96.19 352 SER A N 1
ATOM 2374 C CA . SER A 1 352 ? -11.950 14.885 29.070 1.00 96.19 352 SER A CA 1
ATOM 2375 C C . SER A 1 352 ? -11.135 13.590 29.035 1.00 96.19 352 SER A C 1
ATOM 2377 O O . SER A 1 352 ? -11.396 12.678 28.243 1.00 96.19 352 SER A O 1
ATOM 2379 N N . ALA A 1 353 ? -10.128 13.504 29.905 1.00 97.00 353 ALA A N 1
ATOM 2380 C CA . ALA A 1 353 ? -9.369 12.273 30.078 1.00 97.00 353 ALA A CA 1
ATOM 2381 C C . ALA A 1 353 ? -10.270 11.158 30.636 1.00 97.00 353 ALA A C 1
ATOM 2383 O O . ALA A 1 353 ? -11.195 11.422 31.404 1.00 97.00 353 ALA A O 1
ATOM 2384 N N . ALA A 1 354 ? -9.984 9.912 30.263 1.00 98.00 354 ALA A N 1
ATOM 2385 C CA . ALA A 1 354 ? -10.669 8.735 30.779 1.00 98.00 354 ALA A CA 1
ATOM 2386 C C . ALA A 1 354 ? -9.672 7.768 31.421 1.00 98.00 354 ALA A C 1
ATOM 2388 O O . ALA A 1 354 ? -8.605 7.499 30.863 1.00 98.00 354 ALA A O 1
ATOM 2389 N N . THR A 1 355 ? -10.058 7.204 32.563 1.00 98.25 355 THR A N 1
ATOM 2390 C CA . THR A 1 355 ? -9.319 6.130 33.234 1.00 98.25 355 THR A CA 1
ATOM 2391 C C . THR A 1 355 ? -10.209 4.901 33.317 1.00 98.25 355 THR A C 1
ATOM 2393 O O . THR A 1 355 ? -11.276 4.960 33.923 1.00 98.25 355 THR A O 1
ATOM 2396 N N . VAL A 1 356 ? -9.769 3.790 32.728 1.00 98.56 356 VAL A N 1
ATOM 2397 C CA . VAL A 1 356 ? -10.390 2.473 32.906 1.00 98.56 356 VAL A CA 1
ATOM 2398 C C . VAL A 1 356 ? -9.720 1.794 34.094 1.00 98.56 356 VAL A C 1
ATOM 2400 O O . VAL A 1 356 ? -8.527 1.477 34.055 1.00 98.56 356 VAL A O 1
ATOM 2403 N N . ASP A 1 357 ? -10.480 1.600 35.167 1.00 98.06 357 ASP A N 1
ATOM 2404 C CA . ASP A 1 357 ? -10.031 0.900 36.360 1.00 98.06 357 ASP A CA 1
ATOM 2405 C C . ASP A 1 357 ? -10.102 -0.605 36.141 1.00 98.06 357 ASP A C 1
ATOM 2407 O O . ASP A 1 357 ? -11.169 -1.217 36.155 1.00 98.06 357 ASP A O 1
ATOM 2411 N N . VAL A 1 358 ? -8.929 -1.195 35.942 1.00 97.44 358 VAL A N 1
ATOM 2412 C CA . VAL A 1 358 ? -8.766 -2.644 35.857 1.00 97.44 358 VAL A CA 1
ATOM 2413 C C . VAL A 1 358 ? -8.066 -3.206 37.096 1.00 97.44 358 VAL A C 1
ATOM 2415 O O . VAL A 1 358 ? -7.542 -4.317 37.053 1.00 97.44 358 VAL A O 1
ATOM 2418 N N . SER A 1 359 ? -8.023 -2.462 38.207 1.00 94.94 359 SER A N 1
ATOM 2419 C CA . SER A 1 359 ? -7.359 -2.911 39.432 1.00 94.94 359 SER A CA 1
ATOM 2420 C C . SER A 1 359 ? -7.888 -4.281 39.865 1.00 94.94 359 SER A C 1
ATOM 2422 O O . SER A 1 359 ? -9.092 -4.531 39.919 1.00 94.94 359 SER A O 1
ATOM 2424 N N . SER A 1 360 ? -6.970 -5.220 40.111 1.00 90.19 360 SER A N 1
ATOM 2425 C CA . SER A 1 360 ? -7.262 -6.634 40.420 1.00 90.19 360 SER A CA 1
ATOM 2426 C C . SER A 1 360 ? -8.089 -7.416 39.380 1.00 90.19 360 SER A C 1
ATOM 2428 O O . SER A 1 360 ? -8.495 -8.542 39.653 1.00 90.19 360 SER A O 1
ATOM 2430 N N . SER A 1 361 ? -8.300 -6.861 38.185 1.00 97.62 361 SER A N 1
ATOM 2431 C CA . SER A 1 361 ? -9.137 -7.438 37.130 1.00 97.62 361 SER A CA 1
ATOM 2432 C C . SER A 1 361 ? -8.362 -7.615 35.819 1.00 97.62 361 SER A C 1
ATOM 2434 O O . SER A 1 361 ? -7.215 -7.182 35.675 1.00 97.62 361 SER A O 1
ATOM 2436 N N . THR A 1 362 ? -8.989 -8.282 34.852 1.00 98.38 362 THR A N 1
ATOM 2437 C CA . THR A 1 362 ? -8.473 -8.444 33.489 1.00 98.38 362 THR A CA 1
ATOM 2438 C C . THR A 1 362 ? -9.424 -7.812 32.482 1.00 98.38 362 THR A C 1
ATOM 2440 O O . THR A 1 362 ? -10.597 -8.182 32.433 1.00 98.38 362 THR A O 1
ATOM 2443 N N . LEU A 1 363 ? -8.910 -6.913 31.641 1.00 98.75 363 LEU A N 1
ATOM 2444 C CA . LEU A 1 363 ? -9.589 -6.478 30.422 1.00 98.75 363 LEU A CA 1
ATOM 2445 C C . LEU A 1 363 ? -9.070 -7.302 29.238 1.00 98.75 363 LEU A C 1
ATOM 2447 O O . LEU A 1 363 ? -7.861 -7.384 29.003 1.00 98.75 363 LEU A O 1
ATOM 2451 N N . ARG A 1 364 ? -9.982 -7.908 28.479 1.00 98.69 364 ARG A N 1
ATOM 2452 C CA . ARG A 1 364 ? -9.688 -8.596 27.219 1.00 98.69 364 ARG A CA 1
ATOM 2453 C C . ARG A 1 364 ? -10.326 -7.836 26.067 1.00 98.69 364 ARG A C 1
ATOM 2455 O O . ARG A 1 364 ? -11.517 -7.544 26.113 1.00 98.69 364 ARG A O 1
ATOM 2462 N N . THR A 1 365 ? -9.548 -7.514 25.041 1.00 98.56 365 THR A N 1
ATOM 2463 C CA . THR A 1 365 ? -10.058 -6.787 23.868 1.00 98.56 365 THR A CA 1
ATOM 2464 C C . THR A 1 365 ? -9.271 -7.124 22.610 1.00 98.56 365 THR A C 1
ATOM 2466 O O . THR A 1 365 ? -8.095 -7.477 22.684 1.00 98.56 365 THR A O 1
ATOM 2469 N N . GLY A 1 366 ? -9.916 -7.049 21.445 1.00 97.00 366 GLY A N 1
ATOM 2470 C CA . GLY A 1 366 ? -9.235 -7.154 20.154 1.00 97.00 366 GLY A CA 1
ATOM 2471 C C . GLY A 1 366 ? -8.443 -5.888 19.825 1.00 97.00 366 GLY A C 1
ATOM 2472 O O . GLY A 1 366 ? -7.424 -5.939 19.137 1.00 97.00 366 GLY A O 1
ATOM 2473 N N . GLY A 1 367 ? -8.867 -4.741 20.360 1.00 96.50 367 GLY A N 1
ATOM 2474 C CA . GLY A 1 367 ? -8.085 -3.522 20.255 1.00 96.50 367 GLY A CA 1
ATOM 2475 C C . GLY A 1 367 ? -8.618 -2.339 21.049 1.00 96.50 367 GLY A C 1
ATOM 2476 O O . GLY A 1 367 ? -9.789 -2.281 21.430 1.00 96.50 367 GLY A O 1
ATOM 2477 N N . ILE A 1 368 ? -7.720 -1.389 21.285 1.00 98.00 368 ILE A N 1
ATOM 2478 C CA . ILE A 1 368 ? -7.984 -0.091 21.891 1.00 98.00 368 ILE A CA 1
ATOM 2479 C C . ILE A 1 368 ? -7.548 0.984 20.900 1.00 98.00 368 ILE A C 1
ATOM 2481 O O . ILE A 1 368 ? -6.392 1.007 20.471 1.00 98.00 368 ILE A O 1
ATOM 2485 N N . VAL A 1 369 ? -8.455 1.895 20.559 1.00 96.50 369 VAL A N 1
ATOM 2486 C CA . VAL A 1 369 ? -8.136 3.071 19.747 1.00 96.50 369 VAL A CA 1
ATOM 2487 C C . VAL A 1 369 ? -8.454 4.356 20.498 1.00 96.50 369 VAL A C 1
ATOM 2489 O O . VAL A 1 369 ? -9.463 4.454 21.191 1.00 96.50 369 VAL A O 1
ATOM 2492 N N . MET A 1 370 ? -7.592 5.356 20.349 1.00 95.38 370 MET A N 1
ATOM 2493 C CA . MET A 1 370 ? -7.842 6.724 20.787 1.00 95.38 370 MET A CA 1
ATOM 2494 C C . MET A 1 370 ? -7.924 7.639 19.570 1.00 95.38 370 MET A C 1
ATOM 2496 O O . MET A 1 370 ? -7.009 7.633 18.741 1.00 95.38 370 MET A O 1
ATOM 2500 N N . LEU A 1 371 ? -9.016 8.401 19.449 1.00 94.50 371 LEU A N 1
ATOM 2501 C CA . LEU A 1 371 ? -9.218 9.303 18.312 1.00 94.50 371 LEU A CA 1
ATOM 2502 C C . LEU A 1 371 ? -8.258 10.491 18.355 1.00 94.50 371 LEU A C 1
ATOM 2504 O O . LEU A 1 371 ? -7.745 10.859 19.410 1.00 94.50 371 LEU A O 1
ATOM 2508 N N . SER A 1 372 ? -8.044 11.125 17.201 1.00 92.19 372 SER A N 1
ATOM 2509 C CA . SER A 1 372 ? -7.067 12.209 17.054 1.00 92.19 372 SER A CA 1
ATOM 2510 C C . SER A 1 372 ? -7.344 13.431 17.929 1.00 92.19 372 SER A C 1
ATOM 2512 O O . SER A 1 372 ? -6.400 14.097 18.347 1.00 92.19 372 SER A O 1
ATOM 2514 N N . ALA A 1 373 ? -8.617 13.713 18.209 1.00 94.12 373 ALA A N 1
ATOM 2515 C CA . ALA A 1 373 ? -9.055 14.816 19.062 1.00 94.12 373 ALA A CA 1
ATOM 2516 C C . ALA A 1 373 ? -9.519 14.363 20.459 1.00 94.12 373 ALA A C 1
ATOM 2518 O O . ALA A 1 373 ? -9.936 15.194 21.263 1.00 94.12 373 ALA A O 1
ATOM 2519 N N . ALA A 1 374 ? -9.452 13.066 20.773 1.00 95.69 374 ALA A N 1
ATOM 2520 C CA . ALA A 1 374 ? -9.909 12.566 22.062 1.00 95.69 374 ALA A CA 1
ATOM 2521 C C . ALA A 1 374 ? -8.978 12.986 23.209 1.00 95.69 374 ALA A C 1
ATOM 2523 O O . ALA A 1 374 ? -7.777 13.202 23.019 1.00 95.69 374 ALA A O 1
ATOM 2524 N N . GLY A 1 375 ? -9.540 13.063 24.418 1.00 96.12 375 GLY A N 1
ATOM 2525 C CA . GLY A 1 375 ? -8.767 13.217 25.650 1.00 96.12 375 GLY A CA 1
ATOM 2526 C C . GLY A 1 375 ? -7.902 11.993 25.946 1.00 96.12 375 GLY A C 1
ATOM 2527 O O . GLY A 1 375 ? -8.147 10.908 25.417 1.00 96.12 375 GLY A O 1
ATOM 2528 N N . ALA A 1 376 ? -6.910 12.159 26.824 1.00 97.31 376 ALA A N 1
ATOM 2529 C CA . ALA A 1 376 ? -6.003 11.079 27.213 1.00 97.31 376 ALA A CA 1
ATOM 2530 C C . ALA A 1 376 ? -6.756 9.836 27.718 1.00 97.31 376 ALA A C 1
ATOM 2532 O O . ALA A 1 376 ? -7.774 9.952 28.405 1.00 97.31 376 ALA A O 1
ATOM 2533 N N . LEU A 1 377 ? -6.228 8.651 27.413 1.00 98.00 377 LEU A N 1
ATOM 2534 C CA . LEU A 1 377 ? -6.744 7.377 27.912 1.00 98.00 377 LEU A CA 1
ATOM 2535 C C . LEU A 1 377 ? -5.720 6.742 28.843 1.00 98.00 377 LEU A C 1
ATOM 2537 O O . LEU A 1 377 ? -4.567 6.579 28.462 1.00 98.00 377 LEU A O 1
ATOM 2541 N N . THR A 1 378 ? -6.148 6.328 30.030 1.00 98.25 378 THR A N 1
ATOM 2542 C CA . THR A 1 378 ? -5.346 5.504 30.939 1.00 98.25 378 THR A CA 1
ATOM 2543 C C . THR A 1 378 ? -6.049 4.172 31.188 1.00 98.25 378 THR A C 1
ATOM 2545 O O . THR A 1 378 ? -7.211 4.153 31.582 1.00 98.25 378 THR A O 1
ATOM 2548 N N . VAL A 1 379 ? -5.354 3.053 30.983 1.00 98.31 379 VAL A N 1
ATOM 2549 C CA . VAL A 1 379 ? -5.822 1.705 31.341 1.00 98.31 379 VAL A CA 1
ATOM 2550 C C . VAL A 1 379 ? -5.015 1.228 32.543 1.00 98.31 379 VAL A C 1
ATOM 2552 O O . VAL A 1 379 ? -3.811 0.999 32.427 1.00 98.31 379 VAL A O 1
ATOM 2555 N N . GLY A 1 380 ? -5.671 1.125 33.700 1.00 97.94 380 GLY A N 1
ATOM 2556 C CA . GLY A 1 380 ? -5.047 0.851 34.995 1.00 97.94 380 GLY A CA 1
ATOM 2557 C C . GLY A 1 380 ? -4.755 2.124 35.798 1.00 97.94 380 GLY A C 1
ATOM 2558 O O . GLY A 1 380 ? -4.108 3.056 35.328 1.00 97.94 380 GLY A O 1
ATOM 2559 N N . THR A 1 381 ? -5.207 2.157 37.050 1.00 96.75 381 THR A N 1
ATOM 2560 C CA . THR A 1 381 ? -5.136 3.331 37.947 1.00 96.75 381 THR A CA 1
ATOM 2561 C C . THR A 1 381 ? -3.732 3.674 38.455 1.00 96.75 381 THR A C 1
ATOM 2563 O O . THR A 1 381 ? -3.489 4.799 38.882 1.00 96.75 381 THR A O 1
ATOM 2566 N N . ALA A 1 382 ? -2.807 2.718 38.408 1.00 96.44 382 ALA A N 1
ATOM 2567 C CA . ALA A 1 382 ? -1.410 2.853 38.812 1.00 96.44 382 ALA A CA 1
ATOM 2568 C C . ALA A 1 382 ? -0.560 1.805 38.071 1.00 96.44 382 ALA A C 1
ATOM 2570 O O . ALA A 1 382 ? -1.130 0.823 37.590 1.00 96.44 382 ALA A O 1
ATOM 2571 N N . PRO A 1 383 ? 0.775 1.953 37.985 1.00 95.69 383 PRO A N 1
ATOM 2572 C CA . PRO A 1 383 ? 1.637 0.944 37.369 1.00 95.69 383 PRO A CA 1
ATOM 2573 C C . PRO A 1 383 ? 1.392 -0.465 37.933 1.00 95.69 383 PRO A C 1
ATOM 2575 O O . PRO A 1 383 ? 1.302 -0.644 39.147 1.00 95.69 383 PRO A O 1
ATOM 2578 N N . ASN A 1 384 ? 1.311 -1.460 37.049 1.00 93.00 384 ASN A N 1
ATOM 2579 C CA . ASN A 1 384 ? 0.944 -2.853 37.337 1.00 93.00 384 ASN A CA 1
ATOM 2580 C C . ASN A 1 384 ? -0.497 -3.052 37.851 1.00 93.00 384 ASN A C 1
ATOM 2582 O O . ASN A 1 384 ? -0.805 -4.072 38.469 1.00 93.00 384 ASN A O 1
ATOM 2586 N N . SER A 1 385 ? -1.399 -2.096 37.610 1.00 96.44 385 SER A N 1
ATOM 2587 C CA . SER A 1 385 ? -2.819 -2.236 37.948 1.00 96.44 385 SER A CA 1
ATOM 2588 C C . SER A 1 385 ? -3.509 -3.155 36.942 1.00 96.44 385 SER A C 1
ATOM 2590 O O . SER A 1 385 ? -3.756 -2.762 35.801 1.00 96.44 385 SER A O 1
ATOM 2592 N N . GLY A 1 386 ? -3.803 -4.384 37.372 1.00 97.88 386 GLY A N 1
ATOM 2593 C CA . GLY A 1 386 ? -4.541 -5.375 36.588 1.00 97.88 386 GLY A CA 1
ATOM 2594 C C . GLY A 1 386 ? -3.795 -5.919 35.372 1.00 97.88 386 GLY A C 1
ATOM 2595 O O . GLY A 1 386 ? -2.590 -5.718 35.206 1.00 97.88 386 GLY A O 1
ATOM 2596 N N . THR A 1 387 ? -4.541 -6.619 34.516 1.00 98.19 387 THR A N 1
ATOM 2597 C CA . THR A 1 387 ? -4.016 -7.260 33.301 1.00 98.19 387 THR A CA 1
ATOM 2598 C C . THR A 1 387 ? -4.794 -6.814 32.061 1.00 98.19 387 THR A C 1
ATOM 2600 O O . THR A 1 387 ? -6.022 -6.730 32.086 1.00 98.19 387 THR A O 1
ATOM 2603 N N . LEU A 1 388 ? -4.087 -6.563 30.961 1.00 98.50 388 LEU A N 1
ATOM 2604 C CA . LEU A 1 388 ? -4.640 -6.335 29.628 1.00 98.50 388 LEU A CA 1
ATOM 2605 C C . LEU A 1 388 ? -4.186 -7.470 28.702 1.00 98.50 388 LEU A C 1
ATOM 2607 O O . LEU A 1 388 ? -2.994 -7.753 28.607 1.00 98.50 388 LEU A O 1
ATOM 2611 N N . THR A 1 389 ? -5.122 -8.121 28.015 1.00 98.44 389 THR A N 1
ATOM 2612 C CA . THR A 1 389 ? -4.807 -9.229 27.093 1.00 98.44 389 THR A CA 1
ATOM 2613 C C . THR A 1 389 ? -5.616 -9.128 25.798 1.00 98.44 389 THR A C 1
ATOM 2615 O O . THR A 1 389 ? -6.612 -8.400 25.734 1.00 98.44 389 THR A O 1
ATOM 2618 N N . ALA A 1 390 ? -5.213 -9.881 24.770 1.00 97.75 390 ALA A N 1
ATOM 2619 C CA . ALA A 1 390 ? -6.014 -10.042 23.559 1.00 97.75 390 ALA A CA 1
ATOM 2620 C C . ALA A 1 390 ? -7.365 -10.727 23.864 1.00 97.75 390 ALA A C 1
ATOM 2622 O O . ALA A 1 390 ? -7.450 -11.609 24.723 1.00 97.75 390 ALA A O 1
ATOM 2623 N N . ALA A 1 391 ? -8.421 -10.364 23.126 1.00 96.56 391 ALA A N 1
ATOM 2624 C CA . ALA A 1 391 ? -9.768 -10.933 23.299 1.00 96.56 391 ALA A CA 1
ATOM 2625 C C . ALA A 1 391 ? -9.801 -12.469 23.202 1.00 96.56 391 ALA A C 1
ATOM 2627 O O . ALA A 1 391 ? -10.560 -13.120 23.918 1.00 96.56 391 ALA A O 1
ATOM 2628 N N . THR A 1 392 ? -8.950 -13.054 22.357 1.00 95.56 392 THR A N 1
ATOM 2629 C CA . THR A 1 392 ? -8.883 -14.497 22.100 1.00 95.56 392 THR A CA 1
ATOM 2630 C C . THR A 1 392 ? -7.481 -15.058 22.334 1.00 95.56 392 THR A C 1
ATOM 2632 O O . THR A 1 392 ? -6.482 -14.335 22.294 1.00 95.56 392 THR A O 1
ATOM 2635 N N . ALA A 1 393 ? -7.399 -16.369 22.570 1.00 95.94 393 ALA A N 1
ATOM 2636 C CA . ALA A 1 393 ? -6.126 -17.073 22.669 1.00 95.94 393 ALA A CA 1
ATOM 2637 C C . ALA A 1 393 ? -5.356 -17.020 21.346 1.00 95.94 393 ALA A C 1
ATOM 2639 O O . ALA A 1 393 ? -5.955 -17.155 20.280 1.00 95.94 393 ALA A O 1
ATOM 2640 N N . ALA A 1 394 ? -4.041 -16.790 21.422 1.00 95.25 394 ALA A N 1
ATOM 2641 C CA . ALA A 1 394 ? -3.193 -16.487 20.264 1.00 95.25 394 ALA A CA 1
ATOM 2642 C C . ALA A 1 394 ? -3.651 -15.275 19.422 1.00 95.25 394 ALA A C 1
ATOM 2644 O O . ALA A 1 394 ? -3.199 -15.082 18.293 1.00 95.25 394 ALA A O 1
ATOM 2645 N N . GLY A 1 395 ? -4.550 -14.451 19.972 1.00 95.00 395 GLY A N 1
ATOM 2646 C CA . GLY A 1 395 ? -5.027 -13.231 19.344 1.00 95.00 395 GLY A CA 1
ATOM 2647 C C . GLY A 1 395 ? -3.985 -12.117 19.362 1.00 95.00 395 GLY A C 1
ATOM 2648 O O . GLY A 1 395 ? -2.981 -12.166 20.076 1.00 95.00 395 GLY A O 1
ATOM 2649 N N . ASP A 1 396 ? -4.263 -11.086 18.577 1.00 96.25 396 ASP A N 1
ATOM 2650 C CA . ASP A 1 396 ? -3.490 -9.853 18.525 1.00 96.25 396 ASP A CA 1
ATOM 2651 C C . ASP A 1 396 ? -4.224 -8.754 19.300 1.00 96.25 396 ASP A C 1
ATOM 2653 O O . ASP A 1 396 ? -5.419 -8.543 19.093 1.00 96.25 396 ASP A O 1
ATOM 2657 N N . LEU A 1 397 ? -3.512 -8.069 20.192 1.00 97.31 397 LEU A N 1
ATOM 2658 C CA . LEU A 1 397 ? -3.979 -6.876 20.883 1.00 97.31 397 LEU A CA 1
ATOM 2659 C C . LEU A 1 397 ? -3.528 -5.650 20.085 1.00 97.31 397 LEU A C 1
ATOM 2661 O O . LEU A 1 397 ? -2.345 -5.312 20.067 1.00 97.31 397 LEU A O 1
ATOM 2665 N N . SER A 1 398 ? -4.466 -4.975 19.424 1.00 95.75 398 SER A N 1
ATOM 2666 C CA . SER A 1 398 ? -4.179 -3.765 18.645 1.00 95.75 398 SER A CA 1
ATOM 2667 C C . SER A 1 398 ? -4.312 -2.507 19.507 1.00 95.75 398 SER A C 1
ATOM 2669 O O . SER A 1 398 ? -5.383 -2.233 20.036 1.00 95.75 398 SER A O 1
ATOM 2671 N N . LEU A 1 399 ? -3.249 -1.716 19.646 1.00 96.12 399 LEU A N 1
ATOM 2672 C CA . LEU A 1 399 ? -3.246 -0.433 20.351 1.00 96.12 399 LEU A CA 1
ATOM 2673 C C . LEU A 1 399 ? -2.934 0.693 19.364 1.00 96.12 399 LEU A C 1
ATOM 2675 O O . LEU A 1 399 ? -1.825 0.787 18.835 1.00 96.12 399 LEU A O 1
ATOM 2679 N N . THR A 1 400 ? -3.903 1.570 19.121 1.00 94.94 400 THR A N 1
ATOM 2680 C CA . THR A 1 400 ? -3.774 2.656 18.141 1.00 94.94 400 THR A CA 1
ATOM 2681 C C . THR A 1 400 ? -4.030 4.008 18.796 1.00 94.94 400 THR A C 1
ATOM 2683 O O . THR A 1 400 ? -5.134 4.286 19.256 1.00 94.94 400 THR A O 1
ATOM 2686 N N . ASN A 1 401 ? -3.020 4.879 18.819 1.00 94.88 401 ASN A N 1
ATOM 2687 C CA . ASN A 1 401 ? -3.177 6.254 19.291 1.00 94.88 401 ASN A CA 1
ATOM 2688 C C . ASN A 1 401 ? -3.116 7.246 18.123 1.00 94.88 401 ASN A C 1
ATOM 2690 O O . ASN A 1 401 ? -2.030 7.648 17.702 1.00 94.88 401 ASN A O 1
ATOM 2694 N N . ASN A 1 402 ? -4.278 7.673 17.627 1.00 92.62 402 ASN A N 1
ATOM 2695 C CA . ASN A 1 402 ? -4.356 8.648 16.537 1.00 92.62 402 ASN A CA 1
ATOM 2696 C C . ASN A 1 402 ? -4.154 10.095 17.013 1.00 92.62 402 ASN A C 1
ATOM 2698 O O . ASN A 1 402 ? -4.060 11.003 16.188 1.00 92.62 402 ASN A O 1
ATOM 2702 N N . SER A 1 403 ? -4.098 10.335 18.326 1.00 92.88 403 SER A N 1
ATOM 2703 C CA . SER A 1 403 ? -3.866 11.656 18.902 1.00 92.88 403 SER A CA 1
ATOM 2704 C C . SER A 1 403 ? -2.373 11.949 19.028 1.00 92.88 403 SER A C 1
ATOM 2706 O O . SER A 1 403 ? -1.595 11.147 19.542 1.00 92.88 403 SER A O 1
ATOM 2708 N N . VAL A 1 404 ? -1.990 13.154 18.608 1.00 90.06 404 VAL A N 1
ATOM 2709 C CA . VAL A 1 404 ? -0.623 13.679 18.751 1.00 90.06 404 VAL A CA 1
ATOM 2710 C C . VAL A 1 404 ? -0.434 14.538 20.006 1.00 90.06 404 VAL A C 1
ATOM 2712 O O . VAL A 1 404 ? 0.701 14.809 20.383 1.00 90.06 404 VAL A O 1
ATOM 2715 N N . GLY A 1 405 ? -1.526 14.982 20.641 1.00 92.31 405 GLY A N 1
ATOM 2716 C CA . GLY A 1 405 ? -1.493 15.882 21.804 1.00 92.31 405 GLY A CA 1
ATOM 2717 C C . GLY A 1 405 ? -1.745 15.186 23.140 1.00 92.31 405 GLY A C 1
ATOM 2718 O O . GLY A 1 405 ? -1.221 15.613 24.163 1.00 92.31 405 GLY A O 1
ATOM 2719 N N . ASN A 1 406 ? -2.513 14.098 23.127 1.00 96.12 406 ASN A N 1
ATOM 2720 C CA . ASN A 1 406 ? -2.869 13.326 24.310 1.00 96.12 406 ASN A CA 1
ATOM 2721 C C . ASN A 1 406 ? -2.264 11.911 24.257 1.00 96.12 406 ASN A C 1
ATOM 2723 O O . ASN A 1 406 ? -2.254 11.292 23.184 1.00 96.12 406 ASN A O 1
ATOM 2727 N N . PRO A 1 407 ? -1.787 11.371 25.394 1.00 96.50 407 PRO A N 1
ATOM 2728 C CA . PRO A 1 407 ? -1.249 10.017 25.474 1.00 96.50 407 PRO A CA 1
ATOM 2729 C C . PRO A 1 407 ? -2.327 8.939 25.669 1.00 96.50 407 PRO A C 1
ATOM 2731 O O . PRO A 1 407 ? -3.361 9.167 26.299 1.00 96.50 407 PRO A O 1
ATOM 2734 N N . MET A 1 408 ? -2.013 7.732 25.191 1.00 97.44 408 MET A N 1
ATOM 2735 C CA . MET A 1 408 ? -2.620 6.478 25.643 1.00 97.44 408 MET A CA 1
ATOM 2736 C C . MET A 1 408 ? -1.637 5.804 26.608 1.00 97.44 408 MET A C 1
ATOM 2738 O O . MET A 1 408 ? -0.559 5.386 26.192 1.00 97.44 408 MET A O 1
ATOM 2742 N N . THR A 1 409 ? -2.004 5.705 27.881 1.00 97.62 409 THR A N 1
ATOM 2743 C CA . THR A 1 409 ? -1.184 5.126 28.950 1.00 97.62 409 THR A CA 1
ATOM 2744 C C . THR A 1 409 ? -1.715 3.745 29.318 1.00 97.62 409 THR A C 1
ATOM 2746 O O . THR A 1 409 ? -2.841 3.620 29.796 1.00 97.62 409 THR A O 1
ATOM 2749 N N . ILE A 1 410 ? -0.897 2.707 29.144 1.00 97.62 410 ILE A N 1
ATOM 2750 C CA . ILE A 1 410 ? -1.206 1.347 29.603 1.00 97.62 410 ILE A CA 1
ATOM 2751 C C . ILE A 1 410 ? -0.388 1.071 30.863 1.00 97.62 410 ILE A C 1
ATOM 2753 O O . ILE A 1 410 ? 0.804 0.791 30.795 1.00 97.62 410 ILE A O 1
ATOM 2757 N N . ASN A 1 411 ? -1.033 1.183 32.022 1.00 97.75 411 ASN A N 1
ATOM 2758 C CA . ASN A 1 411 ? -0.426 0.873 33.314 1.00 97.75 411 ASN A CA 1
ATOM 2759 C C . ASN A 1 411 ? -0.566 -0.608 33.692 1.00 97.75 411 ASN A C 1
ATOM 2761 O O . ASN A 1 411 ? 0.144 -1.088 34.574 1.00 97.75 411 ASN A O 1
ATOM 2765 N N . SER A 1 412 ? -1.497 -1.322 33.069 1.00 97.50 412 SER A N 1
ATOM 2766 C CA . SER A 1 412 ? -1.731 -2.748 33.293 1.00 97.50 412 SER A CA 1
ATOM 2767 C C . SER A 1 412 ? -0.610 -3.620 32.744 1.00 97.50 412 SER A C 1
ATOM 2769 O O . SER A 1 412 ? 0.035 -3.271 31.756 1.00 97.50 412 SER A O 1
ATOM 2771 N N . ALA A 1 413 ? -0.418 -4.798 33.341 1.00 97.00 413 ALA A N 1
ATOM 2772 C CA . ALA A 1 413 ? 0.450 -5.811 32.755 1.00 97.00 413 ALA A CA 1
ATOM 2773 C C . ALA A 1 413 ? -0.155 -6.296 31.428 1.00 97.00 413 ALA A C 1
ATOM 2775 O O . ALA A 1 413 ? -1.309 -6.727 31.401 1.00 97.00 413 ALA A O 1
ATOM 2776 N N . ILE A 1 414 ? 0.607 -6.237 30.334 1.00 96.94 414 ILE A N 1
ATOM 2777 C CA . ILE A 1 414 ? 0.211 -6.854 29.062 1.00 96.94 414 ILE A CA 1
ATOM 2778 C C . ILE A 1 414 ? 0.616 -8.327 29.112 1.00 96.94 414 ILE A C 1
ATOM 2780 O O . ILE A 1 414 ? 1.786 -8.630 29.347 1.00 96.94 414 ILE A O 1
ATOM 2784 N N . ALA A 1 415 ? -0.341 -9.233 28.914 1.00 96.94 415 ALA A N 1
ATOM 2785 C CA . ALA A 1 415 ? -0.113 -10.671 29.024 1.00 96.94 415 ALA A CA 1
ATOM 2786 C C . ALA A 1 415 ? -0.845 -11.479 27.943 1.00 96.94 415 ALA A C 1
ATOM 2788 O O . ALA A 1 415 ? -1.760 -10.996 27.271 1.00 96.94 415 ALA A O 1
ATOM 2789 N N . ASP A 1 416 ? -0.443 -12.741 27.818 1.00 97.62 416 ASP A N 1
ATOM 2790 C CA . ASP A 1 416 ? -1.071 -13.723 26.941 1.00 97.62 416 ASP A CA 1
ATOM 2791 C C . ASP A 1 416 ? -2.480 -14.098 27.412 1.00 97.62 416 ASP A C 1
ATOM 2793 O O . ASP A 1 416 ? -2.745 -14.250 28.609 1.00 97.62 416 ASP A O 1
ATOM 2797 N N . ASN A 1 417 ? -3.376 -14.362 26.461 1.00 95.94 417 ASN A N 1
ATOM 2798 C CA . ASN A 1 417 ? -4.659 -14.991 26.758 1.00 95.94 417 ASN A CA 1
ATOM 2799 C C . ASN A 1 417 ? -4.549 -16.514 26.601 1.00 95.94 417 ASN A C 1
ATOM 2801 O O . ASN A 1 417 ? -4.880 -17.059 25.554 1.00 95.94 417 ASN A O 1
ATOM 2805 N N . THR A 1 418 ? -4.066 -17.225 27.624 1.00 94.44 418 THR A N 1
ATOM 2806 C CA . THR A 1 418 ? -3.881 -18.704 27.665 1.00 94.44 418 THR A CA 1
ATOM 2807 C C . THR A 1 418 ? -2.907 -19.315 26.638 1.00 94.44 418 THR A C 1
ATOM 2809 O O . THR A 1 418 ? -2.480 -20.454 26.801 1.00 94.44 418 THR A O 1
ATOM 2812 N N . SER A 1 419 ? -2.534 -18.588 25.587 1.00 96.19 419 SER A N 1
ATOM 2813 C CA . SER A 1 419 ? -1.545 -18.937 24.560 1.00 96.19 419 SER A CA 1
ATOM 2814 C C . SER A 1 419 ? -0.886 -17.656 24.056 1.00 96.19 419 SER A C 1
ATOM 2816 O O . SER A 1 419 ? -1.520 -16.603 24.119 1.00 96.19 419 SER A O 1
ATOM 2818 N N . ALA A 1 420 ? 0.341 -17.763 23.533 1.00 97.00 420 ALA A N 1
ATOM 2819 C CA . ALA A 1 420 ? 1.157 -16.628 23.095 1.00 97.00 420 ALA A CA 1
ATOM 2820 C C . ALA A 1 420 ? 0.377 -15.658 22.192 1.00 97.00 420 ALA A C 1
ATOM 2822 O O . ALA A 1 420 ? 0.003 -16.017 21.075 1.00 97.00 420 ALA A O 1
ATOM 2823 N N . SER A 1 421 ? 0.134 -14.448 22.688 1.00 96.75 421 SER A N 1
ATOM 2824 C CA . SER A 1 421 ? -0.577 -13.375 21.995 1.00 96.75 421 SER A CA 1
ATOM 2825 C C . SER A 1 421 ? 0.400 -12.448 21.268 1.00 96.75 421 SER A C 1
ATOM 2827 O O . SER A 1 421 ? 1.590 -12.392 21.570 1.00 96.75 421 SER A O 1
ATOM 2829 N N . SER A 1 422 ? -0.108 -11.698 20.291 1.00 96.56 422 SER A N 1
ATOM 2830 C CA . SER A 1 422 ? 0.645 -10.626 19.627 1.00 96.56 422 SER A CA 1
ATOM 2831 C C . SER A 1 422 ? 0.218 -9.251 20.136 1.00 96.56 422 SER A C 1
ATOM 2833 O O . SER A 1 422 ? -0.901 -9.079 20.616 1.00 96.56 422 SER A O 1
ATOM 2835 N N . LEU A 1 423 ? 1.116 -8.272 20.025 1.00 95.19 423 LEU A N 1
ATOM 2836 C CA . LEU A 1 423 ? 0.844 -6.864 20.300 1.00 95.19 423 LEU A CA 1
ATOM 2837 C C . LEU A 1 423 ? 1.141 -6.056 19.036 1.00 95.19 423 LEU A C 1
ATOM 2839 O O . LEU A 1 423 ? 2.274 -6.047 18.554 1.00 95.19 423 LEU A O 1
ATOM 2843 N N . SER A 1 424 ? 0.138 -5.342 18.538 1.00 94.81 424 SER A N 1
ATOM 2844 C CA . SER A 1 424 ? 0.269 -4.428 17.405 1.00 94.81 424 SER A CA 1
ATOM 2845 C C . SER A 1 424 ? 0.117 -2.993 17.891 1.00 94.81 424 SER A C 1
ATOM 2847 O O . SER A 1 424 ? -0.911 -2.640 18.458 1.00 94.81 424 SER A O 1
ATOM 2849 N N . LYS A 1 425 ? 1.125 -2.146 17.661 1.00 92.75 425 LYS A N 1
ATOM 2850 C CA . LYS A 1 425 ? 1.114 -0.729 18.057 1.00 92.75 425 LYS A CA 1
ATOM 2851 C C . LYS A 1 425 ? 1.127 0.172 16.827 1.00 92.75 425 LYS A C 1
ATOM 2853 O O . LYS A 1 425 ? 1.964 0.002 15.945 1.00 92.75 425 LYS A O 1
ATOM 2858 N N . ALA A 1 426 ? 0.253 1.175 16.812 1.00 91.44 426 ALA A N 1
ATOM 2859 C CA . ALA A 1 426 ? 0.270 2.252 15.826 1.00 91.44 426 ALA A CA 1
ATOM 2860 C C . ALA A 1 426 ? 0.034 3.631 16.445 1.00 91.44 426 ALA A C 1
ATOM 2862 O O . ALA A 1 426 ? -0.393 3.772 17.599 1.00 91.44 426 ALA A O 1
ATOM 2863 N N . GLY A 1 427 ? 0.331 4.655 15.647 1.00 88.50 427 GLY A N 1
ATOM 2864 C CA . GLY A 1 427 ? 0.188 6.052 16.031 1.00 88.50 427 GLY A CA 1
ATOM 2865 C C . GLY A 1 427 ? 1.219 6.506 17.069 1.00 88.50 427 GLY A C 1
ATOM 2866 O O . GLY A 1 427 ? 2.227 5.835 17.296 1.00 88.50 427 GLY A O 1
ATOM 2867 N N . ALA A 1 428 ? 0.977 7.656 17.694 1.00 85.31 428 ALA A N 1
ATOM 2868 C CA . ALA A 1 428 ? 1.946 8.313 18.570 1.00 85.31 428 ALA A CA 1
ATOM 2869 C C . ALA A 1 428 ? 2.222 7.534 19.873 1.00 85.31 428 ALA A C 1
ATOM 2871 O O . ALA A 1 428 ? 1.408 6.722 20.327 1.00 85.31 428 ALA A O 1
ATOM 2872 N N . GLY A 1 429 ? 3.367 7.815 20.499 1.00 80.38 429 GLY A N 1
ATOM 2873 C CA . GLY A 1 429 ? 3.808 7.187 21.750 1.00 80.38 429 GLY A CA 1
ATOM 2874 C C . GLY A 1 429 ? 4.739 5.990 21.547 1.00 80.38 429 GLY A C 1
ATOM 2875 O O . GLY A 1 429 ? 4.935 5.530 20.421 1.00 80.38 429 GLY A O 1
ATOM 2876 N N . THR A 1 430 ? 5.321 5.532 22.654 1.00 66.88 430 THR A N 1
ATOM 2877 C CA . THR A 1 430 ? 6.274 4.412 22.733 1.00 66.88 430 THR A CA 1
ATOM 2878 C C . THR A 1 430 ? 5.602 3.121 23.144 1.00 66.88 430 THR A C 1
ATOM 2880 O O . THR A 1 430 ? 4.754 3.201 24.063 1.00 66.88 430 THR A O 1
#

Radius of gyration: 27.48 Å; Cα contacts (8 Å, |Δi|>4): 1477; chains: 1; bounding box: 67×39×76 Å

Solvent-accessible surface area (backbone atoms only — not comparable to full-atom values): 19460 Å² total; per-residue (Å²): 116,47,79,42,55,67,60,77,49,79,36,78,61,42,76,48,26,71,41,72,66,97,77,77,75,52,70,47,76,19,40,40,37,30,53,23,34,37,34,42,40,22,46,32,40,26,0,29,18,60,44,75,58,88,64,65,47,37,13,29,13,37,42,36,26,52,21,32,44,34,38,30,45,28,37,42,26,10,34,6,39,55,50,96,47,79,18,33,4,35,14,39,38,37,25,55,15,35,34,43,36,32,74,34,43,37,36,35,69,64,43,76,18,47,60,40,32,40,39,36,34,45,53,9,33,46,32,26,72,54,24,29,43,26,28,93,31,64,50,47,67,44,51,37,20,24,36,45,25,15,37,24,30,38,31,77,40,40,65,48,55,30,58,41,66,50,49,30,36,39,32,51,61,24,58,29,49,23,38,47,33,26,44,16,35,33,45,34,33,52,33,49,69,27,51,71,14,32,40,33,32,26,35,9,31,44,33,40,44,34,66,62,68,45,53,30,54,22,33,35,32,32,46,31,64,18,39,42,34,34,53,40,87,88,50,63,27,39,44,33,33,30,45,66,47,77,40,82,50,24,31,38,32,48,42,58,34,96,53,102,45,34,42,45,29,33,69,47,68,54,56,67,74,20,60,39,71,38,35,22,24,80,83,30,50,16,12,44,73,82,84,26,41,61,38,58,52,78,87,57,49,76,30,29,32,17,55,35,33,59,49,63,63,36,62,55,39,41,34,29,39,29,25,66,60,78,54,81,53,58,25,38,58,60,39,66,66,18,31,24,34,30,40,34,38,38,46,51,88,36,46,66,62,38,37,38,40,26,64,90,18,32,43,22,22,30,17,40,39,35,29,56,71,16,30,30,39,30,37,19,83,43,83,64,19,22,37,37,28,19,54,42,64,56,23,50,26,25,41,36,25,58,14,87,87,38,60,77,43,75,25,28,42,78,50,58,30,97,36,78,46,46,80,25,81,43,63,56,83,133

Secondary structure (DSSP, 8-state):
-EEE-SSEEEEEEEE--EE-STT--S-EEEEEEE-SSEEEEEEEEEEEE---SS---EEEEEEEE-SSEEEEEEEEEEEE-BSSSB-EEEEEEEESSSEEEESS-EEE---SSEEEEEEEEEEEEEE-TTPPB--SSPPEEEEEEEEEES---BTTT--EEE-SSSEEEEESB----S-EEE-SSEEEE-SB--TT-EEEESSSEEEE--SS-EE-SEEEE-SEEEEEEE--TTS-EEEE--EEEEPTTEEEEEEE-SSTTEEEE--PPPBTTBS-TTEEETTEEEEE-SSSBEEE----EEEEEETT-EE--EEEEEEEEEEESS-B-EEEESSSEEEEEEEEE--TT----EEEE-TTSEEEESEEEE-TTPPPEEESSSTT-SEEEESSTT-EEEEEE--SSS-EEE-SEEE-BSB--EEEEEES--

Sequence (430 aa):
EITFDTGTLSALTTTMTGRGGATVSGPVTGTITIGGGTASLGAVTMAVNTNTFTTTGSATANLNINGGTVTASSIMMANAVNTGIAKTATANINLNGGSLTLASNITRTGGAGTENATITLNGGTLNMAGNSIGGAAAVSLNTQSGTLQNLGQVNSGGAWTKSTAGTVILAGTNTYTGAATVNGGTLSVTGTLNALSSLAVGGGTLSYDNAAPQTVAGLTVNAGSSTVTNTNAGATNILSLGAITRNIGGIVNFANATATNNVIQTTTPNTSGILGPWAFVGSDWAMNDGSGNIVAYTAYTDVARLNPGTIADDATSNVRIIEGTGSAGNITLGAPTTTVNTLLQSDSGGTSAATVDVSSSTLRTGGIVMLSAAGALTVGTAPNSGTLTAATAAGDLSLTNNSVGNPMTINSAIADNTSASSLSKAGAGT

pLDDT: mean 94.09, std 8.03, range [48.38, 98.81]

Mean predicted aligned error: 5.37 Å